Protein AF-A0A918U7L6-F1 (afdb_monomer_lite)

Sequence (695 aa):
MSNFKLSLPTDIPWERICVTEDMMDRNICDERLPAKWQTSMAVFKYRPDDANQLYPNYTITYLKVTATITGYQPLDKEVQGQINWNGLNVATIPGLTDLLNAYNPCHGAILQVLVGPSGHNEKIPLSDYPFFLDFEPKKRELYELATDTKEKQSRSIESVNVTKSAGNTQSTEIFDIDMGGGGGGGQVSVFGTGGGFNYNAPHGQWGTKRMNAEEGMATRSTDTGEEKRETYSFTSQISQMYHQLDSYHLGTNRAVFFIQPRPHTLEEPSGFVRGPRPVEGIQEFFLVVAQPKQQKDFCVAVRLDTSHLTRTPVMDFDRKSVSTSIATANAPVATDHDIPAENIVGARACFIDCWDVHYQCYRTEAHDTVTFDAPAGYRIEGFNDLINEATHGSTSVVVTPNGATLNINVQANGHICYEGSEVCVNCPDTIQAWAGHARRQVQVNLVSTTPTKKVGEQEVLMITTRGLCCCANERVRHPTFTNEYVTAIKAVPPSLAPIRPVTASDTATHLPSLVTGAPAGALQETPRTASHTSGLCPECAGAAHTLNTATAAATPPAPAGYTLRQANELGGYIRTETLKSLNDPFAIPKKFVDTDFFAKQLEYAVVQTKKGRQLVDRPASEQLPKRAVDYLAKRLRKPPKEVTLSDALALQGRELAEVSGLSEAAIQRLKLTALGVAFHEDKPGKGAKPKPSAY

Secondary structure (DSSP, 8-state):
---------SS--PEEEEE-GGGS-SSTTSS-PPPTT--EEEEEEE---GGG---SSEEEEEEEEEEEE--B-S--TT--S---STTB-TTSSTTHHHHHT--B-EEEEEEEEEEEESS--TT--GGGS-EEEEEE-SEEEEEEEE-TT--B--EEEEEEEE-TTSS-EEEEEEEEEE----------------------PPPP-EEEE---S------S-HHHHHHHHHHTTT---EEEEEEEEEEE-TTSSEEEEEEPPPPP-S--TTS-B-SSPP--EEEEEEEEEEEETT-S-EEEEEEEEEEEEEEEEEEEEEEEEEEPPPEEEEEPPP-TTSEEEEEEEEEEEESSSEEEEEEEEEEEEEEEEEEEEPPTTEEEEEEEEEEEEEESEEEEEEE-TTSSEEEEEEEEEEEEEEE--S--SS--SEEEEE-EEEEEEEEEEEEEEEEEEEEEEEEEEEEEEEEEEE-SSGGG--TTSSS-EEEEEEEPPGGGSPBPP--TTTTSS---------------------------------------------PPPPPPBB-HHHHHHHHHHHHHHHHHHHS-TT---B-GGGSHHHHHHHHHHHHTSHHHHHHHTSBGGGTS-HHHHHHHHHHHT--GGG-BHHHHHTS-HHHHHHHHT--HHHHHHHHHHHTT--B------TT-PPPPPP-

Foldseek 3Di:
DDPPPPDDPPDFPWDWQDKLVLQDDPDPPDLAHRDPFDKIKTKTKGFDDPVLAPDPFWGKMKMKIKIFAGWDAQDDPSGPHPPPPLFWDQPFFFPSVVNRRDTFFFFKKKKKKFKAFFDPDPPDDQVQGKFFLDKPDAFDKFKFWDWPLNFGWGWDDWDWDQDSNNRDTDTFTKTWGDPDDDDDDDDDDDDDDDDDDDDDDDPGDGDIDGDDPDDDPDDDDVVVVVVVCVVRVPTDTDIDMDTQWHWDDHPGRMIMIIGGFDADDDCDPVLFDPFTHGDGGMDMMMTMIIGGPPGPDMKMKMKMKTKTKDKFFDFDWDKDKDKFDKWKWKFAADDPPAAWDDWDQPDWDDDPHIDTFIWTKHKDKTKTKTKDFDPPQKFFPDKDWPDWDKDQWDWDWDQDPRRGMIMIMIMWMFMKIATPDPDDDPDDRIPDGDIIITMTMIITMMIGPDGQDGPGMFMKMWMKMAMDMRHPDPPPPPVLHSDIFTQDIGTDDPVLTFAFDPDPVVPPPDDPDDDDDDDDDDDDDDDDDDDDDDDDDDDPDDDDDDDDDDDPPPDPRDDRGHRSVSSVVVSVVSSVVSVVSVVDPPRDTHHPLLALVSLSSLLNSLSNDPVSVVLQQQQPVVQADPQLLVVLCVVVVHDSRRHTNVSVSPDGLVVSCVRRVHDSSVSSVSSVVSSVTDRDPPPPPVPDDDDDDDD

Radius of gyration: 41.64 Å; chains: 1; bounding box: 82×104×150 Å

pLDDT: mean 71.77, std 23.63, range [24.39, 97.44]

Structure (mmCIF, N/CA/C/O backbone):
data_AF-A0A918U7L6-F1
#
_entry.id   AF-A0A918U7L6-F1
#
loop_
_atom_site.group_PDB
_atom_site.id
_atom_site.type_symbol
_atom_site.label_atom_id
_atom_site.label_alt_id
_atom_site.label_comp_id
_atom_site.label_asym_id
_atom_site.label_entity_id
_atom_site.label_seq_id
_atom_site.pdbx_PDB_ins_code
_atom_site.Cartn_x
_atom_site.Cartn_y
_atom_site.Cartn_z
_atom_site.occupancy
_atom_site.B_iso_or_equiv
_atom_site.auth_seq_id
_atom_site.auth_comp_id
_atom_site.auth_asym_id
_atom_site.auth_atom_id
_atom_site.pdbx_PDB_model_num
ATOM 1 N N . MET A 1 1 ? 32.836 22.887 -59.878 1.00 31.34 1 MET A N 1
ATOM 2 C CA . MET A 1 1 ? 32.900 22.939 -58.403 1.00 31.34 1 MET A CA 1
ATOM 3 C C . MET A 1 1 ? 31.756 22.089 -57.879 1.00 31.34 1 MET A C 1
ATOM 5 O O . MET A 1 1 ? 30.609 22.380 -58.191 1.00 31.34 1 MET A O 1
ATOM 9 N N . SER A 1 2 ? 32.074 20.955 -57.260 1.00 28.61 2 SER A N 1
ATOM 10 C CA . SER A 1 2 ? 31.119 19.919 -56.866 1.00 28.61 2 SER A CA 1
ATOM 11 C C . SER A 1 2 ? 30.356 20.321 -55.603 1.00 28.61 2 SER A C 1
ATOM 13 O O . SER A 1 2 ? 30.937 20.494 -54.535 1.00 28.61 2 SER A O 1
ATOM 15 N N . ASN A 1 3 ? 29.033 20.428 -55.725 1.00 33.03 3 ASN A N 1
ATOM 16 C CA . ASN A 1 3 ? 28.109 20.503 -54.598 1.00 33.03 3 ASN A CA 1
ATOM 17 C C . ASN A 1 3 ? 28.041 19.136 -53.895 1.00 33.03 3 ASN A C 1
ATOM 19 O O . ASN A 1 3 ? 27.103 18.371 -54.105 1.00 33.03 3 ASN A O 1
ATOM 23 N N . PHE A 1 4 ? 29.023 18.815 -53.051 1.00 30.80 4 PHE A N 1
ATOM 24 C CA . PHE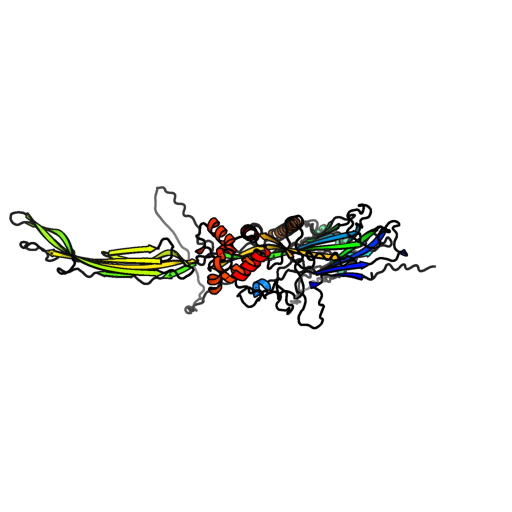 A 1 4 ? 28.887 17.741 -52.062 1.00 30.80 4 PHE A CA 1
ATOM 25 C C . PHE A 1 4 ? 28.094 18.269 -50.856 1.00 30.80 4 PHE A C 1
ATOM 27 O O . PHE A 1 4 ? 28.642 18.537 -49.790 1.00 30.80 4 PHE A O 1
ATOM 34 N N . LYS A 1 5 ? 26.774 18.420 -51.021 1.00 32.94 5 LYS A N 1
ATOM 35 C CA . LYS A 1 5 ? 25.851 18.407 -49.879 1.00 32.94 5 LYS A CA 1
ATOM 36 C C . LYS A 1 5 ? 25.685 16.948 -49.453 1.00 32.94 5 LYS A C 1
ATOM 38 O O . LYS A 1 5 ? 24.799 16.254 -49.934 1.00 32.94 5 LYS A O 1
ATOM 43 N N . LEU A 1 6 ? 26.576 16.476 -48.584 1.00 32.34 6 LEU A N 1
ATOM 44 C CA . LEU A 1 6 ? 26.360 15.258 -47.803 1.00 32.34 6 LEU A CA 1
ATOM 45 C C . LEU A 1 6 ? 25.264 15.567 -46.778 1.00 32.34 6 LEU A C 1
ATOM 47 O O . LEU A 1 6 ? 25.545 16.042 -45.680 1.00 32.34 6 LEU A O 1
ATOM 51 N N . SER A 1 7 ? 24.008 15.367 -47.174 1.00 36.28 7 SER A N 1
ATOM 52 C CA . SER A 1 7 ? 22.879 15.334 -46.252 1.00 36.28 7 SER A CA 1
ATOM 53 C C . SER A 1 7 ? 23.081 14.156 -45.299 1.00 36.28 7 SER A C 1
ATOM 55 O O . SER A 1 7 ? 22.862 13.005 -45.674 1.00 36.28 7 SER A O 1
ATOM 57 N N . LEU A 1 8 ? 23.530 14.437 -44.075 1.00 44.59 8 LEU A N 1
ATOM 58 C CA . LEU A 1 8 ? 23.285 13.545 -42.940 1.00 44.59 8 LEU A CA 1
ATOM 59 C C . LEU A 1 8 ? 21.770 13.262 -42.907 1.00 44.59 8 LEU A C 1
ATOM 61 O O . LEU A 1 8 ? 21.008 14.200 -43.173 1.00 44.59 8 LEU A O 1
ATOM 65 N N . PRO A 1 9 ? 21.302 12.029 -42.634 1.00 45.47 9 PRO A N 1
ATOM 66 C CA . PRO A 1 9 ? 19.872 11.768 -42.581 1.00 45.47 9 PRO A CA 1
ATOM 67 C C . PRO A 1 9 ? 19.284 12.626 -41.463 1.00 45.47 9 PRO A C 1
ATOM 69 O O . PRO A 1 9 ? 19.556 12.397 -40.289 1.00 45.47 9 PRO A O 1
ATOM 72 N N . THR A 1 10 ? 18.526 13.655 -41.836 1.00 54.38 10 THR A N 1
ATOM 73 C CA . THR A 1 10 ? 17.729 14.437 -40.883 1.00 54.38 10 THR A CA 1
ATOM 74 C C . THR A 1 10 ? 16.574 13.578 -40.354 1.00 54.38 10 THR A C 1
ATOM 76 O O . THR A 1 10 ? 16.128 13.782 -39.233 1.00 54.38 10 THR A O 1
ATOM 79 N N . ASP A 1 11 ? 16.201 12.541 -41.117 1.00 63.56 11 ASP A N 1
ATOM 80 C CA . ASP A 1 11 ? 15.225 11.519 -40.761 1.00 63.56 11 ASP A CA 1
ATOM 81 C C . ASP A 1 11 ? 15.892 10.136 -40.730 1.00 63.56 11 ASP A C 1
ATOM 83 O O . ASP A 1 11 ? 16.335 9.610 -41.754 1.00 63.56 11 ASP A O 1
ATOM 87 N N . ILE A 1 12 ? 15.974 9.534 -39.542 1.00 76.75 12 ILE A N 1
ATOM 88 C CA . ILE A 1 12 ? 16.398 8.139 -39.370 1.00 76.75 12 ILE A CA 1
ATOM 89 C C . ILE A 1 12 ? 15.168 7.238 -39.598 1.00 76.75 12 ILE A C 1
ATOM 91 O O . ILE A 1 12 ? 14.195 7.364 -38.848 1.00 76.75 12 ILE A O 1
ATOM 95 N N . PRO A 1 13 ? 15.174 6.317 -40.583 1.00 85.31 13 PRO A N 1
ATOM 96 C CA . PRO A 1 13 ? 14.053 5.412 -40.826 1.00 85.31 13 PRO A CA 1
ATOM 97 C C . PRO A 1 13 ? 14.062 4.270 -39.799 1.00 85.31 13 PRO A C 1
ATOM 99 O O . PRO A 1 13 ? 14.616 3.195 -40.016 1.00 85.31 13 PRO A O 1
ATOM 102 N N . TRP A 1 14 ? 13.471 4.539 -38.639 1.00 88.12 14 TRP A N 1
ATOM 103 C CA . TRP A 1 14 ? 13.392 3.617 -37.509 1.00 88.12 14 TRP A CA 1
ATOM 104 C C . TRP A 1 14 ? 12.582 2.351 -37.824 1.00 88.12 14 TRP A C 1
ATOM 106 O O . TRP A 1 14 ? 11.407 2.430 -38.178 1.00 88.12 14 TRP A O 1
ATOM 116 N N . GLU A 1 15 ? 13.165 1.176 -37.581 1.00 90.69 15 GLU A N 1
ATOM 117 C CA . GLU A 1 15 ? 12.466 -0.111 -37.618 1.00 90.69 15 GLU A CA 1
ATOM 118 C C . GLU A 1 15 ? 12.091 -0.544 -36.195 1.00 90.69 15 GLU A C 1
ATOM 120 O O . GLU A 1 15 ? 12.952 -0.640 -35.320 1.00 90.69 15 GLU A O 1
ATOM 125 N N . ARG A 1 16 ? 10.808 -0.816 -35.928 1.00 90.44 16 ARG A N 1
ATOM 126 C CA . ARG A 1 16 ? 10.358 -1.299 -34.610 1.00 90.44 16 ARG A CA 1
ATOM 127 C C . ARG A 1 16 ? 10.705 -2.778 -34.442 1.00 90.44 16 ARG A C 1
ATOM 129 O O . ARG A 1 16 ? 10.144 -3.608 -35.149 1.00 90.44 16 ARG A O 1
ATOM 136 N N . ILE A 1 17 ? 11.527 -3.113 -33.446 1.00 89.31 17 ILE A N 1
ATOM 137 C CA . ILE A 1 17 ? 11.881 -4.511 -33.145 1.00 89.31 17 ILE A CA 1
ATOM 138 C C . ILE A 1 17 ? 10.860 -5.144 -32.196 1.00 89.31 17 ILE A C 1
ATOM 140 O O . ILE A 1 17 ? 10.454 -6.289 -32.370 1.00 89.31 17 ILE A O 1
ATOM 144 N N . CYS A 1 18 ? 10.466 -4.414 -31.153 1.00 88.06 18 CYS A N 1
ATOM 145 C CA . CYS A 1 18 ? 9.637 -4.943 -30.073 1.00 88.06 18 CYS A CA 1
ATOM 146 C C . CYS A 1 18 ? 8.861 -3.823 -29.378 1.00 88.06 18 CYS A C 1
ATOM 148 O O . CYS A 1 18 ? 9.243 -2.649 -29.404 1.00 88.06 18 CYS A O 1
ATOM 150 N N . VAL A 1 19 ? 7.760 -4.212 -28.748 1.00 90.62 19 VAL A N 1
ATOM 151 C CA . VAL A 1 19 ? 6.868 -3.344 -27.984 1.00 90.62 19 VAL A CA 1
ATOM 152 C C . VAL A 1 19 ? 6.261 -4.155 -26.845 1.00 90.62 19 VAL A C 1
ATOM 154 O O . VAL A 1 19 ? 6.151 -5.378 -26.946 1.00 90.62 19 VAL A O 1
ATOM 157 N N . THR A 1 20 ? 5.867 -3.490 -25.768 1.00 87.19 20 THR A N 1
ATOM 158 C CA . THR A 1 20 ? 5.048 -4.078 -24.701 1.00 87.19 20 THR A CA 1
ATOM 159 C C . THR A 1 20 ? 3.716 -4.578 -25.271 1.00 87.19 20 THR A C 1
ATOM 161 O O . THR A 1 20 ? 2.868 -3.779 -25.666 1.00 87.19 20 THR A O 1
ATOM 164 N N . GLU A 1 21 ? 3.566 -5.902 -25.388 1.00 81.50 21 GLU A N 1
ATOM 165 C CA . GLU A 1 21 ? 2.470 -6.539 -26.138 1.00 81.50 21 GLU A CA 1
ATOM 166 C C . GLU A 1 21 ? 1.086 -6.338 -25.510 1.00 81.50 21 GLU A C 1
ATOM 168 O O . GLU A 1 21 ? 0.097 -6.316 -26.234 1.00 81.50 21 GLU A O 1
ATOM 173 N N . ASP A 1 22 ? 1.015 -6.202 -24.187 1.00 78.81 22 ASP A N 1
ATOM 174 C CA . ASP A 1 22 ? -0.206 -5.943 -23.413 1.00 78.81 22 ASP A CA 1
ATOM 175 C C . ASP A 1 22 ? -0.785 -4.541 -23.653 1.00 78.81 22 ASP A C 1
ATOM 177 O O . ASP A 1 22 ? -1.969 -4.318 -23.415 1.00 78.81 22 ASP A O 1
ATOM 181 N N . MET A 1 23 ? 0.034 -3.625 -24.177 1.00 83.44 23 MET A N 1
ATOM 182 C CA . MET A 1 23 ? -0.344 -2.257 -24.546 1.00 83.44 23 MET A CA 1
ATOM 183 C C . MET A 1 23 ? -0.696 -2.116 -26.037 1.00 83.44 23 MET A C 1
ATOM 185 O O . MET A 1 23 ? -0.939 -1.012 -26.518 1.00 83.44 23 MET A O 1
ATOM 189 N N . MET A 1 24 ? -0.710 -3.226 -26.782 1.00 82.38 24 MET A N 1
ATOM 190 C CA . MET A 1 24 ? -1.095 -3.270 -28.192 1.00 82.38 24 MET A CA 1
ATOM 191 C C . MET A 1 24 ? -2.469 -3.920 -28.338 1.00 82.38 24 MET A C 1
ATOM 193 O O . MET A 1 24 ? -2.640 -5.099 -28.026 1.00 82.38 24 MET A O 1
ATOM 197 N N . ASP A 1 25 ? -3.426 -3.181 -28.893 1.00 82.00 25 ASP A N 1
ATOM 198 C CA . ASP A 1 25 ? -4.707 -3.756 -29.285 1.00 82.00 25 ASP A CA 1
ATOM 199 C C . ASP A 1 25 ? -4.544 -4.601 -30.561 1.00 82.00 25 ASP A C 1
ATOM 201 O O . ASP A 1 25 ? -4.027 -4.139 -31.583 1.00 82.00 25 ASP A O 1
ATOM 205 N N . ARG A 1 26 ? -4.952 -5.871 -30.486 1.00 81.62 26 ARG A N 1
ATOM 206 C CA . ARG A 1 26 ? -4.926 -6.810 -31.617 1.00 81.62 26 ARG A CA 1
ATOM 207 C C . ARG A 1 26 ? -6.255 -6.840 -32.376 1.00 81.62 26 ARG A C 1
ATOM 209 O O . ARG A 1 26 ? -6.258 -7.270 -33.528 1.00 81.62 26 ARG A O 1
ATOM 216 N N . ASN A 1 27 ? -7.349 -6.402 -31.752 1.00 80.88 27 ASN A N 1
ATOM 217 C CA . ASN A 1 27 ? -8.708 -6.461 -32.281 1.00 80.88 27 ASN A CA 1
ATOM 218 C C . ASN A 1 27 ? -9.290 -5.048 -32.368 1.00 80.88 27 ASN A C 1
ATOM 220 O O . ASN A 1 27 ? -10.071 -4.613 -31.532 1.00 80.88 27 ASN A O 1
ATOM 224 N N . ILE A 1 28 ? -8.939 -4.350 -33.441 1.00 78.31 28 ILE A N 1
ATOM 225 C CA . ILE A 1 28 ? -9.383 -2.976 -33.667 1.00 78.31 28 ILE A CA 1
ATOM 226 C C . ILE A 1 28 ? -10.922 -2.912 -33.704 1.00 78.31 28 ILE A C 1
ATOM 228 O O . ILE A 1 28 ? -11.565 -3.742 -34.350 1.00 78.31 28 ILE A O 1
ATOM 232 N N . CYS A 1 29 ? -11.488 -1.884 -33.065 1.00 77.00 29 CYS A N 1
ATOM 233 C CA . CYS A 1 29 ? -12.932 -1.632 -32.957 1.00 77.00 29 CYS A CA 1
ATOM 234 C C . CYS A 1 29 ? -13.710 -2.623 -32.073 1.00 77.00 29 CYS A C 1
ATOM 236 O O . CYS A 1 29 ? -14.931 -2.719 -32.220 1.00 77.00 29 CYS A O 1
ATOM 238 N N . ASP A 1 30 ? -13.053 -3.330 -31.152 1.00 76.31 30 ASP A N 1
ATOM 239 C CA . ASP A 1 30 ? -13.748 -3.955 -30.027 1.00 76.31 30 ASP A CA 1
ATOM 240 C C . ASP A 1 30 ? -13.804 -3.012 -28.803 1.00 76.31 30 ASP A C 1
ATOM 242 O O . ASP A 1 30 ? -13.180 -1.952 -28.764 1.00 76.31 30 ASP A O 1
ATOM 246 N N . GLU A 1 31 ? -14.618 -3.356 -27.803 1.00 67.44 31 GLU A N 1
ATOM 247 C CA . GLU A 1 31 ? -14.707 -2.589 -26.547 1.00 67.44 31 GLU A CA 1
ATOM 248 C C . GLU A 1 31 ? -13.493 -2.844 -25.617 1.00 67.44 31 GLU A C 1
ATOM 250 O O . GLU A 1 31 ? -13.407 -2.303 -24.510 1.00 67.44 31 GLU A O 1
ATOM 255 N N . ARG A 1 32 ? -12.549 -3.705 -26.025 1.00 66.94 32 ARG A N 1
ATOM 256 C CA . ARG A 1 32 ? -11.442 -4.202 -25.201 1.00 66.94 32 ARG A CA 1
ATOM 257 C C . ARG A 1 32 ? -10.174 -3.408 -25.468 1.00 66.94 32 ARG A C 1
ATOM 259 O O . ARG A 1 32 ? -9.224 -3.882 -26.080 1.00 66.94 32 ARG A O 1
ATOM 266 N N . LEU A 1 33 ? -10.116 -2.215 -24.902 1.00 70.06 33 LEU A N 1
ATOM 267 C CA . LEU A 1 33 ? -8.901 -1.411 -24.962 1.00 70.06 33 LEU A CA 1
ATOM 268 C C . LEU A 1 33 ? -7.802 -1.964 -24.028 1.00 70.06 33 LEU A C 1
ATOM 270 O O . LEU A 1 33 ? -8.109 -2.573 -22.999 1.00 70.06 33 LEU A O 1
ATOM 274 N N . PRO A 1 34 ? -6.512 -1.758 -24.349 1.00 73.19 34 PRO A N 1
ATOM 275 C CA . PRO A 1 34 ? -5.420 -1.960 -23.403 1.00 73.19 34 PRO A CA 1
ATOM 276 C C . PRO A 1 34 ? -5.581 -1.102 -22.142 1.00 73.19 34 PRO A C 1
ATOM 278 O O . PRO A 1 34 ? -6.353 -0.142 -22.115 1.00 73.19 34 PRO A O 1
ATOM 281 N N . ALA A 1 35 ? -4.826 -1.424 -21.091 1.00 74.19 35 ALA A N 1
ATOM 282 C CA . ALA A 1 35 ? -4.852 -0.639 -19.861 1.00 74.19 35 ALA A CA 1
ATOM 283 C C . ALA A 1 35 ? -4.481 0.831 -20.138 1.00 74.19 35 ALA A C 1
ATOM 285 O O . ALA A 1 35 ? -3.470 1.115 -20.773 1.00 74.19 35 ALA A O 1
ATOM 286 N N . LYS A 1 36 ? -5.294 1.773 -19.646 1.00 75.44 36 LYS A N 1
ATOM 287 C CA . LYS A 1 36 ? -5.129 3.209 -19.920 1.00 75.44 36 LYS A CA 1
ATOM 288 C C . LYS A 1 36 ? -3.894 3.810 -19.246 1.00 75.44 36 LYS A C 1
ATOM 290 O O . LYS A 1 36 ? -3.178 4.606 -19.845 1.00 75.44 36 LYS A O 1
ATOM 295 N N . TRP A 1 37 ? -3.661 3.423 -17.994 1.00 79.38 37 TRP A N 1
ATOM 296 C CA . TRP A 1 37 ? -2.653 4.011 -17.114 1.00 79.38 37 TRP A CA 1
ATOM 297 C C . TRP A 1 37 ? -1.647 2.959 -16.649 1.00 79.38 37 TRP A C 1
ATOM 299 O O . TRP A 1 37 ? -1.562 2.618 -15.467 1.00 79.38 37 TRP A O 1
ATOM 309 N N . GLN A 1 38 ? -0.918 2.425 -17.625 1.00 83.88 38 GLN A N 1
ATOM 310 C CA . GLN A 1 38 ? 0.211 1.526 -17.434 1.00 83.88 38 GLN A CA 1
ATOM 311 C C . GLN A 1 38 ? 1.400 1.998 -18.259 1.00 83.88 38 GLN A C 1
ATOM 313 O O . GLN A 1 38 ? 1.252 2.584 -19.337 1.00 83.88 38 GLN A O 1
ATOM 318 N N . THR A 1 39 ? 2.593 1.726 -17.743 1.00 89.62 39 THR A N 1
ATOM 319 C CA . THR A 1 39 ? 3.825 2.098 -18.433 1.00 89.62 39 THR A CA 1
ATOM 320 C C . THR A 1 39 ? 3.973 1.296 -19.723 1.00 89.62 39 THR A C 1
ATOM 322 O O . THR A 1 39 ? 3.520 0.162 -19.827 1.00 89.62 39 THR A O 1
ATOM 325 N N . SER A 1 40 ? 4.608 1.863 -20.746 1.00 90.69 40 SER A N 1
ATOM 326 C CA . SER A 1 40 ? 4.806 1.150 -22.017 1.00 90.69 40 SER A CA 1
ATOM 327 C C . SER A 1 40 ? 6.181 1.435 -22.597 1.00 90.69 40 SER A C 1
ATOM 329 O O . SER A 1 40 ? 6.766 2.489 -22.341 1.00 90.69 40 SER A O 1
ATOM 331 N N . MET A 1 41 ? 6.714 0.481 -23.358 1.00 93.19 41 MET A N 1
ATOM 332 C CA . MET A 1 41 ? 8.036 0.594 -23.968 1.00 93.19 41 MET A CA 1
ATOM 333 C C . MET A 1 41 ? 8.009 0.090 -25.404 1.00 93.19 41 MET A C 1
ATOM 335 O O . MET A 1 41 ? 7.425 -0.956 -25.696 1.00 93.19 41 MET A O 1
ATOM 339 N N . ALA A 1 42 ? 8.707 0.800 -26.282 1.00 92.81 42 ALA A N 1
ATOM 340 C CA . ALA A 1 42 ? 8.985 0.372 -27.643 1.00 92.81 42 ALA A CA 1
ATOM 341 C C . ALA A 1 42 ? 10.470 0.564 -27.954 1.00 92.81 42 ALA A C 1
ATOM 343 O O . ALA A 1 42 ? 11.062 1.582 -27.590 1.00 92.81 42 ALA A O 1
ATOM 344 N N . VAL A 1 43 ? 11.064 -0.413 -28.640 1.00 93.31 43 VAL A N 1
ATOM 345 C CA . VAL A 1 43 ? 12.454 -0.331 -29.102 1.00 93.31 43 VAL A CA 1
ATOM 346 C C . VAL A 1 43 ? 12.475 -0.333 -30.614 1.00 93.31 43 VAL A C 1
ATOM 348 O O . VAL A 1 43 ? 11.909 -1.213 -31.272 1.00 93.31 43 VAL A O 1
ATOM 351 N N . PHE A 1 44 ? 13.183 0.646 -31.148 1.00 92.88 44 PHE A N 1
ATOM 352 C CA . PHE A 1 44 ? 13.458 0.787 -32.557 1.00 92.88 44 PHE A CA 1
ATOM 353 C C . PHE A 1 44 ? 14.949 0.636 -32.810 1.00 92.88 44 PHE A C 1
ATOM 355 O O . PHE A 1 44 ? 15.777 0.974 -31.961 1.00 92.88 44 PHE A O 1
ATOM 362 N N . LYS A 1 45 ? 15.285 0.150 -33.995 1.00 92.44 45 LYS A N 1
ATOM 363 C CA . LYS A 1 45 ? 16.649 -0.029 -34.465 1.00 92.44 45 LYS A CA 1
ATOM 364 C C . LYS A 1 45 ? 16.793 0.563 -35.850 1.00 92.44 45 LYS A C 1
ATOM 366 O O . LYS A 1 45 ? 15.861 0.552 -36.647 1.00 92.44 45 LYS A O 1
ATOM 371 N N . TYR A 1 46 ? 17.980 1.070 -36.124 1.00 90.56 46 TYR A N 1
ATOM 372 C CA . TYR A 1 46 ? 18.386 1.469 -37.455 1.00 90.56 46 TYR A CA 1
ATOM 373 C C . TYR A 1 46 ? 19.868 1.167 -37.645 1.00 90.56 46 TYR A C 1
ATOM 375 O O . TYR A 1 46 ? 20.698 1.501 -36.798 1.00 90.56 46 TYR A O 1
ATOM 383 N N . ARG A 1 47 ? 20.210 0.534 -38.765 1.00 89.44 47 ARG A N 1
ATOM 384 C CA . ARG A 1 47 ? 21.595 0.313 -39.174 1.00 89.44 47 ARG A CA 1
ATOM 385 C C . ARG A 1 47 ? 21.909 1.264 -40.333 1.00 89.44 47 ARG A C 1
ATOM 387 O O . ARG A 1 47 ? 21.319 1.090 -41.395 1.00 89.44 47 ARG A O 1
ATOM 394 N N . PRO A 1 48 ? 22.837 2.221 -40.163 1.00 85.06 48 PRO A N 1
ATOM 395 C CA . PRO A 1 48 ? 23.323 3.039 -41.267 1.00 85.06 48 PRO A CA 1
ATOM 396 C C . PRO A 1 48 ? 23.977 2.194 -42.365 1.00 85.06 48 PRO A C 1
ATOM 398 O O . PRO A 1 48 ? 24.639 1.194 -42.060 1.00 85.06 48 PRO A O 1
ATOM 401 N N . ASP A 1 49 ? 23.847 2.646 -43.615 1.00 82.75 49 ASP A N 1
ATOM 402 C CA . ASP A 1 49 ? 24.500 2.043 -44.782 1.00 82.75 49 ASP A CA 1
ATOM 403 C C . ASP A 1 49 ? 26.009 1.875 -44.582 1.00 82.75 49 ASP A C 1
ATOM 405 O O . ASP A 1 49 ? 26.661 2.709 -43.948 1.00 82.75 49 ASP A O 1
ATOM 409 N N . ASP A 1 50 ? 26.587 0.838 -45.191 1.00 78.75 50 ASP A N 1
ATOM 410 C CA . ASP A 1 50 ? 28.004 0.488 -45.024 1.00 78.75 50 ASP A CA 1
ATOM 411 C C . ASP A 1 50 ? 28.964 1.632 -45.419 1.00 78.75 50 ASP A C 1
ATOM 413 O O . ASP A 1 50 ? 30.050 1.743 -44.856 1.00 78.75 50 ASP A O 1
ATOM 417 N N . ALA A 1 51 ? 28.557 2.535 -46.321 1.00 73.56 51 ALA A N 1
ATOM 418 C CA . ALA A 1 51 ? 29.331 3.726 -46.691 1.00 73.56 51 ALA A CA 1
ATOM 419 C C . ALA A 1 51 ? 29.504 4.737 -45.537 1.00 73.56 51 ALA A C 1
ATOM 421 O O . ALA A 1 51 ? 30.449 5.525 -45.542 1.00 73.56 51 ALA A O 1
ATOM 422 N N . ASN A 1 52 ? 28.606 4.707 -44.550 1.00 72.69 52 ASN A N 1
ATOM 423 C CA . ASN A 1 52 ? 28.602 5.582 -43.376 1.00 72.69 52 ASN A CA 1
ATOM 424 C C . ASN A 1 52 ? 29.199 4.897 -42.131 1.00 72.69 52 ASN A C 1
ATOM 426 O O . ASN A 1 52 ? 29.163 5.459 -41.038 1.00 72.69 52 ASN A O 1
ATOM 430 N N . GLN A 1 53 ? 29.744 3.685 -42.274 1.00 79.75 53 GLN A N 1
ATOM 431 C CA . GLN A 1 53 ? 30.370 2.920 -41.194 1.00 79.75 53 GLN A CA 1
ATOM 432 C C . GLN A 1 53 ? 31.882 3.185 -41.187 1.00 79.75 53 GLN A C 1
ATOM 434 O O . GLN A 1 53 ? 32.621 2.644 -42.007 1.00 79.75 53 GLN A O 1
ATOM 439 N N . LEU A 1 54 ? 32.367 4.025 -40.266 1.00 75.25 54 LEU A N 1
ATOM 440 C CA . LEU A 1 54 ? 33.793 4.393 -40.218 1.00 75.25 54 LEU A CA 1
ATOM 441 C C . LEU A 1 54 ? 34.673 3.405 -39.441 1.00 75.25 54 LEU A C 1
ATOM 443 O O . LEU A 1 54 ? 35.897 3.450 -39.562 1.00 75.25 54 LEU A O 1
ATOM 447 N N . TYR A 1 55 ? 34.081 2.517 -38.640 1.00 80.75 55 TYR A N 1
ATOM 448 C CA . TYR A 1 55 ? 34.832 1.597 -37.790 1.00 80.75 55 TYR A CA 1
ATOM 449 C C . TYR A 1 55 ? 35.121 0.278 -38.530 1.00 80.75 55 TYR A C 1
ATOM 451 O O . TYR A 1 55 ? 34.194 -0.380 -38.996 1.00 80.75 55 TYR A O 1
ATOM 459 N N . PRO A 1 56 ? 36.389 -0.168 -38.630 1.00 79.81 56 PRO A N 1
ATOM 460 C CA . PRO A 1 56 ? 36.732 -1.360 -39.411 1.00 79.81 56 PRO A CA 1
ATOM 461 C C . PRO A 1 56 ? 36.285 -2.671 -38.744 1.00 79.81 56 PRO A C 1
ATOM 463 O O . PRO A 1 56 ? 35.880 -3.609 -39.434 1.00 79.81 56 PRO A O 1
ATOM 466 N N . ASN A 1 57 ? 36.332 -2.721 -37.409 1.00 86.12 57 ASN A N 1
ATOM 467 C CA . ASN A 1 57 ? 36.071 -3.929 -36.615 1.00 86.12 57 ASN A CA 1
ATOM 468 C C . ASN A 1 57 ? 34.625 -4.025 -36.110 1.00 86.12 57 ASN A C 1
ATOM 470 O O . ASN A 1 57 ? 34.177 -5.103 -35.717 1.00 86.12 57 ASN A O 1
ATOM 474 N N . TYR A 1 58 ? 33.892 -2.912 -36.140 1.00 87.75 58 TYR A N 1
ATOM 475 C CA . TYR A 1 58 ? 32.553 -2.803 -35.579 1.00 87.75 58 TYR A CA 1
ATOM 476 C C . TYR A 1 58 ? 31.571 -2.318 -36.632 1.00 87.75 58 TYR A C 1
ATOM 478 O O . TYR A 1 58 ? 31.905 -1.510 -37.489 1.00 87.75 58 TYR A O 1
ATOM 486 N N . THR A 1 59 ? 30.340 -2.794 -36.542 1.00 89.31 59 THR A N 1
ATOM 487 C CA . THR A 1 59 ? 29.201 -2.160 -37.197 1.00 89.31 59 THR A CA 1
ATOM 488 C C . THR A 1 59 ? 28.485 -1.308 -36.161 1.00 89.31 59 THR A C 1
ATOM 490 O O . THR A 1 59 ? 28.211 -1.770 -35.055 1.00 89.31 59 THR A O 1
ATOM 493 N N . ILE A 1 60 ? 28.172 -0.071 -36.510 1.00 89.94 60 ILE A N 1
ATOM 494 C CA . ILE A 1 60 ? 27.375 0.821 -35.680 1.00 89.94 60 ILE A CA 1
ATOM 495 C C . ILE A 1 60 ? 25.899 0.614 -35.991 1.00 89.94 60 ILE A C 1
ATOM 497 O O . ILE A 1 60 ? 25.492 0.554 -37.152 1.00 89.94 60 ILE A O 1
ATOM 501 N N . THR A 1 61 ? 25.102 0.501 -34.938 1.00 90.56 61 THR A N 1
ATOM 502 C CA . THR A 1 61 ? 23.644 0.434 -34.999 1.00 90.56 61 THR A CA 1
ATOM 503 C C . THR A 1 61 ? 23.061 1.443 -34.022 1.00 90.56 61 THR A C 1
ATOM 505 O O . THR A 1 61 ? 23.497 1.517 -32.876 1.00 90.56 61 THR A O 1
ATOM 508 N N . TYR A 1 62 ? 22.057 2.198 -34.452 1.00 91.75 62 TYR A N 1
ATOM 509 C CA . TYR A 1 62 ? 21.303 3.092 -33.583 1.00 91.75 62 TYR A CA 1
ATOM 510 C C . TYR A 1 62 ? 20.113 2.365 -32.982 1.00 91.75 62 TYR A C 1
ATOM 512 O O . TYR A 1 62 ? 19.390 1.647 -33.675 1.00 91.75 62 TYR A O 1
ATOM 520 N N . LEU A 1 63 ? 19.906 2.578 -31.690 1.00 92.81 63 LEU A N 1
ATOM 521 C CA . LEU A 1 63 ? 18.726 2.165 -30.957 1.00 92.81 63 LEU A CA 1
ATOM 522 C C . LEU A 1 63 ? 17.980 3.400 -30.477 1.00 92.81 63 LEU A C 1
ATOM 524 O O . LEU A 1 63 ? 18.583 4.336 -29.959 1.00 92.81 63 LEU A O 1
ATOM 528 N N . LYS A 1 64 ? 16.658 3.363 -30.594 1.00 92.81 64 LYS A N 1
ATOM 529 C CA . LYS A 1 64 ? 15.772 4.301 -29.915 1.00 92.81 64 LYS A CA 1
ATOM 530 C C . LYS A 1 64 ? 14.875 3.525 -28.972 1.00 92.81 64 LYS A C 1
ATOM 532 O O . LYS A 1 64 ? 14.137 2.646 -29.413 1.00 92.81 64 LYS A O 1
ATOM 537 N N . VAL A 1 65 ? 14.935 3.848 -27.687 1.00 93.94 65 VAL A N 1
ATOM 538 C CA . VAL A 1 65 ? 14.025 3.313 -26.674 1.00 93.94 65 VAL A CA 1
ATOM 539 C C . VAL A 1 65 ? 13.052 4.418 -26.301 1.00 93.94 65 VAL A C 1
ATOM 541 O O . VAL A 1 65 ? 13.447 5.441 -25.748 1.00 93.94 65 VAL A O 1
ATOM 544 N N . THR A 1 66 ? 11.779 4.215 -26.617 1.00 94.50 66 THR A N 1
ATOM 545 C CA . THR A 1 66 ? 10.694 5.116 -26.225 1.00 94.50 66 THR A CA 1
ATOM 546 C C . THR A 1 66 ? 9.992 4.499 -25.023 1.00 94.50 66 THR A C 1
ATOM 548 O O . THR A 1 66 ? 9.435 3.406 -25.132 1.00 94.50 66 THR A O 1
ATOM 551 N N . ALA A 1 67 ? 10.038 5.183 -23.882 1.00 93.38 67 ALA A N 1
ATOM 552 C CA . ALA A 1 67 ? 9.389 4.770 -22.644 1.00 93.38 67 ALA A CA 1
ATOM 553 C C . ALA A 1 67 ? 8.301 5.781 -22.269 1.00 93.38 67 ALA A C 1
ATOM 555 O O . ALA A 1 67 ? 8.589 6.947 -22.000 1.00 93.38 67 ALA A O 1
ATOM 556 N N . THR A 1 68 ? 7.050 5.335 -22.228 1.00 92.81 68 THR A N 1
ATOM 557 C CA . THR A 1 68 ? 5.943 6.128 -21.688 1.00 92.81 68 THR A CA 1
ATOM 558 C C . THR A 1 68 ? 5.846 5.852 -20.197 1.00 92.81 68 THR A C 1
ATOM 560 O O . THR A 1 68 ? 5.513 4.736 -19.790 1.00 92.81 68 THR A O 1
ATOM 563 N N . ILE A 1 69 ? 6.152 6.865 -19.391 1.00 92.56 69 ILE A N 1
ATOM 564 C CA . ILE A 1 69 ? 6.084 6.798 -17.934 1.00 92.56 69 ILE A CA 1
ATOM 565 C C . ILE A 1 69 ? 4.733 7.361 -17.509 1.00 92.56 69 ILE A C 1
ATOM 567 O O . ILE A 1 69 ? 4.395 8.498 -17.836 1.00 92.56 69 ILE A O 1
ATOM 571 N N . THR A 1 70 ? 3.959 6.573 -16.779 1.00 90.69 70 THR A N 1
ATOM 572 C CA . THR A 1 70 ? 2.654 6.962 -16.238 1.00 90.69 70 THR A CA 1
ATOM 573 C C . THR A 1 70 ? 2.569 6.536 -14.782 1.00 90.69 70 THR A C 1
ATOM 575 O O . THR A 1 70 ? 3.419 5.791 -14.287 1.00 90.69 70 THR A O 1
ATOM 578 N N . GLY A 1 71 ? 1.527 6.976 -14.084 1.00 87.50 71 GLY A N 1
ATOM 579 C CA . GLY A 1 71 ? 1.131 6.348 -12.833 1.00 87.50 71 GLY A CA 1
ATOM 580 C C . GLY A 1 71 ? 0.707 4.890 -13.020 1.00 87.50 71 GLY A C 1
ATOM 581 O O . GLY A 1 71 ? 0.606 4.386 -14.139 1.00 87.50 71 GLY A O 1
ATOM 582 N N . TYR A 1 72 ? 0.465 4.234 -11.891 1.00 86.31 72 TYR A N 1
ATOM 583 C CA . TYR A 1 72 ? -0.007 2.862 -11.809 1.00 86.31 72 TYR A CA 1
ATOM 584 C C . TYR A 1 72 ? -1.468 2.851 -11.376 1.00 86.31 72 TYR A C 1
ATOM 586 O O . TYR A 1 72 ? -1.797 3.298 -10.269 1.00 86.31 72 TYR A O 1
ATOM 594 N N . GLN A 1 73 ? -2.332 2.309 -12.227 1.00 81.62 73 GLN A N 1
ATOM 595 C CA . GLN A 1 73 ? -3.722 2.040 -11.887 1.00 81.62 73 GLN A CA 1
ATOM 596 C C . GLN A 1 73 ? -4.008 0.541 -12.041 1.00 81.62 73 GLN A C 1
ATOM 598 O O . GLN A 1 73 ? -3.808 -0.010 -13.126 1.00 81.62 73 GLN A O 1
ATOM 603 N N . PRO A 1 74 ? -4.478 -0.135 -10.978 1.00 68.00 74 PRO A N 1
ATOM 604 C CA . PRO A 1 74 ? -4.826 -1.545 -11.058 1.00 68.00 74 PRO A CA 1
ATOM 605 C C . PRO A 1 74 ? -5.943 -1.819 -12.080 1.00 68.00 74 PRO A C 1
ATOM 607 O O . PRO A 1 74 ? -5.761 -2.664 -12.948 1.00 68.00 74 PRO A O 1
ATOM 610 N N . LEU A 1 75 ? -7.074 -1.108 -12.012 1.00 60.25 75 LEU A N 1
ATOM 611 C CA . LEU A 1 75 ? -8.278 -1.301 -12.834 1.00 60.25 75 LEU A CA 1
ATOM 612 C C . LEU A 1 75 ? -8.741 0.040 -13.406 1.00 60.25 75 LEU A C 1
ATOM 614 O O . LEU A 1 75 ? -8.748 1.035 -12.692 1.00 60.25 75 LEU A O 1
ATOM 618 N N . ASP A 1 76 ? -9.208 0.048 -14.650 1.00 45.28 76 ASP A N 1
ATOM 619 C CA . ASP A 1 76 ? -9.976 1.166 -15.196 1.00 45.28 76 ASP A CA 1
ATOM 620 C C . ASP A 1 76 ? -11.350 0.661 -15.653 1.00 45.28 76 ASP A C 1
ATOM 622 O O . ASP A 1 76 ? -11.462 -0.380 -16.302 1.00 45.28 76 ASP A O 1
ATOM 626 N N . LYS A 1 77 ? -12.407 1.393 -15.297 1.00 37.38 77 LYS A N 1
ATOM 627 C CA . LYS A 1 77 ? -13.784 1.130 -15.739 1.00 37.38 77 LYS A CA 1
ATOM 628 C C . LYS A 1 77 ? -14.034 1.546 -17.190 1.00 37.38 77 LYS A C 1
ATOM 630 O O . LYS A 1 77 ? -15.021 1.089 -17.756 1.00 37.38 77 LYS A O 1
ATOM 635 N N . GLU A 1 78 ? -13.170 2.360 -17.800 1.00 34.59 78 GLU A N 1
ATOM 636 C CA . GLU A 1 78 ? -13.229 2.646 -19.247 1.00 34.59 78 GLU A CA 1
ATOM 637 C C . GLU A 1 78 ? -12.685 1.501 -20.122 1.00 34.59 78 GLU A C 1
ATOM 639 O O . GLU A 1 78 ? -12.660 1.608 -21.345 1.00 34.59 78 GLU A O 1
ATOM 644 N N . VAL A 1 79 ? -12.300 0.373 -19.517 1.00 35.72 79 VAL A N 1
ATOM 645 C CA . VAL A 1 79 ? -11.769 -0.792 -20.219 1.00 35.72 79 VAL A CA 1
ATOM 646 C C . VAL A 1 79 ? -12.694 -1.990 -19.999 1.00 35.72 79 VAL A C 1
ATOM 648 O O . VAL A 1 79 ? -12.620 -2.702 -19.001 1.00 35.72 79 VAL A O 1
ATOM 651 N N . GLN A 1 80 ? -13.531 -2.276 -20.998 1.00 35.94 80 GLN A N 1
ATOM 652 C CA . GLN A 1 80 ? -14.160 -3.586 -21.194 1.00 35.94 80 GLN A CA 1
ATOM 653 C C . GLN A 1 80 ? -13.152 -4.640 -21.694 1.00 35.94 80 GLN A C 1
ATOM 655 O O . GLN A 1 80 ? -13.538 -5.677 -22.218 1.00 35.94 80 GLN A O 1
ATOM 660 N N . GLY A 1 81 ? -11.851 -4.448 -21.487 1.00 36.97 81 GLY A N 1
ATOM 661 C CA . GLY A 1 81 ? -10.856 -5.509 -21.565 1.00 36.97 81 GLY A CA 1
ATOM 662 C C . GLY A 1 81 ? -10.914 -6.357 -20.297 1.00 36.97 81 GLY A C 1
ATOM 663 O O . GLY A 1 81 ? -10.727 -5.859 -19.190 1.00 36.97 81 GLY A O 1
ATOM 664 N N . GLN A 1 82 ? -11.171 -7.658 -20.431 1.00 37.53 82 GLN A N 1
ATOM 665 C CA . GLN A 1 82 ? -11.005 -8.597 -19.323 1.00 37.53 82 GLN A CA 1
ATOM 666 C C . GLN A 1 82 ? -9.523 -8.637 -18.920 1.00 37.53 82 GLN A C 1
ATOM 668 O O . GLN A 1 82 ? -8.769 -9.476 -19.413 1.00 37.53 82 GLN A O 1
ATOM 673 N N . ILE A 1 83 ? -9.091 -7.773 -17.996 1.00 40.09 83 ILE A N 1
ATOM 674 C CA . ILE A 1 83 ? -7.896 -8.064 -17.207 1.00 40.09 83 ILE A CA 1
ATOM 675 C C . ILE A 1 83 ? -8.240 -9.346 -16.450 1.00 40.09 83 ILE A C 1
ATOM 677 O O . ILE A 1 83 ? -9.064 -9.346 -15.533 1.00 40.09 83 ILE A O 1
ATOM 681 N N . ASN A 1 84 ? -7.671 -10.474 -16.883 1.00 44.69 84 ASN A N 1
ATOM 682 C CA . ASN A 1 84 ? -7.814 -11.730 -16.167 1.00 44.69 84 ASN A CA 1
ATOM 683 C C . ASN A 1 84 ? -7.014 -11.623 -14.862 1.00 44.69 84 ASN A C 1
ATOM 685 O O . ASN A 1 84 ? -5.851 -12.028 -14.771 1.00 44.69 84 ASN A O 1
ATOM 689 N N . TRP A 1 85 ? -7.661 -11.075 -13.836 1.00 49.34 85 TRP A N 1
ATOM 690 C CA . TRP A 1 85 ? -7.246 -11.090 -12.434 1.00 49.34 85 TRP A CA 1
ATOM 691 C C . TRP A 1 85 ? -7.331 -12.504 -11.835 1.00 49.34 85 TRP A C 1
ATOM 693 O O . TRP A 1 85 ? -7.816 -12.694 -10.721 1.00 49.34 85 TRP A O 1
ATOM 703 N N . ASN A 1 86 ? -6.964 -13.520 -12.619 1.00 49.34 86 ASN A N 1
ATOM 704 C CA . ASN A 1 86 ? -7.227 -14.931 -12.351 1.00 49.34 86 ASN A CA 1
ATOM 705 C C . ASN A 1 86 ? -8.721 -15.200 -12.037 1.00 49.34 86 ASN A C 1
ATOM 707 O O . ASN A 1 86 ? -9.040 -16.035 -11.191 1.00 49.34 86 ASN A O 1
ATOM 711 N N . GLY A 1 87 ? -9.629 -14.450 -12.678 1.00 49.41 87 GLY A N 1
ATOM 712 C CA . GLY A 1 87 ? -11.081 -14.596 -12.556 1.00 49.41 87 GLY A CA 1
ATOM 713 C C . GLY A 1 87 ? -11.833 -13.637 -11.611 1.00 49.41 87 GLY A C 1
ATOM 714 O O . GLY A 1 87 ? -13.018 -13.844 -11.388 1.00 49.41 87 GLY A O 1
ATOM 715 N N . LEU A 1 88 ? -11.212 -12.612 -11.034 1.00 50.28 88 LEU A N 1
ATOM 716 C CA . LEU A 1 88 ? -11.843 -11.721 -10.037 1.00 50.28 88 LEU A CA 1
ATOM 717 C C . LEU A 1 88 ? -13.163 -11.044 -10.507 1.00 50.28 88 LEU A C 1
ATOM 719 O O . LEU A 1 88 ? -13.156 -10.307 -11.492 1.00 50.28 88 LEU A O 1
ATOM 723 N N . ASN A 1 89 ? -14.275 -11.211 -9.775 1.00 54.53 89 ASN A N 1
ATOM 724 C CA . ASN A 1 89 ? -15.521 -10.449 -9.980 1.00 54.53 89 ASN A CA 1
ATOM 725 C C . ASN A 1 89 ? -15.540 -9.188 -9.095 1.00 54.53 89 ASN A C 1
ATOM 727 O O . ASN A 1 89 ? -15.631 -9.273 -7.873 1.00 54.53 89 ASN A O 1
ATOM 731 N N . VAL A 1 90 ? -15.469 -8.012 -9.721 1.00 56.16 90 VAL A N 1
ATOM 732 C CA . VAL A 1 90 ? -15.261 -6.713 -9.053 1.00 56.16 90 VAL A CA 1
ATOM 733 C C . VAL A 1 90 ? -16.541 -6.136 -8.413 1.00 56.16 90 VAL A C 1
ATOM 735 O O . VAL A 1 90 ? -16.471 -5.206 -7.611 1.00 56.16 90 VAL A O 1
ATOM 738 N N . ALA A 1 91 ? -17.723 -6.681 -8.729 1.00 56.34 91 ALA A N 1
ATOM 739 C CA . ALA A 1 91 ? -19.015 -6.132 -8.294 1.00 56.34 91 ALA A CA 1
ATOM 740 C C . ALA A 1 91 ? -19.493 -6.620 -6.910 1.00 56.34 91 ALA A C 1
ATOM 742 O O . ALA A 1 91 ? -20.521 -6.156 -6.417 1.00 56.34 91 ALA A O 1
ATOM 743 N N . THR A 1 92 ? -18.795 -7.567 -6.275 1.00 57.22 92 THR A N 1
ATOM 744 C CA . THR A 1 92 ? -19.300 -8.255 -5.074 1.00 57.22 92 THR A CA 1
ATOM 745 C C . THR A 1 92 ? -19.014 -7.539 -3.750 1.00 57.22 92 THR A C 1
ATOM 747 O O . THR A 1 92 ? -19.658 -7.869 -2.753 1.00 57.22 92 THR A O 1
ATOM 750 N N . ILE A 1 93 ? -18.093 -6.564 -3.705 1.00 60.72 93 ILE A N 1
ATOM 751 C CA . ILE A 1 93 ? -17.610 -5.963 -2.447 1.00 60.72 93 ILE A CA 1
ATOM 752 C C . ILE A 1 93 ? -17.605 -4.419 -2.506 1.00 60.72 93 ILE A C 1
ATOM 754 O O . ILE A 1 93 ? -17.009 -3.846 -3.422 1.00 60.72 93 ILE A O 1
ATOM 758 N N . PRO A 1 94 ? -18.187 -3.721 -1.507 1.00 59.59 94 PRO A N 1
ATOM 759 C CA . PRO A 1 94 ? -18.076 -2.266 -1.366 1.00 59.59 94 PRO A CA 1
ATOM 760 C C . PRO A 1 94 ? -16.615 -1.796 -1.243 1.00 59.59 94 PRO A C 1
ATOM 762 O O . PRO A 1 94 ? -15.850 -2.352 -0.461 1.00 59.59 94 PRO A O 1
ATOM 765 N N . GLY A 1 95 ? -16.227 -0.763 -1.995 1.00 62.88 95 GLY A N 1
ATOM 766 C CA . GLY A 1 95 ? -14.886 -0.156 -1.939 1.00 62.88 95 GLY A CA 1
ATOM 767 C C . GLY A 1 95 ? -13.799 -0.857 -2.767 1.00 62.88 95 GLY A C 1
ATOM 768 O O . GLY A 1 95 ? -12.774 -0.243 -3.051 1.00 62.88 95 GLY A O 1
ATOM 769 N N . LEU A 1 96 ? -14.028 -2.092 -3.240 1.00 67.12 96 LEU A N 1
ATOM 770 C CA . LEU A 1 96 ? -13.090 -2.797 -4.129 1.00 67.12 96 LEU A CA 1
ATOM 771 C C . LEU A 1 96 ? -12.904 -2.050 -5.457 1.00 67.12 96 LEU A C 1
ATOM 773 O O . LEU A 1 96 ? -11.796 -1.943 -5.967 1.00 67.12 96 LEU A O 1
ATOM 777 N N . THR A 1 97 ? -13.993 -1.501 -5.992 1.00 67.69 97 THR A N 1
ATOM 778 C CA . THR A 1 97 ? -13.966 -0.695 -7.215 1.00 67.69 97 THR A CA 1
ATOM 779 C C . THR A 1 97 ? -13.129 0.575 -7.056 1.00 67.69 97 THR A C 1
ATOM 781 O O . THR A 1 97 ? -12.348 0.891 -7.943 1.00 67.69 97 THR A O 1
ATOM 784 N N . ASP A 1 98 ? -13.275 1.295 -5.943 1.00 69.81 98 ASP A N 1
ATOM 785 C CA . ASP A 1 98 ? -12.570 2.564 -5.729 1.00 69.81 98 ASP A CA 1
ATOM 786 C C . ASP A 1 98 ? -11.073 2.335 -5.511 1.00 69.81 98 ASP A C 1
ATOM 788 O O . ASP A 1 98 ? -10.246 3.065 -6.050 1.00 69.81 98 ASP A O 1
ATOM 792 N N . LEU A 1 99 ? -10.725 1.276 -4.773 1.00 71.06 99 LEU A N 1
ATOM 793 C CA . LEU A 1 99 ? -9.345 0.845 -4.554 1.00 71.06 99 LEU A CA 1
ATOM 794 C C . LEU A 1 99 ? -8.672 0.454 -5.870 1.00 71.06 99 LEU A C 1
ATOM 796 O O . LEU A 1 99 ? -7.536 0.837 -6.133 1.00 71.06 99 LEU A O 1
ATOM 800 N N . LEU A 1 100 ? -9.384 -0.297 -6.705 1.00 71.00 100 LEU A N 1
ATOM 801 C CA . LEU A 1 100 ? -8.870 -0.738 -7.989 1.00 71.00 100 LEU A CA 1
ATOM 802 C C . LEU A 1 100 ? -8.803 0.406 -9.020 1.00 71.00 100 LEU A C 1
ATOM 804 O O . LEU A 1 100 ? -7.860 0.438 -9.802 1.00 71.00 100 LEU A O 1
ATOM 808 N N . ASN A 1 101 ? -9.716 1.380 -8.967 1.00 72.19 101 ASN A N 1
ATOM 809 C CA . ASN A 1 101 ? -9.685 2.589 -9.799 1.00 72.19 101 ASN A CA 1
ATOM 810 C C . ASN A 1 101 ? -8.692 3.657 -9.304 1.00 72.19 101 ASN A C 1
ATOM 812 O O . ASN A 1 101 ? -8.577 4.713 -9.930 1.00 72.19 101 ASN A O 1
ATOM 816 N N . ALA A 1 102 ? -7.983 3.435 -8.196 1.00 77.19 102 ALA A N 1
ATOM 817 C CA . ALA A 1 102 ? -7.068 4.427 -7.648 1.00 77.19 102 ALA A CA 1
ATOM 818 C C . ALA A 1 102 ? -5.839 4.614 -8.553 1.00 77.19 102 ALA A C 1
ATOM 820 O O . ALA A 1 102 ? -5.057 3.687 -8.771 1.00 77.19 102 ALA A O 1
ATOM 821 N N . TYR A 1 103 ? -5.655 5.837 -9.050 1.00 84.94 103 TYR A N 1
ATOM 822 C CA . TYR A 1 103 ? -4.469 6.232 -9.802 1.00 84.94 103 TYR A CA 1
ATOM 823 C C . TYR A 1 103 ? -3.323 6.583 -8.850 1.00 84.94 103 TYR A C 1
ATOM 825 O O . TYR A 1 103 ? -3.459 7.484 -8.020 1.00 84.94 103 TYR A O 1
ATOM 833 N N . ASN A 1 104 ? -2.188 5.893 -8.980 1.00 88.25 104 ASN A N 1
ATOM 834 C CA . ASN A 1 104 ? -0.997 6.141 -8.168 1.00 88.25 104 ASN A CA 1
ATOM 835 C C . ASN A 1 104 ? 0.096 6.795 -9.034 1.00 88.25 104 ASN A C 1
ATOM 837 O O . ASN A 1 104 ? 0.753 6.087 -9.804 1.00 88.25 104 ASN A O 1
ATOM 841 N N . PRO A 1 105 ? 0.320 8.118 -8.933 1.00 89.50 105 PRO A N 1
ATOM 842 C CA . PRO A 1 105 ? 1.270 8.815 -9.793 1.00 89.50 105 PRO A CA 1
ATOM 843 C C . PRO A 1 105 ? 2.695 8.275 -9.637 1.00 89.50 105 PRO A C 1
ATOM 845 O O . PRO A 1 105 ? 3.111 7.858 -8.549 1.00 89.50 105 PRO A O 1
ATOM 848 N N . CYS A 1 106 ? 3.450 8.287 -10.732 1.00 91.94 106 CYS A N 1
ATOM 849 C CA . CYS A 1 106 ? 4.867 7.936 -10.715 1.00 91.94 106 CYS A CA 1
ATOM 850 C C . CYS A 1 106 ? 5.682 9.128 -10.208 1.00 91.94 106 CYS A C 1
ATOM 852 O O . CYS A 1 106 ? 5.467 10.248 -10.649 1.00 91.94 106 CYS A O 1
ATOM 854 N N . HIS A 1 107 ? 6.627 8.903 -9.301 1.00 91.50 107 HIS A N 1
ATOM 855 C CA . HIS A 1 107 ? 7.489 9.936 -8.712 1.00 91.50 107 HIS A CA 1
ATOM 856 C C . HIS A 1 107 ? 8.975 9.682 -8.975 1.00 91.50 107 HIS A C 1
ATOM 858 O O . HIS A 1 107 ? 9.825 10.426 -8.500 1.00 91.50 107 HIS A O 1
ATOM 864 N N . GLY A 1 108 ? 9.306 8.624 -9.707 1.00 91.94 108 GLY A N 1
ATOM 865 C CA . GLY A 1 108 ? 10.673 8.284 -10.065 1.00 91.94 108 GLY A CA 1
ATOM 866 C C . GLY A 1 108 ? 10.690 7.037 -10.929 1.00 91.94 108 GLY A C 1
ATOM 867 O O . GLY A 1 108 ? 9.850 6.152 -10.760 1.00 91.94 108 GLY A O 1
ATOM 868 N N . ALA A 1 109 ? 11.638 6.975 -11.855 1.00 93.94 109 ALA A N 1
ATOM 869 C CA . ALA A 1 109 ? 11.771 5.843 -12.756 1.00 93.94 109 ALA A CA 1
ATOM 870 C C . ALA A 1 109 ? 13.239 5.519 -13.031 1.00 93.94 109 ALA A C 1
ATOM 872 O O . ALA A 1 109 ? 14.104 6.398 -13.007 1.00 93.94 109 ALA A O 1
ATOM 873 N N . ILE A 1 110 ? 13.519 4.247 -13.296 1.00 94.25 110 ILE A N 1
ATOM 874 C CA . ILE A 1 110 ? 14.837 3.759 -13.687 1.00 94.25 110 ILE A CA 1
ATOM 875 C C . ILE A 1 110 ? 14.666 2.909 -14.937 1.00 94.25 110 ILE A C 1
ATOM 877 O O . ILE A 1 110 ? 13.998 1.879 -14.903 1.00 94.25 110 ILE A O 1
ATOM 881 N N . LEU A 1 111 ? 15.285 3.338 -16.033 1.00 94.31 111 LEU A N 1
ATOM 882 C CA . LEU A 1 111 ? 15.340 2.581 -17.276 1.00 94.31 111 LEU A CA 1
ATOM 883 C C . LEU A 1 111 ? 16.706 1.910 -17.393 1.00 94.31 111 LEU A C 1
ATOM 885 O O . LEU A 1 111 ? 17.744 2.551 -17.253 1.00 94.31 111 LEU A O 1
ATOM 889 N N . GLN A 1 112 ? 16.712 0.620 -17.689 1.00 93.81 112 GLN A N 1
ATOM 890 C CA . GLN A 1 112 ? 17.912 -0.159 -17.948 1.00 93.81 112 GLN A CA 1
ATOM 891 C C . GLN A 1 112 ? 17.819 -0.742 -19.347 1.00 93.81 112 GLN A C 1
ATOM 893 O O . GLN A 1 112 ? 16.835 -1.399 -19.680 1.00 93.81 112 GLN A O 1
ATOM 898 N N . VAL A 1 113 ? 18.853 -0.526 -20.150 1.00 94.38 113 VAL A N 1
ATOM 899 C CA . VAL A 1 113 ? 18.965 -1.071 -21.503 1.00 94.38 113 VAL A CA 1
ATOM 900 C C . VAL A 1 113 ? 20.204 -1.947 -21.543 1.00 94.38 113 VAL A C 1
ATOM 902 O O . VAL A 1 113 ? 21.295 -1.507 -21.192 1.00 94.38 113 VAL A O 1
ATOM 905 N N . LEU A 1 114 ? 20.041 -3.198 -21.947 1.00 93.19 114 LEU A N 1
ATOM 906 C CA . LEU A 1 114 ? 21.116 -4.163 -22.102 1.00 93.19 114 LEU A CA 1
ATOM 907 C C . LEU A 1 114 ? 21.156 -4.638 -23.546 1.00 93.19 114 LEU A C 1
ATOM 909 O O . LEU A 1 114 ? 20.116 -4.917 -24.143 1.00 93.19 114 LEU A O 1
ATOM 913 N N . VAL A 1 115 ? 22.361 -4.772 -24.083 1.00 92.19 115 VAL A N 1
ATOM 914 C CA . VAL A 1 115 ? 22.613 -5.399 -25.380 1.00 92.19 115 VAL A CA 1
ATOM 915 C C . VAL A 1 115 ? 23.431 -6.669 -25.186 1.00 92.19 115 VAL A C 1
ATOM 917 O O . VAL A 1 115 ? 24.282 -6.768 -24.300 1.00 92.19 115 VAL A O 1
ATOM 920 N N . GLY A 1 116 ? 23.151 -7.680 -25.997 1.00 90.25 116 GLY A N 1
ATOM 921 C CA . GLY A 1 116 ? 23.864 -8.952 -25.948 1.00 90.25 116 GLY A CA 1
ATOM 922 C C . GLY A 1 116 ? 23.882 -9.637 -27.308 1.00 90.25 116 GLY A C 1
ATOM 923 O O . GLY A 1 116 ? 23.036 -9.338 -28.146 1.00 90.25 116 GLY A O 1
ATOM 924 N N . PRO A 1 117 ? 24.833 -10.542 -27.562 1.00 87.12 117 PRO A N 1
ATOM 925 C CA . PRO A 1 117 ? 24.914 -11.247 -28.836 1.00 87.12 117 PRO A CA 1
ATOM 926 C C . PRO A 1 117 ? 23.652 -12.083 -29.104 1.00 87.12 117 PRO A C 1
ATOM 928 O O . PRO A 1 117 ? 22.953 -12.510 -28.182 1.00 87.12 117 PRO A O 1
ATOM 931 N N . SER A 1 118 ? 23.349 -12.329 -30.380 1.00 77.44 118 SER A N 1
ATOM 932 C CA . SER A 1 118 ? 22.233 -13.200 -30.756 1.00 77.44 118 SER A CA 1
ATOM 933 C C . SER A 1 118 ? 22.536 -14.671 -30.424 1.00 77.44 118 SER A C 1
ATOM 935 O O . SER A 1 118 ? 23.457 -15.280 -30.964 1.00 77.44 118 SER A O 1
ATOM 937 N N . GLY A 1 119 ? 21.722 -15.260 -29.540 1.00 66.62 119 GLY A N 1
ATOM 938 C CA . GLY A 1 119 ? 21.835 -16.654 -29.095 1.00 66.62 119 GLY A CA 1
ATOM 939 C C . GLY A 1 119 ? 22.415 -16.803 -27.683 1.00 66.62 119 GLY A C 1
ATOM 940 O O . GLY A 1 119 ? 23.359 -16.122 -27.300 1.00 66.62 119 GLY A O 1
ATOM 941 N N . HIS A 1 120 ? 21.851 -17.719 -26.891 1.00 59.75 120 HIS A N 1
ATOM 942 C CA . HIS A 1 120 ? 22.377 -18.064 -25.567 1.00 59.75 120 HIS A CA 1
ATOM 943 C C . HIS A 1 120 ? 23.577 -19.001 -25.708 1.00 59.75 120 HIS A C 1
ATOM 945 O O . HIS A 1 120 ? 23.436 -20.220 -25.639 1.00 59.75 120 HIS A O 1
ATOM 951 N N . ASN A 1 121 ? 24.759 -18.438 -25.945 1.00 63.97 121 ASN A N 1
ATOM 952 C CA . ASN A 1 121 ? 26.004 -19.187 -25.850 1.00 63.97 121 ASN A CA 1
ATOM 953 C C . ASN A 1 121 ? 26.893 -18.534 -24.790 1.00 63.97 121 ASN A C 1
ATOM 955 O O . ASN A 1 121 ? 27.490 -17.490 -25.030 1.00 63.97 121 ASN A O 1
ATOM 959 N N . GLU A 1 122 ? 26.980 -19.158 -23.615 1.00 61.88 122 GLU A N 1
ATOM 960 C CA . GLU A 1 122 ? 27.783 -18.685 -22.472 1.00 61.88 122 GLU A CA 1
ATOM 961 C C . GLU A 1 122 ? 29.297 -18.651 -22.762 1.00 61.88 122 GLU A C 1
ATOM 963 O O . GLU A 1 122 ? 30.075 -18.171 -21.945 1.00 61.88 122 GLU A O 1
ATOM 968 N N . LYS A 1 123 ? 29.732 -19.151 -23.928 1.00 71.19 123 LYS A N 1
ATOM 969 C CA . LYS A 1 123 ? 31.142 -19.239 -24.339 1.00 71.19 123 LYS A CA 1
ATOM 970 C C . LYS A 1 123 ? 31.626 -18.087 -25.229 1.00 71.19 123 LYS A C 1
ATOM 972 O O . LYS A 1 123 ? 32.725 -18.181 -25.771 1.00 71.19 123 LYS A O 1
ATOM 977 N N . ILE A 1 124 ? 30.830 -17.037 -25.435 1.00 78.62 124 ILE A N 1
ATOM 978 C CA . ILE A 1 124 ? 31.259 -15.871 -26.224 1.00 78.62 124 ILE A CA 1
ATOM 979 C C . ILE A 1 124 ? 32.269 -15.058 -25.390 1.00 78.62 124 ILE A C 1
ATOM 981 O O . ILE A 1 124 ? 31.966 -14.728 -24.242 1.00 78.62 124 ILE A O 1
ATOM 985 N N . PRO A 1 125 ? 33.475 -14.750 -25.906 1.00 83.00 125 PRO A N 1
ATOM 986 C CA . PRO A 1 125 ? 34.452 -13.955 -25.169 1.00 83.00 125 PRO A CA 1
ATOM 987 C C . PRO A 1 125 ? 33.955 -12.516 -24.984 1.00 83.00 125 PRO A C 1
ATOM 989 O O . PRO A 1 125 ? 33.235 -11.982 -25.824 1.00 83.00 125 PRO A O 1
ATOM 992 N N . LEU A 1 126 ? 34.368 -11.860 -23.893 1.00 83.00 126 LEU A N 1
ATOM 993 C CA . LEU A 1 126 ? 33.910 -10.507 -23.541 1.00 83.00 126 LEU A CA 1
ATOM 994 C C . LEU A 1 126 ? 34.188 -9.464 -24.643 1.00 83.00 126 LEU A C 1
ATOM 996 O O . LEU A 1 126 ? 33.410 -8.530 -24.802 1.00 83.00 126 LEU A O 1
ATOM 1000 N N . SER A 1 127 ? 35.260 -9.642 -25.425 1.00 83.50 127 SER A N 1
ATOM 1001 C CA . SER A 1 127 ? 35.605 -8.788 -26.575 1.00 83.50 127 SER A CA 1
ATOM 1002 C C . SER A 1 127 ? 34.546 -8.778 -27.673 1.00 83.50 127 SER A C 1
ATOM 1004 O O . SER A 1 127 ? 34.466 -7.825 -28.443 1.00 83.50 127 SER A O 1
ATOM 1006 N N . ASP A 1 128 ? 33.747 -9.839 -27.741 1.00 86.25 128 ASP A N 1
ATOM 1007 C CA . ASP A 1 128 ? 32.756 -10.044 -28.785 1.00 86.25 128 ASP A CA 1
ATOM 1008 C C . ASP A 1 128 ? 31.358 -9.633 -28.300 1.00 86.25 128 ASP A C 1
ATOM 1010 O O . ASP A 1 128 ? 30.367 -9.859 -28.991 1.00 86.25 128 ASP A O 1
ATOM 1014 N N . TYR A 1 129 ? 31.228 -9.031 -27.116 1.00 89.12 129 TYR A N 1
ATOM 1015 C CA . TYR A 1 129 ? 29.950 -8.476 -26.685 1.00 89.12 129 TYR A CA 1
ATOM 1016 C C . TYR A 1 129 ? 29.692 -7.126 -27.365 1.00 89.12 129 TYR A C 1
ATOM 1018 O O . TYR A 1 129 ? 30.587 -6.278 -27.405 1.00 89.12 129 TYR A O 1
ATOM 1026 N N . PRO A 1 130 ? 28.467 -6.882 -27.869 1.00 92.06 130 PRO A N 1
ATOM 1027 C CA . PRO A 1 130 ? 28.085 -5.545 -28.291 1.00 92.06 130 PRO A CA 1
ATOM 1028 C C . PRO A 1 130 ? 28.087 -4.605 -27.079 1.00 92.06 130 PRO A C 1
ATOM 1030 O O . PRO A 1 130 ? 27.718 -5.004 -25.972 1.00 92.06 130 PRO A O 1
ATOM 1033 N N . PHE A 1 131 ? 28.481 -3.354 -27.290 1.00 93.38 131 PHE A N 1
ATOM 1034 C CA . PHE A 1 131 ? 28.564 -2.348 -26.231 1.00 93.38 131 PHE A CA 1
ATOM 1035 C C . PHE A 1 131 ?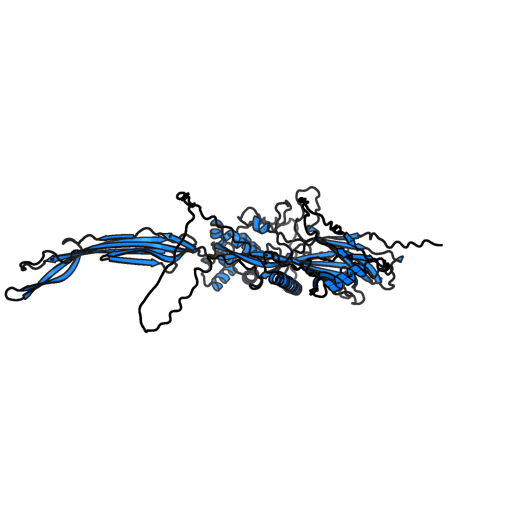 28.051 -0.987 -26.703 1.00 93.38 131 PHE A C 1
ATOM 1037 O O . PHE A 1 131 ? 27.935 -0.726 -27.902 1.00 93.38 131 PHE A O 1
ATOM 1044 N N . PHE A 1 132 ? 27.731 -0.114 -25.751 1.00 92.69 132 PHE A N 1
ATOM 1045 C CA . PHE A 1 132 ? 27.305 1.253 -26.025 1.00 92.69 132 PHE A CA 1
ATOM 1046 C C . PHE A 1 132 ? 28.516 2.151 -26.266 1.00 92.69 132 PHE A C 1
ATOM 1048 O O . PHE A 1 132 ? 29.316 2.377 -25.357 1.00 92.69 132 PHE A O 1
ATOM 1055 N N . LEU A 1 133 ? 28.637 2.655 -27.492 1.00 89.19 133 LEU A N 1
ATOM 1056 C CA . LEU A 1 133 ? 29.664 3.616 -27.886 1.00 89.19 133 LEU A CA 1
ATOM 1057 C C . LEU A 1 133 ? 29.305 5.031 -27.420 1.00 89.19 133 LEU A C 1
ATOM 1059 O O . LEU A 1 133 ? 30.176 5.757 -26.953 1.00 89.19 133 LEU A O 1
ATOM 1063 N N . ASP A 1 134 ? 28.022 5.384 -27.522 1.00 86.69 134 ASP A N 1
ATOM 1064 C CA . ASP A 1 134 ? 27.454 6.654 -27.068 1.00 86.69 134 ASP A CA 1
ATOM 1065 C C . ASP A 1 134 ? 25.957 6.491 -26.753 1.00 86.69 134 ASP A C 1
ATOM 1067 O O . ASP A 1 134 ? 25.333 5.522 -27.195 1.00 86.69 134 ASP A O 1
ATOM 1071 N N . PHE A 1 135 ? 25.366 7.413 -25.997 1.00 89.00 135 PHE A N 1
ATOM 1072 C CA . PHE A 1 135 ? 23.912 7.516 -25.822 1.00 89.00 135 PHE A CA 1
ATOM 1073 C C . PHE A 1 135 ? 23.493 8.918 -25.367 1.00 89.00 135 PHE A C 1
ATOM 1075 O O . PHE A 1 135 ? 24.285 9.644 -24.775 1.00 89.00 135 PHE A O 1
ATOM 1082 N N . GLU A 1 136 ? 22.228 9.263 -25.597 1.00 82.50 136 GLU A N 1
ATOM 1083 C CA . GLU A 1 136 ? 21.561 10.481 -25.134 1.00 82.50 136 GLU A CA 1
ATOM 1084 C C . GLU A 1 136 ? 20.171 10.152 -24.554 1.00 82.50 136 GLU A C 1
ATOM 1086 O O . GLU A 1 136 ? 19.521 9.209 -25.025 1.00 82.50 136 GLU A O 1
ATOM 1091 N N . PRO A 1 137 ? 19.676 10.922 -23.569 1.00 85.19 137 PRO A N 1
ATOM 1092 C CA . PRO A 1 137 ? 20.361 12.021 -22.881 1.00 85.19 137 PRO A CA 1
ATOM 1093 C C . PRO A 1 137 ? 21.426 11.519 -21.896 1.00 85.19 137 PRO A C 1
ATOM 1095 O O . PRO A 1 137 ? 21.189 10.581 -21.127 1.00 85.19 137 PRO A O 1
ATOM 1098 N N . LYS A 1 138 ? 22.595 12.171 -21.869 1.00 81.25 138 LYS A N 1
ATOM 1099 C CA . LYS A 1 138 ? 23.629 11.882 -20.854 1.00 81.25 138 LYS A CA 1
ATOM 1100 C C . LYS A 1 138 ? 23.255 12.410 -19.474 1.00 81.25 138 LYS A C 1
ATOM 1102 O O . LYS A 1 138 ? 23.496 11.759 -18.452 1.00 81.25 138 LYS A O 1
ATOM 1107 N N . LYS A 1 139 ? 22.689 13.609 -19.437 1.00 79.25 139 LYS A N 1
ATOM 1108 C CA . LYS A 1 139 ? 22.367 14.312 -18.204 1.00 79.25 139 LYS A CA 1
ATOM 1109 C C . LYS A 1 139 ? 21.303 15.357 -18.494 1.00 79.25 139 LYS A C 1
ATOM 1111 O O . LYS A 1 139 ? 21.435 16.082 -19.469 1.00 79.25 139 LYS A O 1
ATOM 1116 N N . ARG A 1 140 ? 20.296 15.474 -17.629 1.00 77.75 140 ARG A N 1
ATOM 1117 C CA . ARG A 1 140 ? 19.323 16.575 -17.670 1.00 77.75 140 ARG A CA 1
ATOM 1118 C C . ARG A 1 140 ? 19.344 17.308 -16.345 1.00 77.75 140 ARG A C 1
ATOM 1120 O O . ARG A 1 140 ? 19.019 16.718 -15.313 1.00 77.75 140 ARG A O 1
ATOM 1127 N N . GLU A 1 141 ? 19.686 18.589 -16.377 1.00 73.00 141 GLU A N 1
ATOM 1128 C CA . GLU A 1 141 ? 19.817 19.416 -15.178 1.00 73.00 141 GLU A CA 1
ATOM 1129 C C . GLU A 1 141 ? 18.822 20.568 -15.174 1.00 73.00 141 GLU A C 1
ATOM 1131 O O . GLU A 1 141 ? 18.594 21.233 -16.184 1.00 73.00 141 GLU A O 1
ATOM 1136 N N . LEU A 1 142 ? 18.249 20.822 -14.004 1.00 70.06 142 LEU A N 1
ATOM 1137 C CA . LEU A 1 142 ? 17.485 22.021 -13.724 1.00 70.06 142 LEU A CA 1
ATOM 1138 C C . LEU A 1 142 ? 18.369 22.963 -12.920 1.00 70.06 142 LEU A C 1
ATOM 1140 O O . LEU A 1 142 ? 18.769 22.645 -11.802 1.00 70.06 142 LEU A O 1
ATOM 1144 N N . TYR A 1 143 ? 18.640 24.126 -13.496 1.00 63.38 143 TYR A N 1
ATOM 1145 C CA . TYR A 1 143 ? 19.275 25.224 -12.790 1.00 63.38 143 TYR A CA 1
ATOM 1146 C C . TYR A 1 143 ? 18.196 26.180 -12.328 1.00 63.38 143 TYR A C 1
ATOM 1148 O O . TYR A 1 143 ? 17.365 26.613 -13.124 1.00 63.38 143 TYR A O 1
ATOM 1156 N N . GLU A 1 144 ? 18.231 26.512 -11.052 1.00 57.16 144 GLU A N 1
ATOM 1157 C CA . GLU A 1 144 ? 17.446 27.593 -10.498 1.00 57.16 144 GLU A CA 1
ATOM 1158 C C . GLU A 1 144 ? 18.354 28.793 -10.267 1.00 57.16 144 GLU A C 1
ATOM 1160 O O . GLU A 1 144 ? 19.373 28.680 -9.591 1.00 57.16 144 GLU A O 1
ATOM 1165 N N . LEU A 1 145 ? 17.974 29.933 -10.836 1.00 55.31 145 LEU A N 1
ATOM 1166 C CA . LEU A 1 145 ? 18.564 31.230 -10.542 1.00 55.31 145 LEU A CA 1
ATOM 1167 C C . LEU A 1 145 ? 17.506 32.027 -9.785 1.00 55.31 145 LEU A C 1
ATOM 1169 O O . LEU A 1 145 ? 16.530 32.471 -10.382 1.00 55.31 145 LEU A O 1
ATOM 1173 N N . ALA A 1 146 ? 17.674 32.173 -8.473 1.00 49.16 146 ALA A N 1
ATOM 1174 C CA . ALA A 1 146 ? 16.847 33.084 -7.696 1.00 49.16 146 ALA A CA 1
ATOM 1175 C C . ALA A 1 146 ? 17.442 34.496 -7.805 1.00 49.16 146 ALA A C 1
ATOM 1177 O O . ALA A 1 146 ? 18.442 34.805 -7.156 1.00 49.16 146 ALA A O 1
ATOM 1178 N N . THR A 1 147 ? 16.863 35.343 -8.659 1.00 50.59 147 THR A N 1
ATOM 1179 C CA . THR A 1 147 ? 17.098 36.794 -8.629 1.00 50.59 147 THR A CA 1
ATOM 1180 C C . THR A 1 147 ? 15.988 37.472 -7.825 1.00 50.59 147 THR A C 1
ATOM 1182 O O . THR A 1 147 ? 14.841 37.022 -7.822 1.00 50.59 147 THR A O 1
ATOM 1185 N N . ASP A 1 148 ? 16.305 38.584 -7.156 1.00 43.84 148 ASP A N 1
ATOM 1186 C CA . ASP A 1 148 ? 15.349 39.357 -6.339 1.00 43.84 148 ASP A CA 1
ATOM 1187 C C . ASP A 1 148 ? 14.149 39.887 -7.170 1.00 43.84 148 ASP A C 1
ATOM 1189 O O . ASP A 1 148 ? 13.085 40.216 -6.652 1.00 43.84 148 ASP A O 1
ATOM 1193 N N . THR A 1 149 ? 14.273 39.882 -8.504 1.00 44.56 149 THR A N 1
ATOM 1194 C CA . THR A 1 149 ? 13.210 40.212 -9.467 1.00 44.56 149 THR A CA 1
ATOM 1195 C C . THR A 1 149 ? 12.214 39.073 -9.732 1.00 44.56 149 THR A C 1
ATOM 1197 O O . THR A 1 149 ? 11.276 39.265 -10.505 1.00 44.56 149 THR A O 1
ATOM 1200 N N . LYS A 1 150 ? 12.361 37.900 -9.091 1.00 44.25 150 LYS A N 1
ATOM 1201 C CA . LYS A 1 150 ? 11.557 36.681 -9.340 1.00 44.25 150 LYS A CA 1
ATOM 1202 C C . LYS A 1 150 ? 11.591 36.203 -10.801 1.00 44.25 150 LYS A C 1
ATOM 1204 O O . LYS A 1 150 ? 10.680 35.491 -11.234 1.00 44.25 150 LYS A O 1
ATOM 1209 N N . GLU A 1 151 ? 12.619 36.578 -11.560 1.00 39.50 151 GLU A N 1
ATOM 1210 C CA . GLU A 1 151 ? 12.802 36.112 -12.934 1.00 39.50 151 GLU A CA 1
ATOM 1211 C C . GLU A 1 151 ? 13.224 34.640 -12.921 1.00 39.50 151 GLU A C 1
ATOM 1213 O O . GLU A 1 151 ? 14.112 34.234 -12.175 1.00 39.50 151 GLU A O 1
ATOM 1218 N N . LYS A 1 152 ? 12.540 33.818 -13.723 1.00 48.78 152 LYS A N 1
ATOM 1219 C CA . LYS A 1 152 ? 12.741 32.368 -13.758 1.00 48.78 152 LYS A CA 1
ATOM 1220 C C . LYS A 1 152 ? 13.380 31.981 -15.077 1.00 48.78 152 LYS A C 1
ATOM 1222 O O . LYS A 1 152 ? 12.896 32.350 -16.140 1.00 48.78 152 LYS A O 1
ATOM 1227 N N . GLN A 1 153 ? 14.418 31.158 -15.007 1.00 44.22 153 GLN A N 1
ATOM 1228 C CA . GLN A 1 153 ? 14.992 30.520 -16.183 1.00 44.22 153 GLN A CA 1
ATOM 1229 C C . GLN A 1 153 ? 14.902 29.005 -16.009 1.00 44.22 153 GLN A C 1
ATOM 1231 O O . GLN A 1 153 ? 15.476 28.452 -15.076 1.00 44.22 153 GLN A O 1
ATOM 1236 N N . SER A 1 154 ? 14.162 28.329 -16.888 1.00 39.47 154 SER A N 1
ATOM 1237 C CA . SER A 1 154 ? 14.120 26.865 -16.947 1.00 39.47 154 SER A CA 1
ATOM 1238 C C . SER A 1 154 ? 14.907 26.396 -18.168 1.00 39.47 154 SER A C 1
ATOM 1240 O O . SER A 1 154 ? 14.842 27.012 -19.228 1.00 39.47 154 SER A O 1
ATOM 1242 N N . ARG A 1 155 ? 15.690 25.327 -18.011 1.00 53.31 155 ARG A N 1
ATOM 1243 C CA . ARG A 1 155 ? 16.530 24.737 -19.062 1.00 53.31 155 ARG A CA 1
ATOM 1244 C C . ARG A 1 155 ? 16.025 23.326 -19.355 1.00 53.31 155 ARG A C 1
ATOM 1246 O O . ARG A 1 155 ? 15.810 22.583 -18.402 1.00 53.31 155 ARG A O 1
ATOM 1253 N N . SER A 1 156 ? 15.838 22.972 -20.629 1.00 41.03 156 SER A N 1
ATOM 1254 C CA . SER A 1 156 ? 16.043 21.625 -21.205 1.00 41.03 156 SER A CA 1
ATOM 1255 C C . SER A 1 156 ? 15.290 21.500 -22.537 1.00 41.03 156 SER A C 1
ATOM 1257 O O . SER A 1 156 ? 14.117 21.133 -22.569 1.00 41.03 156 SER A O 1
ATOM 1259 N N . ILE A 1 157 ? 15.988 21.779 -23.639 1.00 38.56 157 ILE A N 1
ATOM 1260 C CA . ILE A 1 157 ? 15.684 21.218 -24.961 1.00 38.56 157 ILE A CA 1
ATOM 1261 C C . ILE A 1 157 ? 17.018 20.746 -25.532 1.00 38.56 157 ILE A C 1
ATOM 1263 O O . ILE A 1 157 ? 17.932 21.552 -25.704 1.00 38.56 157 ILE A O 1
ATOM 1267 N N . GLU A 1 158 ? 17.109 19.445 -25.794 1.00 42.34 158 GLU A N 1
ATOM 1268 C CA . GLU A 1 158 ? 18.249 18.789 -26.429 1.00 42.34 158 GLU A CA 1
ATOM 1269 C C . GLU A 1 158 ? 17.891 18.531 -27.895 1.00 42.34 158 GLU A C 1
ATOM 1271 O O . GLU A 1 158 ? 16.899 17.862 -28.188 1.00 42.34 158 GLU A O 1
ATOM 1276 N N . SER A 1 159 ? 18.672 19.075 -28.832 1.00 45.28 159 SER A N 1
ATOM 1277 C CA . SER A 1 159 ? 18.631 18.617 -30.226 1.00 45.28 159 SER A CA 1
ATOM 1278 C C . SER A 1 159 ? 19.847 17.731 -30.474 1.00 45.28 159 SER A C 1
ATOM 1280 O O . SER A 1 159 ? 20.982 18.183 -30.321 1.00 45.28 159 SER A O 1
ATOM 1282 N N . VAL A 1 160 ? 19.602 16.451 -30.768 1.00 49.72 160 VAL A N 1
ATOM 1283 C CA . VAL A 1 160 ? 20.651 15.453 -31.001 1.00 49.72 160 VAL A CA 1
ATOM 1284 C C . VAL A 1 160 ? 20.986 15.437 -32.487 1.00 49.72 160 VAL A C 1
ATOM 1286 O O . VAL A 1 160 ? 20.174 15.017 -33.308 1.00 49.72 160 VAL A O 1
ATOM 1289 N N . ASN A 1 161 ? 22.199 15.862 -32.828 1.00 48.34 161 ASN A N 1
ATOM 1290 C CA . ASN A 1 161 ? 22.752 15.729 -34.169 1.00 48.34 161 ASN A CA 1
ATOM 1291 C C . ASN A 1 161 ? 23.775 14.592 -34.188 1.00 48.34 161 ASN A C 1
ATOM 1293 O O . ASN A 1 161 ? 24.722 14.564 -33.398 1.00 48.34 161 ASN A O 1
ATOM 1297 N N . VAL A 1 162 ? 23.599 13.651 -35.113 1.00 51.75 162 VAL A N 1
ATOM 1298 C CA . VAL A 1 162 ? 24.582 12.593 -35.358 1.00 51.75 162 VAL A CA 1
ATOM 1299 C C . VAL A 1 162 ? 25.650 13.141 -36.299 1.00 51.75 162 VAL A C 1
ATOM 1301 O O . VAL A 1 162 ? 25.356 13.604 -37.401 1.00 51.75 162 VAL A O 1
ATOM 1304 N N . THR A 1 163 ? 26.906 13.116 -35.857 1.00 53.88 163 THR A N 1
ATOM 1305 C CA . THR A 1 163 ? 28.032 13.632 -36.648 1.00 53.88 163 THR A CA 1
ATOM 1306 C C . THR A 1 163 ? 28.440 12.661 -37.762 1.00 53.88 163 THR A C 1
ATOM 1308 O O . THR A 1 163 ? 28.108 11.476 -37.740 1.00 53.88 163 THR A O 1
ATOM 1311 N N . LYS A 1 164 ? 29.219 13.145 -38.744 1.00 42.88 164 LYS A N 1
ATOM 1312 C CA . LYS A 1 164 ? 29.729 12.348 -39.881 1.00 42.88 164 LYS A CA 1
ATOM 1313 C C . LYS A 1 164 ? 30.497 11.091 -39.454 1.00 42.88 164 LYS A C 1
ATOM 1315 O O . LYS A 1 164 ? 30.614 10.173 -40.253 1.00 42.88 164 LYS A O 1
ATOM 1320 N N . SER A 1 165 ? 31.017 11.040 -38.225 1.00 48.22 165 SER A N 1
ATOM 1321 C CA . SER A 1 165 ? 31.707 9.865 -37.689 1.00 48.22 165 SER A CA 1
ATOM 1322 C C . SER A 1 165 ? 30.763 8.740 -37.242 1.00 48.22 165 SER A C 1
ATOM 1324 O O . SER A 1 165 ? 31.261 7.691 -36.841 1.00 48.22 165 SER A O 1
ATOM 1326 N N . ALA A 1 166 ? 29.437 8.932 -37.301 1.00 56.66 166 ALA A N 1
ATOM 1327 C CA . ALA A 1 166 ? 28.381 7.984 -36.922 1.00 56.66 166 ALA A CA 1
ATOM 1328 C C . ALA A 1 166 ? 28.435 7.454 -35.472 1.00 56.66 166 ALA A C 1
ATOM 1330 O O . ALA A 1 166 ? 27.470 6.834 -35.033 1.00 56.66 166 ALA A O 1
ATOM 1331 N N . GLY A 1 167 ? 29.526 7.693 -34.738 1.00 48.09 167 GLY A N 1
ATOM 1332 C CA . GLY A 1 167 ? 29.794 7.173 -33.402 1.00 48.09 167 GLY A CA 1
ATOM 1333 C C . GLY A 1 167 ? 29.660 8.186 -32.266 1.00 48.09 167 GLY A C 1
ATOM 1334 O O . GLY A 1 167 ? 29.614 7.758 -31.123 1.00 48.09 167 GLY A O 1
ATOM 1335 N N . ASN A 1 168 ? 29.563 9.487 -32.570 1.00 48.50 168 ASN A N 1
ATOM 1336 C CA . ASN A 1 168 ? 29.396 10.545 -31.568 1.00 48.50 168 ASN A CA 1
ATOM 1337 C C . ASN A 1 168 ? 28.098 11.322 -31.811 1.00 48.50 168 ASN A C 1
ATOM 1339 O O . ASN A 1 168 ? 27.848 11.781 -32.940 1.00 48.50 168 ASN A O 1
ATOM 1343 N N . THR A 1 169 ? 27.328 11.533 -30.746 1.00 52.06 169 THR A N 1
ATOM 1344 C CA . THR A 1 169 ? 26.197 12.466 -30.720 1.00 52.06 169 THR A CA 1
ATOM 1345 C C . THR A 1 169 ? 26.649 13.847 -30.255 1.00 52.06 169 THR A C 1
ATOM 1347 O O . THR A 1 169 ? 27.484 13.985 -29.362 1.00 52.06 169 THR A O 1
ATOM 1350 N N . GLN A 1 170 ? 26.111 14.897 -30.875 1.00 42.81 170 GLN A N 1
ATOM 1351 C CA . GLN A 1 170 ? 26.215 16.267 -30.374 1.00 42.81 170 GLN A CA 1
ATOM 1352 C C . GLN A 1 170 ? 24.830 16.723 -29.928 1.00 42.81 170 GLN A C 1
ATOM 1354 O O . GLN A 1 170 ? 23.921 16.808 -30.752 1.00 42.81 170 GLN A O 1
ATOM 1359 N N . SER A 1 171 ? 24.680 17.006 -28.635 1.00 43.75 171 SER A N 1
ATOM 1360 C CA . SER A 1 171 ? 23.479 17.625 -28.079 1.00 43.75 171 SER A CA 1
ATOM 1361 C C . SER A 1 171 ? 23.670 19.140 -28.019 1.00 43.75 171 SER A C 1
ATOM 1363 O O . SER A 1 171 ? 24.679 19.621 -27.500 1.00 43.75 171 SER A O 1
ATOM 1365 N N . THR A 1 172 ? 22.735 19.902 -28.587 1.00 43.28 172 THR A N 1
ATOM 1366 C CA . THR A 1 172 ? 22.700 21.368 -28.447 1.00 43.28 172 THR A CA 1
ATOM 1367 C C . THR A 1 172 ? 21.654 21.766 -27.414 1.00 43.28 172 THR A C 1
ATOM 1369 O O . THR A 1 172 ? 20.479 21.432 -27.585 1.00 43.28 172 THR A O 1
ATOM 1372 N N . GLU A 1 173 ? 22.057 22.534 -26.406 1.00 41.47 173 GLU A N 1
ATOM 1373 C CA . GLU A 1 173 ? 21.157 23.097 -25.397 1.00 41.47 173 GLU A CA 1
ATOM 1374 C C . GLU A 1 173 ? 20.564 24.433 -25.886 1.00 41.47 173 GLU A C 1
ATOM 1376 O O . GLU A 1 173 ? 21.287 25.308 -26.368 1.00 41.47 173 GLU A O 1
ATOM 1381 N N . ILE A 1 174 ? 19.241 24.603 -25.781 1.00 41.53 174 ILE A N 1
ATOM 1382 C CA . ILE A 1 174 ? 18.528 25.841 -26.155 1.00 41.53 174 ILE A CA 1
ATOM 1383 C C . ILE A 1 174 ? 17.958 26.518 -24.900 1.00 41.53 174 ILE A C 1
ATOM 1385 O O . ILE A 1 174 ? 17.462 25.848 -23.992 1.00 41.53 174 ILE A O 1
ATOM 1389 N N . PHE A 1 175 ? 18.018 27.854 -24.860 1.00 41.19 175 PHE A N 1
ATOM 1390 C CA . PHE A 1 175 ? 17.528 28.671 -23.748 1.00 41.19 175 PHE A CA 1
ATOM 1391 C C . PHE A 1 175 ? 16.062 29.074 -23.943 1.00 41.19 175 PHE A C 1
ATOM 1393 O O . PHE A 1 175 ? 15.736 29.699 -24.955 1.00 41.19 175 PHE A O 1
ATOM 1400 N N . ASP A 1 176 ? 15.216 28.817 -22.943 1.00 35.38 176 ASP A N 1
ATOM 1401 C CA . ASP A 1 176 ? 13.908 29.465 -22.810 1.00 35.38 176 ASP A CA 1
ATOM 1402 C C . ASP A 1 176 ? 14.004 30.643 -21.837 1.00 35.38 176 ASP A C 1
ATOM 1404 O O . ASP A 1 176 ? 14.458 30.502 -20.698 1.00 35.38 176 ASP A O 1
ATOM 1408 N N . ILE A 1 177 ? 13.613 31.826 -22.313 1.00 38.97 177 ILE A N 1
ATOM 1409 C CA . ILE A 1 177 ? 13.541 33.054 -21.520 1.00 38.97 177 ILE A CA 1
ATOM 1410 C C . ILE A 1 177 ? 12.058 33.343 -21.271 1.00 38.97 177 ILE A C 1
ATOM 1412 O O . ILE A 1 177 ? 11.330 33.674 -22.207 1.00 38.97 177 ILE A O 1
ATOM 1416 N N . ASP A 1 178 ? 11.623 33.234 -20.014 1.00 35.50 178 ASP A N 1
ATOM 1417 C CA . ASP A 1 178 ? 10.323 33.728 -19.549 1.00 35.50 178 ASP A CA 1
ATOM 1418 C C . ASP A 1 178 ? 10.556 34.869 -18.551 1.00 35.50 178 ASP A C 1
ATOM 1420 O O . ASP A 1 178 ? 10.728 34.668 -17.346 1.00 35.50 178 ASP A O 1
ATOM 1424 N N . MET A 1 179 ? 10.629 36.094 -19.076 1.00 37.25 179 MET A N 1
ATOM 1425 C CA . MET A 1 179 ? 10.584 37.295 -18.246 1.00 37.25 179 MET A CA 1
ATOM 1426 C C . MET A 1 179 ? 9.123 37.530 -17.861 1.00 37.25 179 MET A C 1
ATOM 1428 O O . MET A 1 179 ? 8.349 38.084 -18.641 1.00 37.25 179 MET A O 1
ATOM 1432 N N . GLY A 1 180 ? 8.746 37.055 -16.672 1.00 32.84 180 GLY A N 1
ATOM 1433 C CA . GLY A 1 180 ? 7.395 37.175 -16.133 1.00 32.84 180 GLY A CA 1
ATOM 1434 C C . GLY A 1 180 ? 6.838 38.594 -16.273 1.00 32.84 180 GLY A C 1
ATOM 1435 O O . GLY A 1 180 ? 7.419 39.564 -15.790 1.00 32.84 180 GLY A O 1
ATOM 1436 N N . GLY A 1 181 ? 5.689 38.709 -16.942 1.00 29.59 181 GLY A N 1
ATOM 1437 C CA . GLY A 1 181 ? 4.966 39.965 -17.103 1.00 29.59 181 GLY A CA 1
ATOM 1438 C C . GLY A 1 181 ? 4.429 40.468 -15.764 1.00 29.59 181 GLY A C 1
ATOM 1439 O O . GLY A 1 181 ? 3.477 39.913 -15.217 1.00 29.59 181 GLY A O 1
ATOM 1440 N N . GLY A 1 182 ? 5.037 41.529 -15.240 1.00 28.47 182 GLY A N 1
ATOM 1441 C CA . GLY A 1 182 ? 4.543 42.268 -14.085 1.00 28.47 182 GLY A CA 1
ATOM 1442 C C . GLY A 1 182 ? 3.683 43.463 -14.502 1.00 28.47 182 GLY A C 1
ATOM 1443 O O . GLY A 1 182 ? 4.162 44.354 -15.192 1.00 28.47 182 GLY A O 1
ATOM 1444 N N . GLY A 1 183 ? 2.441 43.504 -14.007 1.00 28.77 183 GLY A N 1
ATOM 1445 C CA . GLY A 1 183 ? 1.681 44.740 -13.786 1.00 28.77 183 GLY A CA 1
ATOM 1446 C C . GLY A 1 183 ? 0.740 45.176 -14.911 1.00 28.77 183 GLY A C 1
ATOM 1447 O O . GLY A 1 183 ? 1.156 45.751 -15.910 1.00 28.77 183 GLY A O 1
ATOM 1448 N N . GLY A 1 184 ? -0.567 44.993 -14.701 1.00 29.69 184 GLY A N 1
ATOM 1449 C CA . GLY A 1 184 ? -1.593 45.679 -15.484 1.00 29.69 184 GLY A CA 1
ATOM 1450 C C . GLY A 1 184 ? -1.518 47.193 -15.267 1.00 29.69 184 GLY A C 1
ATOM 1451 O O . GLY A 1 184 ? -1.733 47.676 -14.157 1.00 29.69 184 GLY A O 1
ATOM 1452 N N . GLY A 1 185 ? -1.219 47.940 -16.329 1.00 25.50 185 GLY A N 1
ATOM 1453 C CA . GLY A 1 185 ? -1.322 49.396 -16.357 1.00 25.50 185 GLY A CA 1
ATOM 1454 C C . GLY A 1 185 ? -2.767 49.821 -16.598 1.00 25.50 185 GLY A C 1
ATOM 1455 O O . GLY A 1 185 ? -3.239 49.811 -17.732 1.00 25.50 185 GLY A O 1
ATOM 1456 N N . GLY A 1 186 ? -3.477 50.186 -15.531 1.00 27.11 186 GLY A N 1
ATOM 1457 C CA . GLY A 1 186 ? -4.730 50.928 -15.628 1.00 27.11 186 GLY A CA 1
ATOM 1458 C C . GLY A 1 186 ? -4.447 52.372 -16.038 1.00 27.11 186 GLY A C 1
ATOM 1459 O O . GLY A 1 186 ? -3.690 53.079 -15.376 1.00 27.11 186 GLY A O 1
ATOM 1460 N N . GLN A 1 187 ? -5.054 52.813 -17.135 1.00 26.25 187 GLN A N 1
ATOM 1461 C CA . GLN A 1 187 ? -4.990 54.191 -17.605 1.00 26.25 187 GLN A CA 1
ATOM 1462 C C . GLN A 1 187 ? -5.887 55.058 -16.705 1.00 26.25 187 GLN A C 1
ATOM 1464 O O . GLN A 1 187 ? -7.107 55.054 -16.851 1.00 26.25 187 GLN A O 1
ATOM 1469 N N . VAL A 1 188 ? -5.298 55.781 -15.749 1.00 24.39 188 VAL A N 1
ATOM 1470 C CA . VAL A 1 188 ? -6.008 56.788 -14.944 1.00 24.39 188 VAL A CA 1
ATOM 1471 C C . VAL A 1 188 ? -5.437 58.160 -15.282 1.00 24.39 188 VAL A C 1
ATOM 1473 O O . VAL A 1 188 ? -4.349 58.526 -14.848 1.00 24.39 188 VAL A O 1
ATOM 1476 N N . SER A 1 189 ? -6.178 58.930 -16.075 1.00 26.91 189 SER A N 1
ATOM 1477 C CA . SER A 1 189 ? -5.937 60.359 -16.255 1.00 26.91 189 SER A CA 1
ATOM 1478 C C . SER A 1 189 ? -6.583 61.127 -15.100 1.00 26.91 189 SER A C 1
ATOM 1480 O O . SER A 1 189 ? -7.810 61.236 -15.052 1.00 26.91 189 SER A O 1
ATOM 1482 N N . VAL A 1 190 ? -5.777 61.683 -14.191 1.00 24.78 190 VAL A N 1
ATOM 1483 C CA . VAL A 1 190 ? -6.219 62.737 -13.264 1.00 24.78 190 VAL A CA 1
ATOM 1484 C C . VAL A 1 190 ? -5.635 64.068 -13.733 1.00 24.78 190 VAL A C 1
ATOM 1486 O O . VAL A 1 190 ? -4.450 64.181 -14.033 1.00 24.78 190 VAL A O 1
ATOM 1489 N N . PHE A 1 191 ? -6.520 65.051 -13.850 1.00 26.86 191 PHE A N 1
ATOM 1490 C CA . PHE A 1 191 ? -6.275 66.424 -14.273 1.00 26.86 191 PHE A CA 1
ATOM 1491 C C . PHE A 1 191 ? -5.183 67.142 -13.457 1.00 26.86 191 PHE A C 1
ATOM 1493 O O . PHE A 1 191 ? -5.223 67.133 -12.231 1.00 26.86 191 PHE A O 1
ATOM 1500 N N . GLY A 1 192 ? -4.340 67.912 -14.158 1.00 30.95 192 GLY A N 1
ATOM 1501 C CA . GLY A 1 192 ? -3.749 69.153 -13.644 1.00 30.95 192 GLY A CA 1
ATOM 1502 C C . GLY A 1 192 ? -2.247 69.130 -13.336 1.00 30.95 192 GLY A C 1
ATOM 1503 O O . GLY A 1 192 ? -1.776 68.362 -12.509 1.00 30.95 192 GLY A O 1
ATOM 1504 N N . THR A 1 193 ? -1.539 70.100 -13.929 1.00 28.28 193 THR A N 1
ATOM 1505 C CA . THR A 1 193 ? -0.135 70.529 -13.720 1.00 28.28 193 THR A CA 1
ATOM 1506 C C . THR A 1 193 ? 0.992 69.656 -14.299 1.00 28.28 193 THR A C 1
ATOM 1508 O O . THR A 1 193 ? 1.163 68.491 -13.973 1.00 28.28 193 THR A O 1
ATOM 1511 N N . GLY A 1 194 ? 1.743 70.266 -15.228 1.00 34.75 194 GLY A N 1
ATOM 1512 C CA . GLY A 1 194 ? 2.646 69.625 -16.181 1.00 34.75 194 GLY A CA 1
ATOM 1513 C C . GLY A 1 194 ? 4.016 69.187 -15.658 1.00 34.75 194 GLY A C 1
ATOM 1514 O O . GLY A 1 194 ? 4.609 69.807 -14.781 1.00 34.75 194 GLY A O 1
ATOM 1515 N N . GLY A 1 195 ? 4.515 68.132 -16.303 1.00 26.59 195 GLY A N 1
ATOM 1516 C CA . GLY A 1 195 ? 5.845 67.541 -16.159 1.00 26.59 195 GLY A CA 1
ATOM 1517 C C . GLY A 1 195 ? 5.853 66.164 -16.827 1.00 26.59 195 GLY A C 1
ATOM 1518 O O . GLY A 1 195 ? 5.594 65.158 -16.178 1.00 26.59 195 GLY A O 1
ATOM 1519 N N . GLY A 1 196 ? 6.043 66.116 -18.149 1.00 25.47 196 GLY A N 1
ATOM 1520 C CA . GLY A 1 196 ? 5.974 64.873 -18.923 1.00 25.47 196 GLY A CA 1
ATOM 1521 C C . GLY A 1 196 ? 7.178 63.962 -18.674 1.00 25.47 196 GLY A C 1
ATOM 1522 O O . GLY A 1 196 ? 8.265 64.237 -19.171 1.00 25.47 196 GLY A O 1
ATOM 1523 N N . PHE A 1 197 ? 6.967 62.856 -17.959 1.00 24.50 197 PHE A N 1
ATOM 1524 C CA . PHE A 1 197 ? 7.843 61.685 -17.975 1.00 24.50 197 PHE A CA 1
ATOM 1525 C C . PHE A 1 197 ? 7.277 60.671 -18.973 1.00 24.50 197 PHE A C 1
ATOM 1527 O O . PHE A 1 197 ? 6.151 60.205 -18.812 1.00 24.50 197 PHE A O 1
ATOM 1534 N N . ASN A 1 198 ? 8.045 60.338 -20.011 1.00 24.72 198 ASN A N 1
ATOM 1535 C CA . ASN A 1 198 ? 7.685 59.294 -20.964 1.00 24.72 198 ASN A CA 1
ATOM 1536 C C . ASN A 1 198 ? 8.363 57.987 -20.529 1.00 24.72 198 ASN A C 1
ATOM 1538 O O . ASN A 1 198 ? 9.554 57.797 -20.769 1.00 24.72 198 ASN A O 1
ATOM 1542 N N . TYR A 1 199 ? 7.626 57.114 -19.840 1.00 29.83 199 TYR A N 1
ATOM 1543 C CA . TYR A 1 199 ? 8.076 55.755 -19.536 1.00 29.83 199 TYR A CA 1
ATOM 1544 C C . TYR A 1 199 ? 7.510 54.810 -20.598 1.00 29.83 199 TYR A C 1
ATOM 1546 O O . TYR A 1 199 ? 6.343 54.425 -20.544 1.00 29.83 199 TYR A O 1
ATOM 1554 N N . ASN A 1 200 ? 8.335 54.446 -21.580 1.00 26.38 200 ASN A N 1
ATOM 1555 C CA . ASN A 1 200 ? 8.029 53.330 -22.470 1.00 26.38 200 ASN A CA 1
ATOM 1556 C C . ASN A 1 200 ? 8.378 52.038 -21.722 1.00 26.38 200 ASN A C 1
ATOM 1558 O O . ASN A 1 200 ? 9.555 51.723 -21.548 1.00 26.38 200 ASN A O 1
ATOM 1562 N N . ALA A 1 201 ? 7.365 51.297 -21.268 1.00 28.97 201 ALA A N 1
ATOM 1563 C CA . ALA A 1 201 ? 7.567 49.952 -20.741 1.00 28.97 201 ALA A CA 1
ATOM 1564 C C . ALA A 1 201 ? 8.175 49.067 -21.852 1.00 28.97 201 ALA A C 1
ATOM 1566 O O . ALA A 1 201 ? 7.603 48.999 -22.945 1.00 28.97 201 ALA A O 1
ATOM 1567 N N . PRO A 1 202 ? 9.329 48.410 -21.635 1.00 33.78 202 PRO A N 1
ATOM 1568 C CA . PRO A 1 202 ? 9.879 47.497 -22.624 1.00 33.78 202 PRO A CA 1
ATOM 1569 C C . PRO A 1 202 ? 8.936 46.300 -22.783 1.00 33.78 202 PRO A C 1
ATOM 1571 O O . PRO A 1 202 ? 8.539 45.667 -21.806 1.00 33.78 202 PRO A O 1
ATOM 1574 N N . HIS A 1 203 ? 8.570 46.004 -24.030 1.00 31.27 203 HIS A N 1
ATOM 1575 C CA . HIS A 1 203 ? 7.826 44.805 -24.399 1.00 31.27 203 HIS A CA 1
ATOM 1576 C C . HIS A 1 203 ? 8.516 43.558 -23.825 1.00 31.27 203 HIS A C 1
ATOM 1578 O O . HIS A 1 203 ? 9.686 43.308 -24.120 1.00 31.27 203 HIS A O 1
ATOM 1584 N N . GLY A 1 204 ? 7.787 42.778 -23.020 1.00 32.59 204 GLY A N 1
ATOM 1585 C CA . GLY A 1 204 ? 8.233 41.468 -22.552 1.00 32.59 204 GLY A CA 1
ATOM 1586 C C . GLY A 1 204 ? 8.592 40.586 -23.746 1.00 32.59 204 GLY A C 1
ATOM 1587 O O . GLY A 1 204 ? 7.802 40.435 -24.679 1.00 32.59 204 GLY A O 1
ATOM 1588 N N . GLN A 1 205 ? 9.813 40.057 -23.753 1.00 36.50 205 GLN A N 1
ATOM 1589 C CA . GLN A 1 205 ? 10.280 39.175 -24.813 1.00 36.50 205 GLN A CA 1
ATOM 1590 C C . GLN A 1 205 ? 9.999 37.727 -24.400 1.00 36.50 205 GLN A C 1
ATOM 1592 O O . GLN A 1 205 ? 10.671 37.196 -23.521 1.00 36.50 205 GLN A O 1
ATOM 1597 N N . TRP A 1 206 ? 9.013 37.103 -25.045 1.00 31.62 206 TRP A N 1
ATOM 1598 C CA . TRP A 1 206 ? 8.757 35.663 -24.972 1.00 31.62 206 TRP A CA 1
ATOM 1599 C C . TRP A 1 206 ? 9.419 34.962 -26.165 1.00 31.62 206 TRP A C 1
ATOM 1601 O O . TRP A 1 206 ? 9.174 35.343 -27.311 1.00 31.62 206 TRP A O 1
ATOM 1611 N N . GLY A 1 207 ? 10.252 33.944 -25.917 1.00 35.91 207 GLY A N 1
ATOM 1612 C CA . GLY A 1 207 ? 10.761 33.066 -26.980 1.00 35.91 207 GLY A CA 1
ATOM 1613 C C . GLY A 1 207 ? 12.001 32.228 -26.634 1.00 35.91 207 GLY A C 1
ATOM 1614 O O . GLY A 1 207 ? 12.796 32.589 -25.767 1.00 35.91 207 GLY A O 1
ATOM 1615 N N . THR A 1 208 ? 12.186 31.131 -27.380 1.00 38.50 208 THR A N 1
ATOM 1616 C CA . THR A 1 208 ? 13.381 30.266 -27.369 1.00 38.50 208 THR A CA 1
ATOM 1617 C C . THR A 1 208 ? 14.552 30.962 -28.081 1.00 38.50 208 THR A C 1
ATOM 1619 O O . THR A 1 208 ? 14.428 31.299 -29.264 1.00 38.50 208 THR A O 1
ATOM 1622 N N . LYS A 1 209 ? 15.716 31.133 -27.441 1.00 38.16 209 LYS A N 1
ATOM 1623 C CA . LYS A 1 209 ? 16.951 31.594 -28.112 1.00 38.16 209 LYS A CA 1
ATOM 1624 C C . LYS A 1 209 ? 17.889 30.415 -28.369 1.00 38.16 209 LYS A C 1
ATOM 1626 O O . LYS A 1 209 ? 18.449 29.838 -27.439 1.00 38.16 209 LYS A O 1
ATOM 1631 N N . ARG A 1 210 ? 18.092 30.087 -29.649 1.00 33.78 210 ARG A N 1
ATOM 1632 C CA . ARG A 1 210 ? 19.145 29.164 -30.100 1.00 33.78 210 ARG A CA 1
ATOM 1633 C C . ARG A 1 210 ? 20.460 29.932 -30.199 1.00 33.78 210 ARG A C 1
ATOM 1635 O O . ARG A 1 210 ? 20.528 30.900 -30.950 1.00 33.78 210 ARG A O 1
ATOM 1642 N N . MET A 1 211 ? 21.493 29.507 -29.478 1.00 37.09 211 MET A N 1
ATOM 1643 C CA . MET A 1 211 ? 22.859 29.909 -29.807 1.00 37.09 211 MET A CA 1
ATOM 1644 C C . MET A 1 211 ? 23.467 28.820 -30.682 1.00 37.09 211 MET A C 1
ATOM 1646 O O . MET A 1 211 ? 23.808 27.747 -30.194 1.00 37.09 211 MET A O 1
ATOM 1650 N N . ASN A 1 212 ? 23.601 29.097 -31.978 1.00 32.12 212 ASN A N 1
ATOM 1651 C CA . ASN A 1 212 ? 24.638 28.425 -32.746 1.00 32.12 212 ASN A CA 1
ATOM 1652 C C . ASN A 1 212 ? 25.970 29.029 -32.293 1.00 32.12 212 ASN A C 1
ATOM 1654 O O . ASN A 1 212 ? 26.103 30.251 -32.209 1.00 32.12 212 ASN A O 1
ATOM 1658 N N . ALA A 1 213 ? 26.926 28.171 -31.942 1.00 40.84 213 ALA A N 1
ATOM 1659 C CA . ALA A 1 213 ? 28.302 28.591 -31.739 1.00 40.84 213 ALA A CA 1
ATOM 1660 C C . ALA A 1 213 ? 28.781 29.315 -33.011 1.00 40.84 213 ALA A C 1
ATOM 1662 O O . ALA A 1 213 ? 28.553 28.816 -34.108 1.00 40.84 213 ALA A O 1
ATOM 1663 N N . GLU A 1 214 ? 29.417 30.474 -32.829 1.00 38.19 214 GLU A N 1
ATOM 1664 C CA . GLU A 1 214 ? 29.969 31.352 -33.874 1.00 38.19 214 GLU A CA 1
ATOM 1665 C C . GLU A 1 214 ? 28.970 32.239 -34.641 1.00 38.19 214 GLU A C 1
ATOM 1667 O O . GLU A 1 214 ? 28.795 32.112 -35.843 1.00 38.19 214 GLU A O 1
ATOM 1672 N N . GLU A 1 215 ? 28.407 33.250 -33.973 1.00 31.03 215 GLU A N 1
ATOM 1673 C CA . GLU A 1 215 ? 28.263 34.578 -34.592 1.00 31.03 215 GLU A CA 1
ATOM 1674 C C . GLU A 1 215 ? 28.221 35.656 -33.500 1.00 31.03 215 GLU A C 1
ATOM 1676 O O . GLU A 1 215 ? 27.219 35.891 -32.822 1.00 31.03 215 GLU A O 1
ATOM 1681 N N . GLY A 1 216 ? 29.373 36.293 -33.279 1.00 43.59 216 GLY A N 1
ATOM 1682 C CA . GLY A 1 216 ? 29.492 37.459 -32.417 1.00 43.59 216 GLY A CA 1
ATOM 1683 C C . GLY A 1 216 ? 28.821 38.664 -33.066 1.00 43.59 216 GLY A C 1
ATOM 1684 O O . GLY A 1 216 ? 29.457 39.392 -33.820 1.00 43.59 216 GLY A O 1
ATOM 1685 N N . MET A 1 217 ? 27.554 38.917 -32.740 1.00 29.89 217 MET A N 1
ATOM 1686 C CA . MET A 1 217 ? 26.938 40.220 -32.987 1.00 29.89 217 MET A CA 1
ATOM 1687 C C . MET A 1 217 ? 27.188 41.148 -31.799 1.00 29.89 217 MET A C 1
ATOM 1689 O O . MET A 1 217 ? 26.381 41.283 -30.880 1.00 29.89 217 MET A O 1
ATOM 1693 N N . ALA A 1 218 ? 28.331 41.826 -31.855 1.00 41.19 218 ALA A N 1
ATOM 1694 C CA . ALA A 1 218 ? 28.561 43.065 -31.138 1.00 41.19 218 ALA A CA 1
ATOM 1695 C C . ALA A 1 218 ? 27.645 44.160 -31.711 1.00 41.19 218 ALA A C 1
ATOM 1697 O O . ALA A 1 218 ? 27.946 44.734 -32.752 1.00 41.19 218 ALA A O 1
ATOM 1698 N N . THR A 1 219 ? 26.538 44.479 -31.032 1.00 35.31 219 THR A N 1
ATOM 1699 C CA . THR A 1 219 ? 25.851 45.765 -31.245 1.00 35.31 219 THR A CA 1
ATOM 1700 C C . THR A 1 219 ? 25.067 46.189 -29.998 1.00 35.31 219 THR A C 1
ATOM 1702 O O . THR A 1 219 ? 24.009 45.646 -29.708 1.00 35.31 219 THR A O 1
ATOM 1705 N N . ARG A 1 220 ? 25.628 47.172 -29.272 1.00 40.16 220 ARG A N 1
ATOM 1706 C CA . ARG A 1 220 ? 25.024 48.026 -28.223 1.00 40.16 220 ARG A CA 1
ATOM 1707 C C . ARG A 1 220 ? 24.161 47.327 -27.155 1.00 40.16 220 ARG A C 1
ATOM 1709 O O . ARG A 1 220 ? 22.943 47.456 -27.151 1.00 40.16 220 ARG A O 1
ATOM 1716 N N . SER A 1 221 ? 24.807 46.695 -26.176 1.00 39.81 221 SER A N 1
ATOM 1717 C CA . SER A 1 221 ? 24.185 46.404 -24.869 1.00 39.81 221 SER A CA 1
ATOM 1718 C C . SER A 1 221 ? 25.170 46.455 -23.691 1.00 39.81 221 SER A C 1
ATOM 1720 O O . SER A 1 221 ? 24.873 45.904 -22.632 1.00 39.81 221 SER A O 1
ATOM 1722 N N . THR A 1 222 ? 26.353 47.052 -23.870 1.00 42.81 222 THR A N 1
ATOM 1723 C CA . THR A 1 222 ? 27.379 47.129 -22.820 1.00 42.81 222 THR A CA 1
ATOM 1724 C C . THR A 1 222 ? 26.943 48.056 -21.688 1.00 42.81 222 THR A C 1
ATOM 1726 O O . THR A 1 222 ? 26.921 47.608 -20.551 1.00 42.81 222 THR A O 1
ATOM 1729 N N . ASP A 1 223 ? 26.411 49.245 -21.983 1.00 41.09 223 ASP A N 1
ATOM 1730 C CA . ASP A 1 223 ? 26.098 50.227 -20.929 1.00 41.09 223 ASP A CA 1
ATOM 1731 C C . ASP A 1 223 ? 24.912 49.802 -20.045 1.00 41.09 223 ASP A C 1
ATOM 1733 O O . ASP A 1 223 ? 24.992 49.854 -18.824 1.00 41.09 223 ASP A O 1
ATOM 1737 N N . THR A 1 224 ? 23.841 49.242 -20.623 1.00 44.16 224 THR A N 1
ATOM 1738 C CA . THR A 1 224 ? 22.717 48.694 -19.835 1.00 44.16 224 THR A CA 1
ATOM 1739 C C . THR A 1 224 ? 23.071 47.420 -19.064 1.00 44.16 224 THR A C 1
ATOM 1741 O O . THR A 1 224 ? 22.366 47.067 -18.123 1.00 44.16 224 THR A O 1
ATOM 1744 N N . GLY A 1 225 ? 24.110 46.690 -19.481 1.00 43.16 225 GLY A N 1
ATOM 1745 C CA . GLY A 1 225 ? 24.591 45.489 -18.793 1.00 43.16 225 GLY A CA 1
ATOM 1746 C C . GLY A 1 225 ? 25.575 45.806 -17.666 1.00 43.16 225 GLY A C 1
ATOM 1747 O O . GLY A 1 225 ? 25.600 45.087 -16.672 1.00 43.16 225 GLY A O 1
ATOM 1748 N N . GLU A 1 226 ? 26.345 46.884 -17.808 1.00 46.53 226 GLU A N 1
ATOM 1749 C CA . GLU A 1 226 ? 27.319 47.379 -16.832 1.00 46.53 226 GLU A CA 1
ATOM 1750 C C . GLU A 1 226 ? 26.609 48.148 -15.708 1.00 46.53 226 GLU A C 1
ATOM 1752 O O . GLU A 1 226 ? 26.776 47.806 -14.540 1.00 46.53 226 GLU A O 1
ATOM 1757 N N . GLU A 1 227 ? 25.649 49.015 -16.043 1.00 45.47 227 GLU A N 1
ATOM 1758 C CA . GLU A 1 227 ? 24.813 49.721 -15.060 1.00 45.47 227 GLU A CA 1
ATOM 1759 C C . GLU A 1 227 ? 23.885 48.748 -14.294 1.00 45.47 227 GLU A C 1
ATOM 1761 O O . GLU A 1 227 ? 23.699 48.869 -13.081 1.00 45.47 227 GLU A O 1
ATOM 1766 N N . LYS A 1 228 ? 23.387 47.680 -14.947 1.00 49.56 228 LYS A N 1
ATOM 1767 C CA . LYS A 1 228 ? 22.703 46.556 -14.266 1.00 49.56 228 LYS A CA 1
ATOM 1768 C C . LYS A 1 228 ? 23.660 45.605 -13.536 1.00 49.56 228 LYS A C 1
ATOM 1770 O O . LYS A 1 228 ? 23.236 44.906 -12.625 1.00 49.56 228 LYS A O 1
ATOM 1775 N N . ARG A 1 229 ? 24.943 45.527 -13.875 1.00 46.97 229 ARG A N 1
ATOM 1776 C CA . ARG A 1 229 ? 25.896 44.752 -13.060 1.00 46.97 229 ARG A CA 1
ATOM 1777 C C . ARG A 1 229 ? 26.251 45.492 -11.781 1.00 46.97 229 ARG A C 1
ATOM 1779 O O . ARG A 1 229 ? 26.375 44.855 -10.739 1.00 46.97 229 ARG A O 1
ATOM 1786 N N . GLU A 1 230 ? 26.345 46.814 -11.845 1.00 47.97 230 GLU A N 1
ATOM 1787 C CA . GLU A 1 230 ? 26.654 47.653 -10.690 1.00 47.97 230 GLU A CA 1
ATOM 1788 C C . GLU A 1 230 ? 25.443 47.828 -9.764 1.00 47.97 230 GLU A C 1
ATOM 1790 O O . GLU A 1 230 ? 25.581 47.647 -8.552 1.00 47.97 230 GLU A O 1
ATOM 1795 N N . THR A 1 231 ? 24.235 48.033 -10.311 1.00 50.28 231 THR A N 1
ATOM 1796 C CA . THR A 1 231 ? 22.998 48.190 -9.511 1.00 50.28 231 THR A CA 1
ATOM 1797 C C . THR A 1 231 ? 22.590 46.899 -8.782 1.00 50.28 231 THR A C 1
ATOM 1799 O O . THR A 1 231 ? 21.984 46.954 -7.715 1.00 50.28 231 THR A O 1
ATOM 1802 N N . TYR A 1 232 ? 22.954 45.724 -9.313 1.00 43.72 232 TYR A N 1
ATOM 1803 C CA . TYR A 1 232 ? 22.572 44.414 -8.760 1.00 43.72 232 TYR A CA 1
ATOM 1804 C C . TYR A 1 232 ? 23.748 43.645 -8.131 1.00 43.72 232 TYR A C 1
ATOM 1806 O O . TYR A 1 232 ? 23.604 42.471 -7.773 1.00 43.72 232 TYR A O 1
ATOM 1814 N N . SER A 1 233 ? 24.895 44.310 -7.944 1.00 35.47 233 SER A N 1
ATOM 1815 C CA . SER A 1 233 ? 26.115 43.751 -7.336 1.00 35.47 233 SER A CA 1
ATOM 1816 C C . SER A 1 233 ? 25.937 43.274 -5.884 1.00 35.47 233 SER A C 1
ATOM 1818 O O . SER A 1 233 ? 26.763 42.513 -5.383 1.00 35.47 233 SER A O 1
ATOM 1820 N N . PHE A 1 234 ? 24.833 43.650 -5.228 1.00 41.59 234 PHE A N 1
ATOM 1821 C CA . PHE A 1 234 ? 24.468 43.213 -3.875 1.00 41.59 234 PHE A CA 1
ATOM 1822 C C . PHE A 1 234 ? 23.452 42.059 -3.832 1.00 41.59 234 PHE A C 1
ATOM 1824 O O . PHE A 1 234 ? 23.041 41.648 -2.747 1.00 41.59 234 PHE A O 1
ATOM 1831 N N . THR A 1 235 ? 23.041 41.507 -4.978 1.00 44.81 235 THR A N 1
ATOM 1832 C CA . THR A 1 235 ? 22.120 40.360 -5.001 1.00 44.81 235 THR A CA 1
ATOM 1833 C C . THR A 1 235 ? 22.901 39.052 -4.858 1.00 44.81 235 THR A C 1
ATOM 1835 O O . THR A 1 235 ? 23.769 38.725 -5.667 1.00 44.81 235 THR A O 1
ATOM 1838 N N . SER A 1 236 ? 22.621 38.287 -3.800 1.00 45.22 236 SER A N 1
ATOM 1839 C CA . SER A 1 236 ? 23.185 36.945 -3.643 1.00 45.22 236 SER A CA 1
ATOM 1840 C C . SER A 1 236 ? 22.488 36.003 -4.625 1.00 45.22 236 SER A C 1
ATOM 1842 O O . SER A 1 236 ? 21.368 35.556 -4.405 1.00 45.22 236 SER A O 1
ATOM 1844 N N . GLN A 1 237 ? 23.137 35.727 -5.754 1.00 44.56 237 GLN A N 1
ATOM 1845 C CA . GLN A 1 237 ? 22.653 34.721 -6.693 1.00 44.56 237 GLN A CA 1
ATOM 1846 C C . GLN A 1 237 ? 22.828 33.337 -6.061 1.00 44.56 237 GLN A C 1
ATOM 1848 O O . GLN A 1 237 ? 23.929 32.785 -6.043 1.00 44.56 237 GLN A O 1
ATOM 1853 N N . ILE A 1 238 ? 21.749 32.759 -5.533 1.00 49.75 238 ILE A N 1
ATOM 1854 C CA . ILE A 1 238 ? 21.743 31.347 -5.149 1.00 49.75 238 ILE A CA 1
ATOM 1855 C C . ILE A 1 238 ? 21.404 30.548 -6.409 1.00 49.75 238 ILE A C 1
ATOM 1857 O O . ILE A 1 238 ? 20.252 30.486 -6.832 1.00 49.75 238 ILE A O 1
ATOM 1861 N N . SER A 1 239 ? 22.434 29.963 -7.023 1.00 55.03 239 SER A N 1
ATOM 1862 C CA . SER A 1 239 ? 22.288 28.982 -8.099 1.00 55.03 239 SER A CA 1
ATOM 1863 C C . SER A 1 239 ? 22.196 27.583 -7.492 1.00 55.03 239 SER A C 1
ATOM 1865 O O . SER A 1 239 ? 23.211 27.058 -7.032 1.00 55.03 239 SER A O 1
ATOM 1867 N N . GLN A 1 240 ? 21.018 26.958 -7.507 1.00 55.41 240 GLN A N 1
ATOM 1868 C CA . GLN A 1 240 ? 20.869 25.543 -7.136 1.00 55.41 240 GLN A CA 1
ATOM 1869 C C . GLN A 1 240 ? 20.747 24.686 -8.398 1.00 55.41 240 GLN A C 1
ATOM 1871 O O . GLN A 1 240 ? 19.959 24.986 -9.294 1.00 55.41 240 GLN A O 1
ATOM 1876 N N . MET A 1 241 ? 21.560 23.631 -8.481 1.00 60.81 241 MET A N 1
ATOM 1877 C CA . MET A 1 241 ? 21.597 22.704 -9.612 1.00 60.81 241 MET A CA 1
ATOM 1878 C C . MET A 1 241 ? 20.997 21.365 -9.190 1.00 60.81 241 MET A C 1
ATOM 1880 O O . MET A 1 241 ? 21.451 20.749 -8.225 1.00 60.81 241 MET A O 1
ATOM 1884 N N . TYR A 1 242 ? 19.991 20.910 -9.929 1.00 67.00 242 TYR A N 1
ATOM 1885 C CA . TYR A 1 242 ? 19.268 19.675 -9.659 1.00 67.00 242 TYR A CA 1
ATOM 1886 C C . TYR A 1 242 ? 19.361 18.713 -10.838 1.00 67.00 242 TYR A C 1
ATOM 1888 O O . TYR A 1 242 ? 19.029 19.059 -11.969 1.00 67.00 242 TYR A O 1
ATOM 1896 N N . HIS A 1 243 ? 19.742 17.472 -10.560 1.00 76.00 243 HIS A N 1
ATOM 1897 C CA . HIS A 1 243 ? 19.821 16.409 -11.555 1.00 76.00 243 HIS A CA 1
ATOM 1898 C C . HIS A 1 243 ? 18.441 15.769 -11.754 1.00 76.00 243 HIS A C 1
ATOM 1900 O O . HIS A 1 243 ? 17.939 15.074 -10.873 1.00 76.00 243 HIS A O 1
ATOM 1906 N N . GLN A 1 244 ? 17.808 15.999 -12.905 1.00 82.31 244 GLN A N 1
ATOM 1907 C CA . GLN A 1 244 ? 16.527 15.374 -13.260 1.00 82.31 244 GLN A CA 1
ATOM 1908 C C . GLN A 1 244 ? 16.709 14.044 -13.985 1.00 82.31 244 GLN A C 1
ATOM 1910 O O . GLN A 1 244 ? 15.836 13.179 -13.902 1.00 82.31 244 GLN A O 1
ATOM 1915 N N . LEU A 1 245 ? 17.806 13.903 -14.729 1.00 87.56 245 LEU A N 1
ATOM 1916 C CA . LEU A 1 245 ? 18.168 12.666 -15.398 1.00 87.56 245 LEU A CA 1
ATOM 1917 C C . LEU A 1 245 ? 19.672 12.453 -15.308 1.00 87.56 245 LEU A C 1
ATOM 1919 O O . LEU A 1 245 ? 20.429 13.343 -15.683 1.00 87.56 245 LEU A O 1
ATOM 1923 N N . ASP A 1 246 ? 20.080 11.273 -14.852 1.00 88.69 246 ASP A N 1
ATOM 1924 C CA . ASP A 1 246 ? 21.479 10.844 -14.853 1.00 88.69 246 ASP A CA 1
ATOM 1925 C C . ASP A 1 246 ? 21.603 9.518 -15.607 1.00 88.69 246 ASP A C 1
ATOM 1927 O O . ASP A 1 246 ? 20.819 8.591 -15.380 1.00 88.69 246 ASP A O 1
ATOM 1931 N N . SER A 1 247 ? 22.598 9.419 -16.483 1.00 89.50 247 SER A N 1
ATOM 1932 C CA . SER A 1 247 ? 22.915 8.197 -17.223 1.00 89.50 247 SER A CA 1
ATOM 1933 C C . SER A 1 247 ? 24.256 7.602 -16.778 1.00 89.50 247 SER A C 1
ATOM 1935 O O . SER A 1 247 ? 25.166 8.317 -16.356 1.00 89.50 247 SER A O 1
ATOM 1937 N N . TYR A 1 248 ? 24.386 6.277 -16.860 1.00 92.31 248 TYR A N 1
ATOM 1938 C CA . TYR A 1 248 ? 25.565 5.545 -16.390 1.00 92.31 248 TYR A CA 1
ATOM 1939 C C . TYR A 1 248 ? 25.960 4.402 -17.334 1.00 92.31 248 TYR A C 1
ATOM 1941 O O . TYR A 1 248 ? 25.146 3.910 -18.116 1.00 92.31 248 TYR A O 1
ATOM 1949 N N . HIS A 1 249 ? 27.202 3.928 -17.167 1.00 92.38 249 HIS A N 1
ATOM 1950 C CA . HIS A 1 249 ? 27.766 2.715 -17.782 1.00 92.38 249 HIS A CA 1
ATOM 1951 C C . HIS A 1 249 ? 28.037 2.774 -19.297 1.00 92.38 249 HIS A C 1
ATOM 1953 O O . HIS A 1 249 ? 27.986 1.757 -19.995 1.00 92.38 249 HIS A O 1
ATOM 1959 N N . LEU A 1 250 ? 28.423 3.951 -19.796 1.00 89.81 250 LEU A N 1
ATOM 1960 C CA . LEU A 1 250 ? 28.944 4.100 -21.155 1.00 89.81 250 LEU A CA 1
ATOM 1961 C C . LEU A 1 250 ? 30.179 3.211 -21.395 1.00 89.81 250 LEU A C 1
ATOM 1963 O O . LEU A 1 250 ? 31.003 3.032 -20.498 1.00 89.81 250 LEU A O 1
ATOM 1967 N N . GLY A 1 251 ? 30.302 2.641 -22.597 1.00 87.75 251 GLY A N 1
ATOM 1968 C CA . GLY A 1 251 ? 31.382 1.715 -22.953 1.00 87.75 251 GLY A CA 1
ATOM 1969 C C . GLY A 1 251 ? 31.151 0.267 -22.511 1.00 87.75 251 GLY A C 1
ATOM 1970 O O . GLY A 1 251 ? 31.995 -0.588 -22.763 1.00 87.75 251 GLY A O 1
ATOM 1971 N N . THR A 1 252 ? 30.021 -0.034 -21.867 1.00 93.19 252 THR A N 1
ATOM 1972 C CA . THR A 1 252 ? 29.637 -1.401 -21.479 1.00 93.19 252 THR A CA 1
ATOM 1973 C C . THR A 1 252 ? 28.425 -1.882 -22.277 1.00 93.19 252 THR A C 1
ATOM 1975 O O . THR A 1 252 ? 27.863 -1.139 -23.080 1.00 93.19 252 THR A O 1
ATOM 1978 N N . ASN A 1 253 ? 27.987 -3.122 -22.062 1.00 92.69 253 ASN A N 1
ATOM 1979 C CA . ASN A 1 253 ? 26.780 -3.669 -22.684 1.00 92.69 253 ASN A CA 1
ATOM 1980 C C . ASN A 1 253 ? 25.482 -3.315 -21.928 1.00 92.69 253 ASN A C 1
ATOM 1982 O O . ASN A 1 253 ? 24.417 -3.846 -22.249 1.00 92.69 253 ASN A O 1
ATOM 1986 N N . ARG A 1 254 ? 25.562 -2.446 -20.912 1.00 93.38 254 ARG A N 1
ATOM 1987 C CA . ARG A 1 254 ? 24.439 -1.996 -20.085 1.00 93.38 254 ARG A CA 1
ATOM 1988 C C . ARG A 1 254 ? 24.452 -0.474 -19.980 1.00 93.38 254 ARG A C 1
ATOM 1990 O O . ARG A 1 254 ? 25.469 0.100 -19.631 1.00 93.38 254 ARG A O 1
ATOM 1997 N N . ALA A 1 255 ? 23.315 0.162 -20.217 1.00 93.69 255 ALA A N 1
ATOM 1998 C CA . ALA A 1 255 ? 23.074 1.574 -19.957 1.00 93.69 255 ALA A CA 1
ATOM 1999 C C . ALA A 1 255 ? 21.967 1.695 -18.908 1.00 93.69 255 ALA A C 1
ATOM 2001 O O . ALA A 1 255 ? 20.998 0.929 -18.926 1.00 93.69 255 ALA A O 1
ATOM 2002 N N . VAL A 1 256 ? 22.119 2.628 -17.970 1.00 93.75 256 VAL A N 1
ATOM 2003 C CA . VAL A 1 256 ? 21.124 2.876 -16.917 1.00 93.75 256 VAL A CA 1
ATOM 2004 C C . VAL A 1 256 ? 20.807 4.360 -16.876 1.00 93.75 256 VAL A C 1
ATOM 2006 O O . VAL A 1 256 ? 21.723 5.168 -16.762 1.00 93.75 256 VAL A O 1
ATOM 2009 N N . PHE A 1 257 ? 19.522 4.695 -16.923 1.00 93.31 257 PHE A N 1
ATOM 2010 C CA . PHE A 1 257 ? 19.005 6.055 -16.864 1.00 93.31 257 PHE A CA 1
ATOM 2011 C C . PHE A 1 257 ? 18.119 6.210 -15.632 1.00 93.31 257 PHE A C 1
ATOM 2013 O O . PHE A 1 257 ? 17.140 5.483 -15.459 1.00 93.31 257 PHE A O 1
ATOM 2020 N N . PHE A 1 258 ? 18.459 7.166 -14.778 1.00 91.88 258 PHE A N 1
ATOM 2021 C CA . PHE A 1 258 ? 17.687 7.529 -13.597 1.00 91.88 258 PHE A CA 1
ATOM 2022 C C . PHE A 1 258 ? 16.879 8.769 -13.888 1.00 91.88 258 PHE A C 1
ATOM 2024 O O . PHE A 1 258 ? 17.454 9.769 -14.291 1.00 91.88 258 PHE A O 1
ATOM 2031 N N . ILE A 1 259 ? 15.579 8.726 -13.629 1.00 91.31 259 ILE A N 1
ATOM 2032 C CA . ILE A 1 259 ? 14.662 9.832 -13.881 1.00 91.31 259 ILE A CA 1
ATOM 2033 C C . ILE A 1 259 ? 14.068 10.242 -12.540 1.00 91.31 259 ILE A C 1
ATOM 2035 O O . ILE A 1 259 ? 13.372 9.464 -11.883 1.00 91.31 259 ILE A O 1
ATOM 2039 N N . GLN A 1 260 ? 14.396 11.457 -12.115 1.00 86.19 260 GLN A N 1
ATOM 2040 C CA . GLN A 1 260 ? 14.063 11.992 -10.800 1.00 86.19 260 GLN A CA 1
ATOM 2041 C C . GLN A 1 260 ? 12.898 12.985 -10.886 1.00 86.19 260 GLN A C 1
ATOM 2043 O O . GLN A 1 260 ? 12.730 13.661 -11.910 1.00 86.19 260 GLN A O 1
ATOM 2048 N N . PRO A 1 261 ? 12.089 13.094 -9.816 1.00 83.19 261 PRO A N 1
ATOM 2049 C CA . PRO A 1 261 ? 11.019 14.073 -9.754 1.00 83.19 261 PRO A CA 1
ATOM 2050 C C . PRO A 1 261 ? 11.600 15.478 -9.793 1.00 83.19 261 PRO A C 1
ATOM 2052 O O . PRO A 1 261 ? 12.682 15.743 -9.265 1.00 83.19 261 PRO A O 1
ATOM 2055 N N . ARG A 1 262 ? 10.865 16.403 -10.415 1.00 76.69 262 ARG A N 1
ATOM 2056 C CA . ARG A 1 262 ? 11.265 17.809 -10.390 1.00 76.69 262 ARG A CA 1
ATOM 2057 C C . ARG A 1 262 ? 11.171 18.309 -8.945 1.00 76.69 262 ARG A C 1
ATOM 2059 O O . ARG A 1 262 ? 10.086 18.206 -8.364 1.00 76.69 262 ARG A O 1
ATOM 2066 N N . PRO A 1 263 ? 12.261 18.841 -8.374 1.00 72.38 263 PRO A N 1
ATOM 2067 C CA . PRO A 1 263 ? 12.243 19.346 -7.012 1.00 72.38 263 PRO A CA 1
ATOM 2068 C C . PRO A 1 263 ? 11.305 20.545 -6.913 1.00 72.38 263 PRO A C 1
ATOM 2070 O O . PRO A 1 263 ? 11.039 21.245 -7.899 1.00 72.38 263 PRO A O 1
ATOM 2073 N N . HIS A 1 264 ? 10.794 20.778 -5.709 1.00 71.75 264 HIS A N 1
ATOM 2074 C CA . HIS A 1 264 ? 10.121 22.034 -5.417 1.00 71.75 264 HIS A CA 1
ATOM 2075 C C . HIS A 1 264 ? 11.171 23.098 -5.152 1.00 71.75 264 HIS A C 1
ATOM 2077 O O . HIS A 1 264 ? 12.057 22.906 -4.322 1.00 71.75 264 HIS A O 1
ATOM 2083 N N . THR A 1 265 ? 11.054 24.190 -5.894 1.00 64.31 265 THR A N 1
ATOM 2084 C CA . THR A 1 265 ? 12.030 25.279 -5.949 1.00 64.31 265 THR A CA 1
ATOM 2085 C C . THR A 1 265 ? 11.506 26.576 -5.312 1.00 64.31 265 THR A C 1
ATOM 2087 O O . THR A 1 265 ? 12.278 27.432 -4.913 1.00 64.31 265 THR A O 1
ATOM 2090 N N . LEU A 1 266 ? 10.185 26.712 -5.122 1.00 58.91 266 LEU A N 1
ATOM 2091 C CA . LEU A 1 266 ? 9.554 27.900 -4.530 1.00 58.91 266 LEU A CA 1
ATOM 2092 C C . LEU A 1 266 ? 8.937 27.585 -3.168 1.00 58.91 266 LEU A C 1
ATOM 2094 O O . LEU A 1 266 ? 8.202 26.605 -3.050 1.00 58.91 266 LEU A O 1
ATOM 2098 N N . GLU A 1 267 ? 9.097 28.481 -2.193 1.00 51.78 267 GLU A N 1
ATOM 2099 C CA . GLU A 1 267 ? 8.108 28.601 -1.120 1.00 51.78 267 GLU A CA 1
ATOM 2100 C C . GLU A 1 267 ? 6.775 29.024 -1.760 1.00 51.78 267 GLU A C 1
ATOM 2102 O O . GLU A 1 267 ? 6.623 30.145 -2.251 1.00 51.78 267 GLU A O 1
ATOM 2107 N N . GLU A 1 268 ? 5.807 28.104 -1.836 1.00 51.00 268 GLU A N 1
ATOM 2108 C CA . GLU A 1 268 ? 4.427 28.486 -2.142 1.00 51.00 268 GLU A CA 1
ATOM 2109 C C . GLU A 1 268 ? 3.966 29.529 -1.104 1.00 51.00 268 GLU A C 1
ATOM 2111 O O . GLU A 1 268 ? 4.399 29.454 0.047 1.00 51.00 268 GLU A O 1
ATOM 2116 N N . PRO A 1 269 ? 3.063 30.475 -1.435 1.00 48.50 269 PRO A N 1
ATOM 2117 C CA . PRO A 1 269 ? 2.559 31.460 -0.466 1.00 48.50 269 PRO A CA 1
ATOM 2118 C C . PRO A 1 269 ? 1.966 30.826 0.806 1.00 48.50 269 PRO A C 1
ATOM 2120 O O . PRO A 1 269 ? 1.837 31.481 1.834 1.00 48.50 269 PRO A O 1
ATOM 2123 N N . SER A 1 270 ? 1.585 29.548 0.716 1.00 54.03 270 SER A N 1
ATOM 2124 C CA . SER A 1 270 ? 1.068 28.692 1.782 1.00 54.03 270 SER A CA 1
ATOM 2125 C C . SER A 1 270 ? 2.149 28.026 2.649 1.00 54.03 270 SER A C 1
ATOM 2127 O O . SER A 1 270 ? 1.811 27.501 3.705 1.00 54.03 270 SER A O 1
ATOM 2129 N N . GLY A 1 271 ? 3.412 27.967 2.208 1.00 59.50 271 GLY A N 1
ATOM 2130 C CA . GLY A 1 271 ? 4.506 27.218 2.847 1.00 59.50 271 GLY A CA 1
ATOM 2131 C C . GLY A 1 271 ? 4.421 25.684 2.727 1.00 59.50 271 GLY A C 1
ATOM 2132 O O . GLY A 1 271 ? 5.356 24.988 3.126 1.00 59.50 271 GLY A O 1
ATOM 2133 N N . PHE A 1 272 ? 3.337 25.142 2.157 1.00 61.56 272 PHE A N 1
ATOM 2134 C CA . PHE A 1 272 ? 3.090 23.701 2.034 1.00 61.56 272 PHE A CA 1
ATOM 2135 C C . PHE A 1 272 ? 2.877 23.284 0.581 1.00 61.56 272 PHE A C 1
ATOM 2137 O O . PHE A 1 272 ? 2.049 23.868 -0.107 1.00 61.56 272 PHE A O 1
ATOM 2144 N N . VAL A 1 273 ? 3.549 22.214 0.156 1.00 70.69 273 VAL A N 1
ATOM 2145 C CA . VAL A 1 273 ? 3.432 21.600 -1.173 1.00 70.69 273 VAL A CA 1
ATOM 2146 C C . VAL A 1 273 ? 2.726 20.242 -1.103 1.00 70.69 273 VAL A C 1
ATOM 2148 O O . VAL A 1 273 ? 2.730 19.555 -0.077 1.00 70.69 273 VAL A O 1
ATOM 2151 N N . ARG A 1 274 ? 2.127 19.810 -2.217 1.00 71.44 274 ARG A N 1
ATOM 2152 C CA . ARG A 1 274 ? 1.435 18.511 -2.339 1.00 71.44 274 ARG A CA 1
ATOM 2153 C C . ARG A 1 274 ? 2.398 17.357 -2.657 1.00 71.44 274 ARG A C 1
ATOM 2155 O O . ARG A 1 274 ? 2.245 16.698 -3.678 1.00 71.44 274 ARG A O 1
ATOM 2162 N N . GLY A 1 275 ? 3.383 17.124 -1.789 1.00 76.12 275 GLY A N 1
ATOM 2163 C CA . GLY A 1 275 ? 4.360 16.033 -1.944 1.00 76.12 275 GLY A CA 1
ATOM 2164 C C . GLY A 1 275 ? 5.279 16.206 -3.161 1.00 76.12 275 GLY A C 1
ATOM 2165 O O . GLY A 1 275 ? 5.255 17.266 -3.782 1.00 76.12 275 GLY A O 1
ATOM 2166 N N . PRO A 1 276 ? 6.136 15.225 -3.496 1.00 82.00 276 PRO A N 1
ATOM 2167 C CA . PRO A 1 276 ? 7.017 15.297 -4.664 1.00 82.00 276 PRO A CA 1
ATOM 2168 C C . PRO A 1 276 ? 6.215 15.404 -5.967 1.00 82.00 276 PRO A C 1
ATOM 2170 O O . PRO A 1 276 ? 5.102 14.897 -6.071 1.00 82.00 276 PRO A O 1
ATOM 2173 N N . ARG A 1 277 ? 6.775 16.070 -6.983 1.00 82.75 277 ARG A N 1
ATOM 2174 C CA . ARG A 1 277 ? 6.096 16.221 -8.279 1.00 82.75 277 ARG A CA 1
ATOM 2175 C C . ARG A 1 277 ? 6.135 14.908 -9.068 1.00 82.75 277 ARG A C 1
ATOM 2177 O O . ARG A 1 277 ? 7.194 14.277 -9.099 1.00 82.75 277 ARG A O 1
ATOM 2184 N N . PRO A 1 278 ? 5.039 14.518 -9.738 1.00 86.62 278 PRO A N 1
ATOM 2185 C CA . PRO A 1 278 ? 5.031 13.311 -10.545 1.00 86.62 278 PRO A CA 1
ATOM 2186 C C . PRO A 1 278 ? 5.949 13.425 -11.773 1.00 86.62 278 PRO A C 1
ATOM 2188 O O . PRO A 1 278 ? 6.169 14.512 -12.315 1.00 86.62 278 PRO A O 1
ATOM 2191 N N . VAL A 1 279 ? 6.477 12.282 -12.207 1.00 87.38 279 VAL A N 1
ATOM 2192 C CA . VAL A 1 279 ? 7.294 12.081 -13.407 1.00 87.38 279 VAL A CA 1
ATOM 2193 C C . VAL A 1 279 ? 6.456 11.282 -14.395 1.00 87.38 279 VAL A C 1
ATOM 2195 O O . VAL A 1 279 ? 6.428 10.055 -14.345 1.00 87.38 279 VAL A O 1
ATOM 2198 N N . GLU A 1 280 ? 5.749 11.981 -15.275 1.00 86.12 280 GLU A N 1
ATOM 2199 C CA . GLU A 1 280 ? 4.854 11.374 -16.259 1.00 86.12 280 GLU A CA 1
ATOM 2200 C C . GLU A 1 280 ? 5.097 11.966 -17.648 1.00 86.12 280 GLU A C 1
ATOM 2202 O O . GLU A 1 280 ? 5.507 13.121 -17.788 1.00 86.12 280 GLU A O 1
ATOM 2207 N N . GLY A 1 281 ? 4.855 11.158 -18.676 1.00 87.38 281 GLY A N 1
ATOM 2208 C CA . GLY A 1 281 ? 5.047 11.512 -20.075 1.00 87.38 281 GLY A CA 1
ATOM 2209 C C . GLY A 1 281 ? 6.000 10.571 -20.806 1.00 87.38 281 GLY A C 1
ATOM 2210 O O . GLY A 1 281 ? 6.528 9.602 -20.260 1.00 87.38 281 GLY A O 1
ATOM 2211 N N . ILE A 1 282 ? 6.213 10.872 -22.082 1.00 88.19 282 ILE A N 1
ATOM 2212 C CA . ILE A 1 282 ? 7.079 10.094 -22.967 1.00 88.19 282 ILE A CA 1
ATOM 2213 C C . ILE A 1 282 ? 8.526 10.542 -22.760 1.00 88.19 282 ILE A C 1
ATOM 2215 O O . ILE A 1 282 ? 8.813 11.738 -22.748 1.00 88.19 282 ILE A O 1
ATOM 2219 N N . GLN A 1 283 ? 9.433 9.584 -22.592 1.00 89.62 283 GLN A N 1
ATOM 2220 C CA . GLN A 1 283 ? 10.877 9.797 -22.603 1.00 89.62 283 GLN A CA 1
ATOM 2221 C C . GLN A 1 283 ? 11.486 8.985 -23.748 1.00 89.62 283 GLN A C 1
ATOM 2223 O O . GLN A 1 283 ? 11.170 7.806 -23.923 1.00 89.62 283 GLN A O 1
ATOM 2228 N N . GLU A 1 284 ? 12.358 9.618 -24.527 1.00 88.19 284 GLU A N 1
ATOM 2229 C CA . GLU A 1 284 ? 13.085 8.972 -25.617 1.00 88.19 284 GLU A CA 1
ATOM 2230 C C . GLU A 1 284 ? 14.573 8.904 -25.282 1.00 88.19 284 GLU A C 1
ATOM 2232 O O . GLU A 1 284 ? 15.167 9.883 -24.835 1.00 88.19 284 GLU A O 1
ATOM 2237 N N . PHE A 1 285 ? 15.161 7.734 -25.513 1.00 90.12 285 PHE A N 1
ATOM 2238 C CA . PHE A 1 285 ? 16.578 7.466 -25.308 1.00 90.12 285 PHE A CA 1
ATOM 2239 C C . PHE A 1 285 ? 17.180 7.009 -26.626 1.00 90.12 285 PHE A C 1
ATOM 2241 O O . PHE A 1 285 ? 16.693 6.057 -27.241 1.00 90.12 285 PHE A O 1
ATOM 2248 N N . PHE A 1 286 ? 18.242 7.678 -27.049 1.00 91.00 286 PHE A N 1
ATOM 2249 C CA . PHE A 1 286 ? 19.002 7.339 -28.240 1.00 91.00 286 PHE A CA 1
ATOM 2250 C C . PHE A 1 286 ? 20.295 6.654 -27.812 1.00 91.00 286 PHE A C 1
ATOM 2252 O O . PHE A 1 286 ? 21.045 7.204 -27.017 1.00 91.00 286 PHE A O 1
ATOM 2259 N N . LEU A 1 287 ? 20.576 5.456 -28.317 1.00 91.44 287 LEU A N 1
ATOM 2260 C CA . LEU A 1 287 ? 21.793 4.717 -27.993 1.00 91.44 287 LEU A CA 1
ATOM 2261 C C . LEU A 1 287 ? 22.524 4.307 -29.268 1.00 91.44 287 LEU A C 1
ATOM 2263 O O . LEU A 1 287 ? 21.919 3.842 -30.233 1.00 91.44 287 LEU A O 1
ATOM 2267 N N . VAL A 1 288 ? 23.843 4.433 -29.249 1.00 91.19 288 VAL A N 1
ATOM 2268 C CA . VAL A 1 288 ? 24.747 4.011 -30.315 1.00 91.19 288 VAL A CA 1
ATOM 2269 C C . VAL A 1 288 ? 25.417 2.717 -29.878 1.00 91.19 288 VAL A C 1
ATOM 2271 O O . VAL A 1 288 ? 26.205 2.693 -28.934 1.00 91.19 288 VAL A O 1
ATOM 2274 N N . VAL A 1 289 ? 25.102 1.627 -30.567 1.00 92.31 289 VAL A N 1
ATOM 2275 C CA . VAL A 1 289 ? 25.630 0.293 -30.277 1.00 92.31 289 VAL A CA 1
ATOM 2276 C C . VAL A 1 289 ? 26.738 -0.040 -31.262 1.00 92.31 289 VAL A C 1
ATOM 2278 O O . VAL A 1 289 ? 26.526 -0.022 -32.476 1.00 92.31 289 VAL A O 1
ATOM 2281 N N . ALA A 1 290 ? 27.906 -0.393 -30.738 1.00 91.69 290 ALA A N 1
ATOM 2282 C CA . ALA A 1 290 ? 28.979 -1.009 -31.497 1.00 91.69 290 ALA A CA 1
ATOM 2283 C C . ALA A 1 290 ? 28.842 -2.533 -31.394 1.00 91.69 290 ALA A C 1
ATOM 2285 O O . ALA A 1 290 ? 29.035 -3.113 -30.324 1.00 91.69 290 ALA A O 1
ATOM 2286 N N . GLN A 1 291 ? 28.497 -3.183 -32.506 1.00 90.88 291 GLN A N 1
ATOM 2287 C CA . GLN A 1 291 ? 28.481 -4.645 -32.614 1.00 90.88 291 GLN A CA 1
ATOM 2288 C C . GLN A 1 291 ? 29.732 -5.131 -33.367 1.00 90.88 291 GLN A C 1
ATOM 2290 O O . GLN A 1 291 ? 30.117 -4.504 -34.359 1.00 90.88 291 GLN A O 1
ATOM 2295 N N . PRO A 1 292 ? 30.369 -6.247 -32.977 1.00 89.25 292 PRO A N 1
ATOM 2296 C CA . PRO A 1 292 ? 31.437 -6.856 -33.771 1.00 89.25 292 PRO A CA 1
ATOM 2297 C C . PRO A 1 292 ? 30.960 -7.232 -35.179 1.00 89.25 292 PRO A C 1
ATOM 2299 O O . PRO A 1 292 ? 29.875 -7.787 -35.352 1.00 89.25 292 PRO A O 1
ATOM 2302 N N . LYS A 1 293 ? 31.773 -6.958 -36.205 1.00 84.94 293 LYS A N 1
ATOM 2303 C CA . LYS A 1 293 ? 31.384 -7.139 -37.619 1.00 84.94 293 LYS A CA 1
ATOM 2304 C C . LYS A 1 293 ? 31.083 -8.595 -38.002 1.00 84.94 293 LYS A C 1
ATOM 2306 O O . LYS A 1 293 ? 30.345 -8.840 -38.952 1.00 84.94 293 LYS A O 1
ATOM 2311 N N . GLN A 1 294 ? 31.647 -9.557 -37.273 1.00 82.62 294 GLN A N 1
ATOM 2312 C CA . GLN A 1 294 ? 31.411 -10.990 -37.466 1.00 82.62 294 GLN A CA 1
ATOM 2313 C C . GLN A 1 294 ? 30.024 -11.431 -36.966 1.00 82.62 294 GLN A C 1
ATOM 2315 O O . GLN A 1 294 ? 29.555 -12.505 -37.344 1.00 82.62 294 GLN A O 1
ATOM 2320 N N . GLN A 1 295 ? 29.359 -10.627 -36.129 1.00 80.88 295 GLN A N 1
ATOM 2321 C CA . GLN A 1 295 ? 28.022 -10.924 -35.623 1.00 80.88 295 GLN A CA 1
ATOM 2322 C C . GLN A 1 295 ? 26.947 -10.421 -36.584 1.00 80.88 295 GLN A C 1
ATOM 2324 O O . GLN A 1 295 ? 26.983 -9.288 -37.062 1.00 80.88 295 GLN A O 1
ATOM 2329 N N . LYS A 1 296 ? 25.959 -11.282 -36.852 1.00 80.75 296 LYS A N 1
ATOM 2330 C CA . LYS A 1 296 ? 24.840 -10.949 -37.739 1.00 80.75 296 LYS A CA 1
ATOM 2331 C C . LYS A 1 296 ? 23.865 -9.967 -37.085 1.00 80.75 296 LYS A C 1
ATOM 2333 O O . LYS A 1 296 ? 23.378 -9.064 -37.759 1.00 80.75 296 LYS A O 1
ATOM 2338 N N . ASP A 1 297 ? 23.571 -10.170 -35.800 1.00 85.38 297 ASP A N 1
ATOM 2339 C CA . ASP A 1 297 ? 22.620 -9.362 -35.033 1.00 85.38 297 ASP A CA 1
ATOM 2340 C C . ASP A 1 297 ? 22.859 -9.470 -33.513 1.00 85.38 297 ASP A C 1
ATOM 2342 O O . ASP A 1 297 ? 23.557 -10.384 -33.055 1.00 85.38 297 ASP A O 1
ATOM 2346 N N . PHE A 1 298 ? 22.224 -8.589 -32.739 1.00 88.62 298 PHE A N 1
ATOM 2347 C CA . PHE A 1 298 ? 22.206 -8.574 -31.276 1.00 88.62 298 PHE A CA 1
ATOM 2348 C C . PHE A 1 298 ? 20.774 -8.555 -30.718 1.00 88.62 298 PHE A C 1
ATOM 2350 O O . PHE A 1 298 ? 19.812 -8.184 -31.384 1.00 88.62 298 PHE A O 1
ATOM 2357 N N . CYS A 1 299 ? 20.647 -8.965 -29.462 1.00 88.88 299 CYS A N 1
ATOM 2358 C CA . CYS A 1 299 ? 19.440 -8.866 -28.659 1.00 88.88 299 CYS A CA 1
ATOM 2359 C C . CYS A 1 299 ? 19.456 -7.602 -27.800 1.00 88.88 299 CYS A C 1
ATOM 2361 O O . CYS A 1 299 ? 20.508 -7.204 -27.296 1.00 88.88 299 CYS A O 1
ATOM 2363 N N . VAL A 1 300 ? 18.275 -7.031 -27.562 1.00 91.19 300 VAL A N 1
ATOM 2364 C CA . VAL A 1 300 ? 18.078 -5.930 -26.609 1.00 91.19 300 VAL A CA 1
ATOM 2365 C C . VAL A 1 300 ? 17.181 -6.403 -25.474 1.00 91.19 300 VAL A C 1
ATOM 2367 O O . VAL A 1 300 ? 16.126 -6.980 -25.721 1.00 91.19 300 VAL A O 1
ATOM 2370 N N . ALA A 1 301 ? 17.572 -6.148 -24.232 1.00 90.50 301 ALA A N 1
ATOM 2371 C CA . ALA A 1 301 ? 16.699 -6.279 -23.074 1.00 90.50 301 ALA A CA 1
ATOM 2372 C C . ALA A 1 301 ? 16.513 -4.906 -22.433 1.00 90.50 301 ALA A C 1
ATOM 2374 O O . ALA A 1 301 ? 17.483 -4.217 -22.132 1.00 90.50 301 ALA A O 1
ATOM 2375 N N . VAL A 1 302 ? 15.266 -4.506 -22.231 1.00 92.00 302 VAL A N 1
ATOM 2376 C CA . VAL A 1 302 ? 14.898 -3.249 -21.589 1.00 92.00 302 VAL A CA 1
ATOM 2377 C C . VAL A 1 302 ? 14.121 -3.565 -20.323 1.00 92.00 302 VAL A C 1
ATOM 2379 O O . VAL A 1 302 ? 13.254 -4.437 -20.324 1.00 92.00 302 VAL A O 1
ATOM 2382 N N . ARG A 1 303 ? 14.430 -2.869 -19.237 1.00 91.75 303 ARG A N 1
ATOM 2383 C CA . ARG A 1 303 ? 13.705 -2.953 -17.971 1.00 91.75 303 ARG A CA 1
ATOM 2384 C C . ARG A 1 303 ? 13.403 -1.545 -17.484 1.00 91.75 303 ARG A C 1
ATOM 2386 O O . ARG A 1 303 ? 14.314 -0.727 -17.404 1.00 91.75 303 ARG A O 1
ATOM 2393 N N . LEU A 1 304 ? 12.146 -1.282 -17.163 1.00 92.81 304 LEU A N 1
ATOM 2394 C CA . LEU A 1 304 ? 11.675 -0.032 -16.588 1.00 92.81 304 LEU A CA 1
ATOM 2395 C C . LEU A 1 304 ? 11.117 -0.324 -15.201 1.00 92.81 304 LEU A C 1
ATOM 2397 O O . LEU A 1 304 ? 10.196 -1.123 -15.057 1.00 92.81 304 LEU A O 1
ATOM 2401 N N . ASP A 1 305 ? 11.678 0.325 -14.192 1.00 92.81 305 ASP A N 1
ATOM 2402 C CA . ASP A 1 305 ? 11.178 0.286 -12.825 1.00 92.81 305 ASP A CA 1
ATOM 2403 C C . ASP A 1 305 ? 10.614 1.661 -12.464 1.00 92.81 305 ASP A C 1
ATOM 2405 O O . ASP A 1 305 ? 11.272 2.676 -12.695 1.00 92.81 305 ASP A O 1
ATOM 2409 N N . THR A 1 306 ? 9.408 1.706 -11.908 1.00 93.81 306 THR A N 1
ATOM 2410 C CA . THR A 1 306 ? 8.713 2.946 -11.540 1.00 93.81 306 THR A CA 1
ATOM 2411 C C . THR A 1 306 ? 8.287 2.932 -10.083 1.00 93.81 306 THR A C 1
ATOM 2413 O O . THR A 1 306 ? 7.991 1.888 -9.501 1.00 93.81 306 THR A O 1
ATOM 2416 N N . SER A 1 307 ? 8.257 4.120 -9.492 1.00 94.44 307 SER A N 1
ATOM 2417 C CA . SER A 1 307 ? 8.022 4.319 -8.067 1.00 94.44 307 SER A CA 1
ATOM 2418 C C . SER A 1 307 ? 6.795 5.177 -7.829 1.00 94.44 307 SER A C 1
ATOM 2420 O O . SER A 1 307 ? 6.733 6.327 -8.258 1.00 94.44 307 SER A O 1
ATOM 2422 N N . HIS A 1 308 ? 5.830 4.623 -7.108 1.00 92.50 308 HIS A N 1
ATOM 2423 C CA . HIS A 1 308 ? 4.507 5.194 -6.908 1.00 92.50 308 HIS A CA 1
ATOM 2424 C C . HIS A 1 308 ? 4.255 5.422 -5.422 1.00 92.50 308 HIS A C 1
ATOM 2426 O O . HIS A 1 308 ? 4.445 4.519 -4.607 1.00 92.50 308 HIS A O 1
ATOM 2432 N N . LEU A 1 309 ? 3.799 6.620 -5.062 1.00 89.88 309 LEU A N 1
ATOM 2433 C CA . LEU A 1 309 ? 3.303 6.876 -3.715 1.00 89.88 309 LEU A CA 1
ATOM 2434 C C . LEU A 1 309 ? 1.828 6.494 -3.667 1.00 89.88 309 LEU A C 1
ATOM 2436 O O . LEU A 1 309 ? 1.022 6.972 -4.463 1.00 89.88 309 LEU A O 1
ATOM 2440 N N . THR A 1 310 ? 1.491 5.622 -2.729 1.00 87.56 310 THR A N 1
ATOM 2441 C CA . THR A 1 310 ? 0.126 5.181 -2.455 1.00 87.56 310 THR A CA 1
ATOM 2442 C C . THR A 1 310 ? -0.174 5.328 -0.967 1.00 87.56 310 THR A C 1
ATOM 2444 O O . THR A 1 310 ? 0.696 5.692 -0.172 1.00 87.56 310 THR A O 1
ATOM 2447 N N . ARG A 1 311 ? -1.422 5.085 -0.571 1.00 84.44 311 ARG A N 1
ATOM 2448 C CA . ARG A 1 311 ? -1.884 5.306 0.800 1.00 84.44 311 ARG A CA 1
ATOM 2449 C C . ARG A 1 311 ? -2.551 4.076 1.384 1.00 84.44 311 ARG A C 1
ATOM 2451 O O . ARG A 1 311 ? -3.326 3.382 0.728 1.00 84.44 311 ARG A O 1
ATOM 2458 N N . THR A 1 312 ? -2.284 3.839 2.660 1.00 83.44 312 THR A N 1
ATOM 2459 C CA . THR A 1 312 ? -2.980 2.843 3.476 1.00 83.44 312 THR A CA 1
ATOM 2460 C C . THR A 1 312 ? -3.747 3.538 4.584 1.00 83.44 312 THR A C 1
ATOM 2462 O O . THR A 1 312 ? -3.170 4.387 5.268 1.00 83.44 312 THR A O 1
ATOM 2465 N N . PRO A 1 313 ? -5.026 3.205 4.803 1.00 82.25 313 PRO A N 1
ATOM 2466 C CA . PRO A 1 313 ? -5.773 3.783 5.905 1.00 82.25 313 PRO A CA 1
ATOM 2467 C C . PRO A 1 313 ? -5.170 3.333 7.241 1.00 82.25 313 PRO A C 1
ATOM 2469 O O . PRO A 1 313 ? -4.837 2.164 7.432 1.00 82.25 313 PRO A O 1
ATOM 2472 N N . VAL A 1 314 ? -5.051 4.277 8.170 1.00 83.75 314 VAL A N 1
ATOM 2473 C CA . VAL A 1 314 ? -4.752 4.006 9.576 1.00 83.75 314 VAL A CA 1
ATOM 2474 C C . VAL A 1 314 ? -6.089 3.855 10.289 1.00 83.75 314 VAL A C 1
ATOM 2476 O O . VAL A 1 314 ? -6.918 4.771 10.270 1.00 83.75 314 VAL A O 1
ATOM 2479 N N . MET A 1 315 ? -6.305 2.679 10.870 1.00 82.31 315 MET A N 1
ATOM 2480 C CA . MET A 1 315 ? -7.549 2.306 11.535 1.00 82.31 315 MET A CA 1
ATOM 2481 C C . MET A 1 315 ? -7.380 2.405 13.054 1.00 82.31 315 MET A C 1
ATOM 2483 O O . MET A 1 315 ? -6.358 1.981 13.585 1.00 82.31 315 MET A O 1
ATOM 2487 N N . ASP A 1 316 ? -8.394 2.923 13.738 1.00 86.94 316 ASP A N 1
ATOM 2488 C CA . ASP A 1 316 ? -8.527 2.935 15.196 1.00 86.94 316 ASP A CA 1
ATOM 2489 C C . ASP A 1 316 ? -9.848 2.267 15.607 1.00 86.94 316 ASP A C 1
ATOM 2491 O O . ASP A 1 316 ? -10.741 2.003 14.786 1.00 86.94 316 ASP A O 1
ATOM 2495 N N . PHE A 1 317 ? -9.967 1.967 16.891 1.00 88.88 317 PHE A N 1
ATOM 2496 C CA . PHE A 1 317 ? -11.184 1.451 17.483 1.00 88.88 317 PHE A CA 1
ATOM 2497 C C . PHE A 1 317 ? -12.274 2.528 17.507 1.00 88.88 317 PHE A C 1
ATOM 2499 O O . PHE A 1 317 ? -12.052 3.682 17.876 1.00 88.88 317 PHE A O 1
ATOM 2506 N N . ASP A 1 318 ? -13.479 2.141 17.101 1.00 89.19 318 ASP A N 1
ATOM 2507 C CA . ASP A 1 318 ? -14.650 3.003 17.181 1.00 89.19 318 ASP A CA 1
ATOM 2508 C C . ASP A 1 318 ? -15.137 3.056 18.632 1.00 89.19 318 ASP A C 1
ATOM 2510 O O . ASP A 1 318 ? -15.320 2.013 19.262 1.00 89.19 318 ASP A O 1
ATOM 2514 N N . ARG A 1 319 ? -15.347 4.266 19.157 1.00 92.12 319 ARG A N 1
ATOM 2515 C CA . ARG A 1 319 ? -15.809 4.499 20.531 1.00 92.12 319 ARG A CA 1
ATOM 2516 C C . ARG A 1 319 ? -17.182 5.151 20.518 1.00 92.12 319 ARG A C 1
ATOM 2518 O O . ARG A 1 319 ? -17.399 6.119 19.789 1.00 92.12 319 ARG A O 1
ATOM 2525 N N . LYS A 1 320 ? -18.104 4.622 21.319 1.00 92.94 320 LYS A N 1
ATOM 2526 C CA . LYS A 1 320 ? -19.491 5.097 21.431 1.00 92.94 320 LYS A CA 1
ATOM 2527 C C . LYS A 1 320 ? -19.931 5.081 22.882 1.00 92.94 320 LYS A C 1
ATOM 2529 O O . LYS A 1 320 ? -19.497 4.224 23.638 1.00 92.94 320 LYS A O 1
ATOM 2534 N N . SER A 1 321 ? -20.851 5.965 23.237 1.00 94.06 321 SER A N 1
ATOM 2535 C CA . SER A 1 321 ? -21.442 5.987 24.572 1.00 94.06 321 SER A CA 1
ATOM 2536 C C . SER A 1 321 ? -22.950 5.791 24.480 1.00 94.06 321 SER A C 1
ATOM 2538 O O . SER A 1 321 ? -23.601 6.397 23.628 1.00 94.06 321 SER A O 1
ATOM 2540 N N . VAL A 1 322 ? -23.499 4.928 25.334 1.00 95.00 322 VAL A N 1
ATOM 2541 C CA . VAL A 1 322 ? -24.931 4.593 25.365 1.00 95.00 322 VAL A CA 1
ATOM 2542 C C . VAL A 1 322 ? -25.420 4.625 26.807 1.00 95.00 322 VAL A C 1
ATOM 2544 O O . VAL A 1 322 ? -24.786 4.052 27.687 1.00 95.00 322 VAL A O 1
ATOM 2547 N N . SER A 1 323 ? -26.543 5.289 27.062 1.00 95.38 323 SER A N 1
ATOM 2548 C CA . SER A 1 323 ? -27.155 5.315 28.394 1.00 95.38 323 SER A CA 1
ATOM 2549 C C . SER A 1 323 ? -27.969 4.049 28.648 1.00 95.38 323 SER A C 1
ATOM 2551 O O . SER A 1 323 ? -28.708 3.601 27.769 1.00 95.38 323 SER A O 1
ATOM 2553 N N . THR A 1 324 ? -27.861 3.486 29.850 1.00 95.38 324 THR A N 1
ATOM 2554 C CA . THR A 1 324 ? -28.695 2.353 30.274 1.00 95.38 324 THR A CA 1
ATOM 2555 C C . THR A 1 324 ? -30.095 2.807 30.680 1.00 95.38 324 THR A C 1
ATOM 2557 O O . THR A 1 324 ? -30.343 3.993 30.926 1.00 95.38 324 THR A O 1
ATOM 2560 N N . SER A 1 325 ? -31.002 1.842 30.836 1.00 94.62 325 SER A N 1
ATOM 2561 C CA . SER A 1 325 ? -32.209 2.030 31.644 1.00 94.62 325 SER A CA 1
ATOM 2562 C C . SER A 1 325 ? -31.841 2.335 33.104 1.00 94.62 325 SER A C 1
ATOM 2564 O O . SER A 1 325 ? -30.737 2.019 33.559 1.00 94.62 325 SER A O 1
ATOM 2566 N N . ILE A 1 326 ? -32.760 2.974 33.826 1.00 95.44 326 ILE A N 1
ATOM 2567 C CA . ILE A 1 326 ? -32.600 3.298 35.248 1.00 95.44 326 ILE A CA 1
ATOM 2568 C C . ILE A 1 326 ? -33.009 2.073 36.070 1.00 95.44 326 ILE A C 1
ATOM 2570 O O . ILE A 1 326 ? -34.138 1.614 35.921 1.00 95.44 326 ILE A O 1
ATOM 2574 N N . ALA A 1 327 ? -32.129 1.592 36.948 1.00 95.44 327 ALA A N 1
ATOM 2575 C CA . ALA A 1 327 ? -32.479 0.621 37.985 1.00 95.44 327 ALA A CA 1
ATOM 2576 C C . ALA A 1 327 ? -33.021 1.373 39.209 1.00 95.44 327 ALA A C 1
ATOM 2578 O O . ALA A 1 327 ? -32.392 2.344 39.647 1.00 95.44 327 ALA A O 1
ATOM 2579 N N . THR A 1 328 ? -34.182 0.979 39.735 1.00 96.06 328 THR A N 1
ATOM 2580 C CA . THR A 1 328 ? -34.845 1.665 40.859 1.00 96.06 328 THR A CA 1
ATOM 2581 C C . THR A 1 328 ? -35.416 0.674 41.868 1.00 96.06 328 THR A C 1
ATOM 2583 O O . THR A 1 328 ? -36.266 -0.139 41.523 1.00 96.06 328 THR A O 1
ATOM 2586 N N . ALA A 1 329 ? -35.033 0.815 43.137 1.00 96.50 329 ALA A N 1
ATOM 2587 C CA . ALA A 1 329 ? -35.617 0.088 44.259 1.00 96.50 329 ALA A CA 1
ATOM 2588 C C . ALA A 1 329 ? -36.232 1.064 45.272 1.00 96.50 329 ALA A C 1
ATOM 2590 O O . ALA A 1 329 ? -35.607 2.051 45.666 1.00 96.50 329 ALA A O 1
ATOM 2591 N N . ASN A 1 330 ? -37.459 0.767 45.699 1.00 95.94 330 ASN A N 1
ATOM 2592 C CA . ASN A 1 330 ? -38.193 1.507 46.722 1.00 95.94 330 ASN A CA 1
ATOM 2593 C C . ASN A 1 330 ? -38.658 0.522 47.788 1.00 95.94 330 ASN A C 1
ATOM 2595 O O . ASN A 1 330 ? -39.480 -0.344 47.489 1.00 95.94 330 ASN A O 1
ATOM 2599 N N . ALA A 1 331 ? -38.156 0.668 49.009 1.00 95.75 331 ALA A N 1
ATOM 2600 C CA . ALA A 1 331 ? -38.617 -0.103 50.153 1.00 95.75 331 ALA A CA 1
ATOM 2601 C C . ALA A 1 331 ? -39.433 0.826 51.068 1.00 95.75 331 ALA A C 1
ATOM 2603 O O . ALA A 1 331 ? -38.883 1.827 51.541 1.00 95.75 331 ALA A O 1
ATOM 2604 N N . PRO A 1 332 ? -40.736 0.561 51.283 1.00 95.31 332 PRO A N 1
ATOM 2605 C CA . PRO A 1 332 ? -41.550 1.358 52.200 1.00 95.31 332 PRO A CA 1
ATOM 2606 C C . PRO A 1 332 ? -41.043 1.219 53.643 1.00 95.31 332 PRO A C 1
ATOM 2608 O O . PRO A 1 332 ? -40.159 0.421 53.921 1.00 95.31 332 PRO A O 1
ATOM 2611 N N . VAL A 1 333 ? -41.587 1.998 54.581 1.00 95.25 333 VAL A N 1
ATOM 2612 C CA . VAL A 1 333 ? -41.342 1.730 56.009 1.00 95.25 333 VAL A CA 1
ATOM 2613 C C . VAL A 1 333 ? -41.907 0.344 56.335 1.00 95.25 333 VAL A C 1
ATOM 2615 O O . VAL A 1 333 ? -43.019 0.033 55.909 1.00 95.25 333 VAL A O 1
ATOM 2618 N N . ALA A 1 334 ? -41.139 -0.474 57.055 1.00 92.94 334 ALA A N 1
ATOM 2619 C CA . ALA A 1 334 ? -41.560 -1.817 57.439 1.00 92.94 334 ALA A CA 1
ATOM 2620 C C . ALA A 1 334 ? -42.735 -1.794 58.435 1.00 92.94 334 ALA A C 1
ATOM 2622 O O . ALA A 1 334 ? -43.030 -0.769 59.050 1.00 92.94 334 ALA A O 1
ATOM 2623 N N . THR A 1 335 ? -43.391 -2.937 58.585 1.00 92.69 335 THR A N 1
ATOM 2624 C CA . THR A 1 335 ? -44.501 -3.203 59.505 1.00 92.69 335 THR A CA 1
ATOM 2625 C C . THR A 1 335 ? -44.185 -4.410 60.388 1.00 92.69 335 THR A C 1
ATOM 2627 O O . THR A 1 335 ? -43.250 -5.163 60.121 1.00 92.69 335 THR A O 1
ATOM 2630 N N . ASP A 1 336 ? -44.979 -4.628 61.434 1.00 88.38 336 ASP A N 1
ATOM 2631 C CA . ASP A 1 336 ? -44.881 -5.772 62.354 1.00 88.38 336 ASP A CA 1
ATOM 2632 C C . ASP A 1 336 ? -45.221 -7.129 61.704 1.00 88.38 336 ASP A C 1
ATOM 2634 O O . ASP A 1 336 ? -45.142 -8.180 62.342 1.00 88.38 336 ASP A O 1
ATOM 2638 N N . HIS A 1 337 ? -45.586 -7.125 60.421 1.00 90.75 337 HIS A N 1
ATOM 2639 C CA . HIS A 1 337 ? -45.810 -8.315 59.601 1.00 90.75 337 HIS A CA 1
ATOM 2640 C C . HIS A 1 337 ? -44.677 -8.594 58.601 1.00 90.75 337 HIS A C 1
ATOM 2642 O O . HIS A 1 337 ? -44.733 -9.601 57.890 1.00 90.75 337 HIS A O 1
ATOM 2648 N N . ASP A 1 338 ? -43.664 -7.725 58.533 1.00 93.25 338 ASP A N 1
ATOM 2649 C CA . ASP A 1 338 ? -42.531 -7.870 57.619 1.00 93.25 338 ASP A CA 1
ATOM 2650 C C . ASP A 1 338 ? -41.411 -8.742 58.214 1.00 93.25 338 ASP A C 1
ATOM 2652 O O . ASP A 1 338 ? -41.602 -9.486 59.176 1.00 93.25 338 ASP A O 1
ATOM 2656 N N . ILE A 1 339 ? -40.222 -8.714 57.608 1.00 92.31 339 ILE A N 1
ATOM 2657 C CA . ILE A 1 339 ? -39.111 -9.597 57.969 1.00 92.31 339 ILE A CA 1
ATOM 2658 C C . ILE A 1 339 ? -38.572 -9.178 59.346 1.00 92.31 339 ILE A C 1
ATOM 2660 O O . ILE A 1 339 ? -38.063 -8.060 59.457 1.00 92.31 339 ILE A O 1
ATOM 2664 N N . PRO A 1 340 ? -38.604 -10.049 60.374 1.00 91.12 340 PRO A N 1
ATOM 2665 C CA . PRO A 1 340 ? -38.021 -9.732 61.673 1.00 91.12 340 PRO A CA 1
ATOM 2666 C C . PRO A 1 340 ? -36.516 -9.466 61.546 1.00 91.12 340 PRO A C 1
ATOM 2668 O O . PRO A 1 340 ? -35.793 -10.208 60.873 1.00 91.12 340 PRO A O 1
ATOM 2671 N N . ALA A 1 341 ? -36.052 -8.403 62.191 1.00 88.94 341 ALA A N 1
ATOM 2672 C CA . ALA A 1 341 ? -34.658 -7.979 62.258 1.00 88.94 341 ALA A CA 1
ATOM 2673 C C . ALA A 1 341 ? -34.138 -8.067 63.707 1.00 88.94 341 ALA A C 1
ATOM 2675 O O . ALA A 1 341 ? -34.687 -8.806 64.532 1.00 88.94 341 ALA A O 1
ATOM 2676 N N . GLU A 1 342 ? -33.041 -7.372 64.018 1.00 90.56 342 GLU A N 1
ATOM 2677 C CA . GLU A 1 342 ? -32.470 -7.373 65.364 1.00 90.56 342 GLU A CA 1
ATOM 2678 C C . GLU A 1 342 ? -33.435 -6.863 66.446 1.00 90.56 342 GLU A C 1
ATOM 2680 O O . GLU A 1 342 ? -34.317 -6.040 66.213 1.00 90.56 342 GLU A O 1
ATOM 2685 N N . ASN A 1 343 ? -33.227 -7.355 67.667 1.00 88.19 343 ASN A N 1
ATOM 2686 C CA . ASN A 1 343 ? -33.803 -6.754 68.860 1.00 88.19 343 ASN A CA 1
ATOM 2687 C C . ASN A 1 343 ? -32.840 -5.696 69.388 1.00 88.19 343 ASN A C 1
ATOM 2689 O O . ASN A 1 343 ? -31.679 -6.006 69.667 1.00 88.19 343 ASN A O 1
ATOM 2693 N N . ILE A 1 344 ? -33.321 -4.468 69.552 1.00 90.31 344 ILE A N 1
ATOM 2694 C CA . ILE A 1 344 ? -32.504 -3.351 70.035 1.00 90.31 344 ILE A CA 1
ATOM 2695 C C . ILE A 1 344 ? -32.998 -2.853 71.387 1.00 90.31 344 ILE A C 1
ATOM 2697 O O . ILE A 1 344 ? -34.180 -2.945 71.710 1.00 90.31 344 ILE A O 1
ATOM 2701 N N . VAL A 1 345 ? -32.086 -2.296 72.181 1.00 86.44 345 VAL A N 1
ATOM 2702 C CA . VAL A 1 345 ? -32.439 -1.547 73.391 1.00 86.44 345 VAL A CA 1
ATOM 2703 C C . VAL A 1 345 ? -32.647 -0.093 72.982 1.00 86.44 345 VAL A C 1
ATOM 2705 O O . VAL A 1 345 ? -31.686 0.616 72.689 1.00 86.44 345 VAL A O 1
ATOM 2708 N N . GLY A 1 346 ? -33.906 0.331 72.895 1.00 79.94 346 GLY A N 1
ATOM 2709 C CA . GLY A 1 346 ? -34.269 1.667 72.406 1.00 79.94 346 GLY A CA 1
ATOM 2710 C C . GLY A 1 346 ? -34.297 2.735 73.497 1.00 79.94 346 GLY A C 1
ATOM 2711 O O . GLY A 1 346 ? -34.095 3.917 73.223 1.00 79.94 346 GLY A O 1
ATOM 2712 N N . ALA A 1 347 ? -34.526 2.321 74.742 1.00 80.50 347 ALA A N 1
ATOM 2713 C CA . ALA A 1 347 ? -34.547 3.189 75.909 1.00 80.50 347 ALA A CA 1
ATOM 2714 C C . ALA A 1 347 ? -34.233 2.385 77.176 1.00 80.50 347 ALA A C 1
ATOM 2716 O O . ALA A 1 347 ? -34.242 1.155 77.172 1.00 80.50 347 ALA A O 1
ATOM 2717 N N . ARG A 1 348 ? -33.993 3.095 78.277 1.00 80.50 348 ARG A N 1
ATOM 2718 C CA . ARG A 1 348 ? -33.905 2.511 79.615 1.00 80.50 348 ARG A CA 1
ATOM 2719 C C . ARG A 1 348 ? -34.987 3.138 80.481 1.00 80.50 348 ARG A C 1
ATOM 2721 O O . ARG A 1 348 ? -34.989 4.356 80.660 1.00 80.50 348 ARG A O 1
ATOM 2728 N N . ALA A 1 349 ? -35.905 2.323 80.984 1.00 78.56 349 ALA A N 1
ATOM 2729 C CA . ALA A 1 349 ? -36.977 2.765 81.868 1.00 78.56 349 ALA A CA 1
ATOM 2730 C C . ALA A 1 349 ? -36.572 2.508 83.327 1.00 78.56 349 ALA A C 1
ATOM 2732 O O . ALA A 1 349 ? -35.987 1.471 83.635 1.00 78.56 349 ALA A O 1
ATOM 2733 N N . CYS A 1 350 ? -36.854 3.456 84.226 1.00 74.69 350 CYS A N 1
ATOM 2734 C CA . CYS A 1 350 ? -36.538 3.348 85.652 1.00 74.69 350 CYS A CA 1
ATOM 2735 C C . CYS A 1 350 ? -37.755 3.757 86.485 1.00 74.69 350 CYS A C 1
ATOM 2737 O O . CYS A 1 350 ? -38.262 4.868 86.326 1.00 74.69 350 CYS A O 1
ATOM 2739 N N . PHE A 1 351 ? -38.192 2.885 87.394 1.00 67.38 351 PHE A N 1
ATOM 2740 C CA . PHE A 1 351 ? -39.262 3.198 88.354 1.00 67.38 351 PHE A CA 1
ATOM 2741 C C . PHE A 1 351 ? -38.823 2.950 89.806 1.00 67.38 351 PHE A C 1
ATOM 2743 O O . PHE A 1 351 ? -38.974 3.830 90.648 1.00 67.38 351 PHE A O 1
ATOM 2750 N N . ILE A 1 352 ? -38.213 1.789 90.082 1.00 75.00 352 ILE A N 1
ATOM 2751 C CA . ILE A 1 352 ? -37.544 1.446 91.358 1.00 75.00 352 ILE A CA 1
ATOM 2752 C C . ILE A 1 352 ? -36.161 0.858 91.048 1.00 75.00 352 ILE A C 1
ATOM 2754 O O . ILE A 1 352 ? -35.160 1.352 91.554 1.00 75.00 352 ILE A O 1
ATOM 2758 N N . ASP A 1 353 ? -36.119 -0.105 90.124 1.00 73.44 353 ASP A N 1
ATOM 2759 C CA . ASP A 1 353 ? -34.923 -0.549 89.408 1.00 73.44 353 ASP A CA 1
ATOM 2760 C C . ASP A 1 353 ? -35.042 -0.161 87.927 1.00 73.44 353 ASP A C 1
ATOM 2762 O O . ASP A 1 353 ? -36.144 0.087 87.428 1.00 73.44 353 ASP A O 1
ATOM 2766 N N . CYS A 1 354 ? -33.910 -0.065 87.228 1.00 81.38 354 CYS A N 1
ATOM 2767 C CA . CYS A 1 354 ? -33.884 0.264 85.805 1.00 81.38 354 CYS A CA 1
ATOM 2768 C C . CYS A 1 354 ? -33.795 -0.999 84.946 1.00 81.38 354 CYS A C 1
ATOM 2770 O O . CYS A 1 354 ? -32.888 -1.805 85.165 1.00 81.38 354 CYS A O 1
ATOM 2772 N N . TRP A 1 355 ? -34.635 -1.110 83.919 1.00 83.56 355 TRP A N 1
ATOM 2773 C CA . TRP A 1 355 ? -34.575 -2.173 82.911 1.00 83.56 355 TRP A CA 1
ATOM 2774 C C . TRP A 1 355 ? -34.456 -1.601 81.499 1.00 83.56 355 TRP A C 1
ATOM 2776 O O . TRP A 1 355 ? -34.798 -0.444 81.231 1.00 83.56 355 TRP A O 1
ATOM 2786 N N . ASP A 1 356 ? -33.940 -2.431 80.602 1.00 86.62 356 ASP A N 1
ATOM 2787 C CA . ASP A 1 356 ? -33.791 -2.102 79.194 1.00 86.62 356 ASP A CA 1
ATOM 2788 C C . ASP A 1 356 ? -35.121 -2.345 78.465 1.00 86.62 356 ASP A C 1
ATOM 2790 O O . ASP A 1 356 ? -35.758 -3.389 78.617 1.00 86.62 356 ASP A O 1
ATOM 2794 N N . VAL A 1 357 ? -35.561 -1.349 77.696 1.00 84.62 357 VAL A N 1
ATOM 2795 C CA . VAL A 1 357 ? -36.765 -1.421 76.863 1.00 84.62 357 VAL A CA 1
ATOM 2796 C C . VAL A 1 357 ? -36.346 -1.990 75.516 1.00 84.62 357 VAL A C 1
ATOM 2798 O O . VAL A 1 357 ? -35.630 -1.339 74.745 1.00 84.62 357 VAL A O 1
ATOM 2801 N N . HIS A 1 358 ? -36.771 -3.223 75.258 1.00 88.00 358 HIS A N 1
ATOM 2802 C CA . HIS A 1 358 ? -36.457 -3.938 74.031 1.00 88.00 358 HIS A CA 1
ATOM 2803 C C . HIS A 1 358 ? -37.484 -3.631 72.943 1.00 88.00 358 HIS A C 1
ATOM 2805 O O . HIS A 1 358 ? -38.693 -3.674 73.175 1.00 88.00 358 HIS A O 1
ATOM 2811 N N . TYR A 1 359 ? -36.982 -3.361 71.743 1.00 90.69 359 TYR A N 1
ATOM 2812 C CA . TYR A 1 359 ? -37.778 -3.171 70.543 1.00 90.69 359 TYR A CA 1
ATOM 2813 C C . TYR A 1 359 ? -37.462 -4.279 69.548 1.00 90.69 359 TYR A C 1
ATOM 2815 O O . TYR A 1 359 ? -36.289 -4.527 69.255 1.00 90.69 359 TYR A O 1
ATOM 2823 N N . GLN A 1 360 ? -38.509 -4.896 69.004 1.00 92.81 360 GLN A N 1
ATOM 2824 C CA . GLN A 1 360 ? -38.396 -5.854 67.912 1.00 92.81 360 GLN A CA 1
ATOM 2825 C C . GLN A 1 360 ? -38.427 -5.087 66.595 1.00 92.81 360 GLN A C 1
ATOM 2827 O O . GLN A 1 360 ? -39.440 -4.477 66.241 1.00 92.81 360 GLN A O 1
ATOM 2832 N N . CYS A 1 361 ? -37.304 -5.097 65.880 1.00 94.25 361 CYS A N 1
ATOM 2833 C CA . CYS A 1 361 ? -37.205 -4.452 64.581 1.00 94.25 361 CYS A CA 1
ATOM 2834 C C . CYS A 1 361 ? -37.731 -5.354 63.466 1.00 94.25 361 CYS A C 1
ATOM 2836 O O . CYS A 1 361 ? -37.673 -6.585 63.555 1.00 94.25 361 CYS A O 1
ATOM 2838 N N . TYR A 1 362 ? -38.217 -4.717 62.408 1.00 94.88 362 TYR A N 1
ATOM 2839 C CA . TYR A 1 362 ? -38.681 -5.323 61.172 1.00 94.88 362 TYR A CA 1
ATOM 2840 C C . TYR A 1 362 ? -38.087 -4.566 59.993 1.00 94.88 362 TYR A C 1
ATOM 2842 O O . TYR A 1 362 ? -37.823 -3.363 60.076 1.00 94.88 362 TYR A O 1
ATOM 2850 N N . ARG A 1 363 ? -37.882 -5.273 58.883 1.00 95.00 363 ARG A N 1
ATOM 2851 C CA . ARG A 1 363 ? -37.336 -4.700 57.656 1.00 95.00 363 ARG A CA 1
ATOM 2852 C C . ARG A 1 363 ? -38.096 -5.146 56.418 1.00 95.00 363 ARG A C 1
ATOM 2854 O O . ARG A 1 363 ? -38.556 -6.281 56.321 1.00 95.00 363 ARG A O 1
ATOM 2861 N N . THR A 1 364 ? -38.134 -4.262 55.434 1.00 95.00 364 THR A N 1
ATOM 2862 C CA . THR A 1 364 ? -38.552 -4.567 54.061 1.00 95.00 364 THR A CA 1
ATOM 2863 C C . THR A 1 364 ? -37.364 -4.381 53.141 1.00 95.00 364 THR A C 1
ATOM 2865 O O . THR A 1 364 ? -36.588 -3.447 53.326 1.00 95.00 364 THR A O 1
ATOM 2868 N N . GLU A 1 365 ? -37.232 -5.219 52.124 1.00 95.31 365 GLU A N 1
ATOM 2869 C CA . GLU A 1 365 ? -36.143 -5.124 51.157 1.00 95.31 365 GLU A CA 1
ATOM 2870 C C . GLU A 1 365 ? -36.729 -5.070 49.747 1.00 95.31 365 GLU A C 1
ATOM 2872 O O . GLU A 1 365 ? -37.629 -5.835 49.402 1.00 95.31 365 GLU A O 1
ATOM 2877 N N . ALA A 1 366 ? -36.209 -4.168 48.924 1.00 95.69 366 ALA A N 1
ATOM 2878 C CA . ALA A 1 366 ? -36.514 -4.092 47.504 1.00 95.69 366 ALA A CA 1
ATOM 2879 C C . ALA A 1 366 ? -35.205 -4.134 46.720 1.00 95.69 366 ALA A C 1
ATOM 2881 O O . ALA A 1 366 ? -34.231 -3.479 47.090 1.00 95.69 366 ALA A O 1
ATOM 2882 N N . HIS A 1 367 ? -35.183 -4.891 45.629 1.00 96.25 367 HIS A N 1
ATOM 2883 C CA . HIS A 1 367 ? -34.040 -4.980 44.731 1.00 96.25 367 HIS A CA 1
ATOM 2884 C C . HIS A 1 367 ? -34.496 -4.812 43.288 1.00 96.25 367 HIS A C 1
ATOM 2886 O O . HIS A 1 367 ? -35.599 -5.215 42.924 1.00 96.25 367 HIS A O 1
ATOM 2892 N N . ASP A 1 368 ? -33.632 -4.219 42.476 1.00 97.12 368 ASP A N 1
ATOM 2893 C CA . ASP A 1 368 ? -33.812 -4.141 41.033 1.00 97.12 368 ASP A CA 1
ATOM 2894 C C . ASP A 1 368 ? -32.456 -4.324 40.348 1.00 97.12 368 ASP A C 1
ATOM 2896 O O . ASP A 1 368 ? -31.417 -3.862 40.840 1.00 97.12 368 ASP A O 1
ATOM 2900 N N . THR A 1 369 ? -32.472 -5.020 39.216 1.00 96.00 369 THR A N 1
ATOM 2901 C CA . THR A 1 369 ? -31.276 -5.316 38.434 1.00 96.00 369 THR A CA 1
ATOM 2902 C C . THR A 1 369 ? -31.525 -4.985 36.974 1.00 96.00 369 THR A C 1
ATOM 2904 O O . THR A 1 369 ? -32.405 -5.551 36.329 1.00 96.00 369 THR A O 1
ATOM 2907 N N . VAL A 1 370 ? -30.683 -4.111 36.425 1.00 96.38 370 VAL A N 1
ATOM 2908 C CA . VAL A 1 370 ? -30.671 -3.788 34.997 1.00 96.38 370 VAL A CA 1
ATOM 2909 C C . VAL A 1 370 ? -29.406 -4.356 34.374 1.00 96.38 370 VAL A C 1
ATOM 2911 O O . VAL A 1 370 ? -28.294 -3.972 34.736 1.00 96.38 370 VAL A O 1
ATOM 2914 N N . THR A 1 371 ? -29.580 -5.244 33.400 1.00 96.00 371 THR A N 1
ATOM 2915 C CA . THR A 1 371 ? -28.485 -5.780 32.588 1.00 96.00 371 THR A CA 1
ATOM 2916 C C . THR A 1 371 ? -28.404 -5.035 31.261 1.00 96.00 371 THR A C 1
ATOM 2918 O O . THR A 1 371 ? -29.412 -4.798 30.594 1.00 96.00 371 THR A O 1
ATOM 2921 N N . PHE A 1 372 ? -27.189 -4.665 30.876 1.00 96.12 372 PHE A N 1
ATOM 2922 C CA . PHE A 1 372 ? -26.866 -4.096 29.579 1.00 96.12 372 PHE A CA 1
ATOM 2923 C C . PHE A 1 372 ? -25.880 -5.010 28.849 1.00 96.12 372 PHE A C 1
ATOM 2925 O O . PHE A 1 372 ? -24.766 -5.237 29.330 1.00 96.12 372 PHE A O 1
ATOM 2932 N N . ASP A 1 373 ? -26.273 -5.474 27.665 1.00 95.12 373 ASP A N 1
ATOM 2933 C CA . ASP A 1 373 ? -25.430 -6.287 26.793 1.00 95.12 373 ASP A CA 1
ATOM 2934 C C . ASP A 1 373 ? -24.766 -5.419 25.722 1.00 95.12 373 ASP A C 1
ATOM 2936 O O . ASP A 1 373 ? -25.419 -4.646 25.011 1.00 95.12 373 ASP A O 1
ATOM 2940 N N . ALA A 1 374 ? -23.449 -5.563 25.576 1.00 92.31 374 ALA A N 1
ATOM 2941 C CA . ALA A 1 374 ? -22.706 -4.892 24.526 1.00 92.31 374 ALA A CA 1
ATOM 2942 C C . ALA A 1 374 ? -23.193 -5.371 23.142 1.00 92.31 374 ALA A C 1
ATOM 2944 O O . ALA A 1 374 ? -23.308 -6.578 22.902 1.00 92.31 374 ALA A O 1
ATOM 2945 N N . PRO A 1 375 ? -23.444 -4.455 22.188 1.00 90.62 375 PRO A N 1
ATOM 2946 C CA . PRO A 1 375 ? -23.784 -4.834 20.823 1.00 90.62 375 PRO A CA 1
ATOM 2947 C C . PRO A 1 375 ? -22.685 -5.686 20.174 1.00 90.62 375 PRO A C 1
ATOM 2949 O O . PRO A 1 375 ? -21.498 -5.498 20.436 1.00 90.62 375 PRO A O 1
ATOM 2952 N N . ALA A 1 376 ? -23.067 -6.568 19.246 1.00 83.25 376 ALA A N 1
ATOM 2953 C CA . ALA A 1 376 ? -22.113 -7.404 18.517 1.00 83.25 376 ALA A CA 1
ATOM 2954 C C . ALA A 1 376 ? -20.981 -6.572 17.874 1.00 83.25 376 ALA A C 1
ATOM 2956 O O . ALA A 1 376 ? -21.239 -5.633 17.114 1.00 83.25 376 ALA A O 1
ATOM 2957 N N . GLY A 1 377 ? -19.730 -6.945 18.165 1.00 82.94 377 GLY A N 1
ATOM 2958 C CA . GLY A 1 377 ? -18.523 -6.249 17.701 1.00 82.94 377 GLY A CA 1
ATOM 2959 C C . GLY A 1 377 ? -18.044 -5.104 18.603 1.00 82.94 377 GLY A C 1
ATOM 2960 O O . GLY A 1 377 ? -17.105 -4.402 18.229 1.00 82.94 377 GLY A O 1
ATOM 2961 N N . TYR A 1 378 ? -18.658 -4.910 19.773 1.00 90.38 378 TYR A N 1
ATOM 2962 C CA . TYR A 1 378 ? -18.219 -3.966 20.799 1.00 90.38 378 TYR A CA 1
ATOM 2963 C C . TYR A 1 378 ? -17.999 -4.677 22.132 1.00 90.38 378 TYR A C 1
ATOM 2965 O O . TYR A 1 378 ? -18.625 -5.694 22.425 1.00 90.38 378 TYR A O 1
ATOM 2973 N N . ARG A 1 379 ? -17.111 -4.110 22.945 1.00 93.44 379 ARG A N 1
ATOM 2974 C CA . ARG A 1 379 ? -16.942 -4.447 24.358 1.00 93.44 379 ARG A CA 1
ATOM 2975 C C . ARG A 1 379 ? -17.051 -3.184 25.201 1.00 93.44 379 ARG A C 1
ATOM 2977 O O . ARG A 1 379 ? -16.792 -2.079 24.722 1.00 93.44 379 ARG A O 1
ATOM 2984 N N . ILE A 1 380 ? -17.415 -3.361 26.456 1.00 95.62 380 ILE A N 1
ATOM 2985 C CA . ILE A 1 380 ? -17.511 -2.301 27.450 1.00 95.62 380 ILE A CA 1
ATOM 2986 C C . ILE A 1 380 ? -16.093 -1.953 27.905 1.00 95.62 380 ILE A C 1
ATOM 2988 O O . ILE A 1 380 ? -15.382 -2.796 28.447 1.00 95.62 380 ILE A O 1
ATOM 2992 N N . GLU A 1 381 ? -15.676 -0.718 27.635 1.00 94.38 381 GLU A N 1
ATOM 2993 C CA . GLU A 1 381 ? -14.400 -0.151 28.089 1.00 94.38 381 GLU A CA 1
ATOM 2994 C C . GLU A 1 381 ? -14.528 0.392 29.517 1.00 94.38 381 GLU A C 1
ATOM 2996 O O . GLU A 1 381 ? -13.605 0.280 30.319 1.00 94.38 381 GLU A O 1
ATOM 3001 N N . GLY A 1 382 ? -15.699 0.937 29.848 1.00 94.31 382 GLY A N 1
ATOM 3002 C CA . GLY A 1 382 ? -16.009 1.463 31.169 1.00 94.31 382 GLY A CA 1
ATOM 3003 C C . GLY A 1 382 ? -17.409 2.058 31.223 1.00 94.31 382 GLY A C 1
ATOM 3004 O O . GLY A 1 382 ? -18.208 1.896 30.299 1.00 94.31 382 GLY A O 1
ATOM 3005 N N . PHE A 1 383 ? -17.707 2.772 32.302 1.00 96.69 383 PHE A N 1
ATOM 3006 C CA . PHE A 1 383 ? -18.965 3.489 32.466 1.00 96.69 383 PHE A CA 1
ATOM 3007 C C . PHE A 1 383 ? -18.742 4.795 33.227 1.00 96.69 383 PHE A C 1
ATOM 3009 O O . PHE A 1 383 ? -17.790 4.914 33.995 1.00 96.69 383 PHE A O 1
ATOM 3016 N N . ASN A 1 384 ? -19.635 5.753 33.006 1.00 96.62 384 ASN A N 1
ATOM 3017 C CA . ASN A 1 384 ? -19.742 6.982 33.780 1.00 96.62 384 ASN A CA 1
ATOM 3018 C C . ASN A 1 384 ? -21.105 7.024 34.462 1.00 96.62 384 ASN A C 1
ATOM 3020 O O . ASN A 1 384 ? -22.112 6.608 33.885 1.00 96.62 384 ASN A O 1
ATOM 3024 N N . ASP A 1 385 ? -21.151 7.559 35.671 1.00 95.56 385 ASP A N 1
ATOM 3025 C CA . ASP A 1 385 ? -22.391 7.642 36.429 1.00 95.56 385 ASP A CA 1
ATOM 3026 C C . ASP A 1 385 ? -23.239 8.817 35.951 1.00 95.56 385 ASP A C 1
ATOM 3028 O O . ASP A 1 385 ? -22.768 9.952 35.910 1.00 95.56 385 ASP A O 1
ATOM 3032 N N . LEU A 1 386 ? -24.495 8.538 35.596 1.00 95.06 386 LEU A N 1
ATOM 3033 C CA . LEU A 1 386 ? -25.491 9.572 35.303 1.00 95.06 386 LEU A CA 1
ATOM 3034 C C . LEU A 1 386 ? -26.360 9.849 36.531 1.00 95.06 386 LEU A C 1
ATOM 3036 O O . LEU A 1 386 ? -26.648 11.001 36.835 1.00 95.06 386 LEU A O 1
ATOM 3040 N N . ILE A 1 387 ? -26.758 8.789 37.240 1.00 95.62 387 ILE A N 1
ATOM 3041 C CA . ILE A 1 387 ? -27.529 8.854 38.487 1.00 95.62 387 ILE A CA 1
ATOM 3042 C C . ILE A 1 387 ? -26.894 7.882 39.480 1.00 95.62 387 ILE A C 1
ATOM 3044 O O . ILE A 1 387 ? -26.688 6.711 39.151 1.00 95.62 387 ILE A O 1
ATOM 3048 N N . ASN A 1 388 ? -26.602 8.356 40.692 1.00 96.25 388 ASN A N 1
ATOM 3049 C CA . ASN A 1 388 ? -26.158 7.532 41.814 1.00 96.25 388 ASN A CA 1
ATOM 3050 C C . ASN A 1 388 ? -26.801 8.007 43.114 1.00 96.25 388 ASN A C 1
ATOM 3052 O O . ASN A 1 388 ? -26.243 8.845 43.819 1.00 96.25 388 ASN A O 1
ATOM 3056 N N . GLU A 1 389 ? -27.983 7.496 43.417 1.00 96.31 389 GLU A N 1
ATOM 3057 C CA . GLU A 1 389 ? -28.735 7.911 44.594 1.00 96.31 389 GLU A CA 1
ATOM 3058 C C . GLU A 1 389 ? -29.027 6.682 45.447 1.00 96.31 389 GLU A C 1
ATOM 3060 O O . GLU A 1 389 ? -29.524 5.674 44.947 1.00 96.31 389 GLU A O 1
ATOM 3065 N N . ALA A 1 390 ? -28.706 6.753 46.737 1.00 95.06 390 ALA A N 1
ATOM 3066 C CA . ALA A 1 390 ? -29.039 5.716 47.701 1.00 95.06 390 ALA A CA 1
ATOM 3067 C C . ALA A 1 390 ? -29.305 6.345 49.071 1.00 95.06 390 ALA A C 1
ATOM 3069 O O . ALA A 1 390 ? -28.443 7.017 49.635 1.00 95.06 390 ALA A O 1
ATOM 3070 N N . THR A 1 391 ? -30.492 6.101 49.613 1.00 95.75 391 THR A N 1
ATOM 3071 C CA . THR A 1 391 ? -30.868 6.383 50.997 1.00 95.75 391 THR A CA 1
ATOM 3072 C C . THR A 1 391 ? -31.340 5.078 51.625 1.00 95.75 391 THR A C 1
ATOM 3074 O O . THR A 1 391 ? -32.234 4.412 51.107 1.00 95.75 391 THR A O 1
ATOM 3077 N N . HIS A 1 392 ? -30.684 4.669 52.713 1.00 94.69 392 HIS A N 1
ATOM 3078 C CA . HIS A 1 392 ? -30.903 3.367 53.356 1.00 94.69 392 HIS A CA 1
ATOM 3079 C C . HIS A 1 392 ? -30.885 2.179 52.370 1.00 94.69 392 HIS A C 1
ATOM 3081 O O . HIS A 1 392 ? -31.719 1.277 52.410 1.00 94.69 392 HIS A O 1
ATOM 3087 N N . GLY A 1 393 ? -29.920 2.196 51.451 1.00 93.56 393 GLY A N 1
ATOM 3088 C CA . GLY A 1 393 ? -29.779 1.228 50.371 1.00 93.56 393 GLY A CA 1
ATOM 3089 C C . GLY A 1 393 ? -28.355 1.194 49.818 1.00 93.56 393 GLY A C 1
ATOM 3090 O O . GLY A 1 393 ? -27.468 1.886 50.317 1.00 93.56 393 GLY A O 1
ATOM 3091 N N . SER A 1 394 ? -28.131 0.395 48.779 1.00 94.88 394 SER A N 1
ATOM 3092 C CA . SER A 1 394 ? -26.853 0.315 48.072 1.00 94.88 394 SER A CA 1
ATOM 3093 C C . SER A 1 394 ? -27.053 0.233 46.560 1.00 94.88 394 SER A C 1
ATOM 3095 O O . SER A 1 394 ? -28.080 -0.237 46.071 1.00 94.88 394 SER A O 1
ATOM 3097 N N . THR A 1 395 ? -26.060 0.703 45.808 1.00 96.31 395 THR A N 1
ATOM 3098 C CA . THR A 1 395 ? -25.996 0.558 44.352 1.00 96.31 395 THR A CA 1
ATOM 3099 C C . THR A 1 395 ? -24.642 -0.037 43.976 1.00 96.31 395 THR A C 1
ATOM 3101 O O . THR A 1 395 ? -23.619 0.253 44.598 1.00 96.31 395 THR A O 1
ATOM 3104 N N . SER A 1 396 ? -24.611 -0.897 42.964 1.00 96.12 396 SER A N 1
ATOM 3105 C CA . SER A 1 396 ? -23.369 -1.439 42.415 1.00 96.12 396 SER A CA 1
ATOM 3106 C C . SER A 1 396 ? -23.480 -1.622 40.910 1.00 96.12 396 SER A C 1
ATOM 3108 O O . SER A 1 396 ? -24.564 -1.827 40.365 1.00 96.12 396 SER A O 1
ATOM 3110 N N . VAL A 1 397 ? -22.344 -1.514 40.226 1.00 96.62 397 VAL A N 1
ATOM 3111 C CA . VAL A 1 397 ? -22.238 -1.740 38.785 1.00 96.62 397 VAL A CA 1
ATOM 3112 C C . VAL A 1 397 ? -21.082 -2.695 38.559 1.00 96.62 397 VAL A C 1
ATOM 3114 O O . VAL A 1 397 ? -19.959 -2.419 38.977 1.00 96.62 397 VAL A O 1
ATOM 3117 N N . VAL A 1 398 ? -21.359 -3.824 37.917 1.00 96.12 398 VAL A N 1
ATOM 3118 C CA . VAL A 1 398 ? -20.368 -4.868 37.658 1.00 96.12 398 VAL A CA 1
ATOM 3119 C C . VAL A 1 398 ? -20.290 -5.108 36.162 1.00 96.12 398 VAL A C 1
ATOM 3121 O O . VAL A 1 398 ? -21.269 -5.518 35.541 1.00 96.12 398 VAL A O 1
ATOM 3124 N N . VAL A 1 399 ? -19.113 -4.873 35.587 1.00 95.50 399 VAL A N 1
ATOM 3125 C CA . VAL A 1 399 ? -18.800 -5.248 34.205 1.00 95.50 399 VAL A CA 1
ATOM 3126 C C . VAL A 1 399 ? -18.170 -6.632 34.223 1.00 95.50 399 VAL A C 1
ATOM 3128 O O . VAL A 1 399 ? -17.266 -6.908 35.011 1.00 95.50 399 VAL A O 1
ATOM 3131 N N . THR A 1 400 ? -18.651 -7.521 33.364 1.00 93.25 400 THR A N 1
ATOM 3132 C CA . THR A 1 400 ? -18.063 -8.857 33.221 1.00 93.25 400 THR A CA 1
ATOM 3133 C C . THR A 1 400 ? -16.608 -8.784 32.740 1.00 93.25 400 THR A C 1
ATOM 3135 O O . THR A 1 400 ? -16.265 -7.880 31.980 1.00 93.25 400 THR A O 1
ATOM 3138 N N . PRO A 1 401 ? -15.729 -9.737 33.115 1.00 89.50 401 PRO A N 1
ATOM 3139 C CA . PRO A 1 401 ? -14.305 -9.685 32.753 1.00 89.50 401 PRO A CA 1
ATOM 3140 C C . PRO A 1 401 ? -14.022 -9.651 31.243 1.00 89.50 401 PRO A C 1
ATOM 3142 O O . PRO A 1 401 ? -12.996 -9.133 30.813 1.00 89.50 401 PRO A O 1
ATOM 3145 N N . ASN A 1 402 ? -14.927 -10.198 30.427 1.00 86.81 402 ASN A N 1
ATOM 3146 C CA . ASN A 1 402 ? -14.845 -10.145 28.965 1.00 86.81 402 ASN A CA 1
ATOM 3147 C C . ASN A 1 402 ? -15.380 -8.824 28.372 1.00 86.81 402 ASN A C 1
ATOM 3149 O O . ASN A 1 402 ? -15.322 -8.639 27.157 1.00 86.81 402 ASN A O 1
ATOM 3153 N N . GLY A 1 403 ? -15.909 -7.924 29.206 1.00 90.62 403 GLY A N 1
ATOM 3154 C CA . GLY A 1 403 ? -16.522 -6.663 28.802 1.00 90.62 403 GLY A CA 1
ATOM 3155 C C . GLY A 1 403 ? -17.802 -6.836 27.985 1.00 90.62 403 GLY A C 1
ATOM 3156 O O . GLY A 1 403 ? -18.162 -5.922 27.251 1.00 90.62 403 GLY A O 1
ATOM 3157 N N . ALA A 1 404 ? -18.465 -7.995 28.038 1.00 92.44 404 ALA A N 1
ATOM 3158 C CA . ALA A 1 404 ? -19.639 -8.263 27.202 1.00 92.44 404 ALA A CA 1
ATOM 3159 C C . ALA A 1 404 ? -20.937 -7.735 27.821 1.00 92.44 404 ALA A C 1
ATOM 3161 O O . ALA A 1 404 ? -21.834 -7.312 27.101 1.00 92.44 404 ALA A O 1
ATOM 3162 N N . THR A 1 405 ? -21.035 -7.762 29.147 1.00 94.94 405 THR A N 1
ATOM 3163 C CA . THR A 1 405 ? -22.252 -7.398 29.883 1.00 94.94 405 THR A CA 1
ATOM 3164 C C . THR A 1 405 ? -21.921 -6.527 31.089 1.00 94.94 405 THR A C 1
ATOM 3166 O O . THR A 1 405 ? -20.855 -6.677 31.702 1.00 94.94 405 THR A O 1
ATOM 3169 N N . LEU A 1 406 ? -22.833 -5.618 31.419 1.00 96.69 406 LEU A N 1
ATOM 3170 C CA . LEU A 1 406 ? -22.797 -4.757 32.596 1.00 96.69 406 LEU A CA 1
ATOM 3171 C C . LEU A 1 406 ? -24.092 -4.953 33.379 1.00 96.69 406 LEU A C 1
ATOM 3173 O O . LEU A 1 406 ? -25.178 -4.814 32.826 1.00 96.69 406 LEU A O 1
ATOM 3177 N N . ASN A 1 407 ? -23.967 -5.259 34.666 1.00 96.81 407 ASN A N 1
ATOM 3178 C CA . ASN A 1 407 ? -25.090 -5.430 35.581 1.00 96.81 407 ASN A CA 1
ATOM 3179 C C . ASN A 1 407 ? -25.119 -4.276 36.576 1.00 96.81 407 ASN A C 1
ATOM 3181 O O . ASN A 1 407 ? -24.139 -4.036 37.281 1.00 96.81 407 ASN A O 1
ATOM 3185 N N . ILE A 1 408 ? -26.245 -3.580 36.628 1.00 97.31 408 ILE A N 1
ATOM 3186 C CA . ILE A 1 408 ? -26.551 -2.551 37.613 1.00 97.31 408 ILE A CA 1
ATOM 3187 C C . ILE A 1 408 ? -27.441 -3.198 38.661 1.00 97.31 408 ILE A C 1
ATOM 3189 O O . ILE A 1 408 ? -28.537 -3.623 38.318 1.00 97.31 408 ILE A O 1
ATOM 3193 N N . ASN A 1 409 ? -26.999 -3.252 39.912 1.00 97.00 409 ASN A N 1
ATOM 3194 C CA . ASN A 1 409 ? -27.812 -3.749 41.018 1.00 97.00 409 ASN A CA 1
ATOM 3195 C C . ASN A 1 409 ? -28.107 -2.603 41.972 1.00 97.00 409 ASN A C 1
ATOM 3197 O O . ASN A 1 409 ? -27.190 -1.887 42.384 1.00 97.00 409 ASN A O 1
ATOM 3201 N N . VAL A 1 410 ? -29.370 -2.453 42.343 1.00 97.31 410 VAL A N 1
ATOM 3202 C CA . VAL A 1 410 ? -29.792 -1.530 43.393 1.00 97.31 410 VAL A CA 1
ATOM 3203 C C . VAL A 1 410 ? -30.577 -2.287 44.449 1.00 97.31 410 VAL A C 1
ATOM 3205 O O . VAL A 1 410 ? -31.363 -3.178 44.135 1.00 97.31 410 VAL A O 1
ATOM 3208 N N . GLN A 1 411 ? -30.346 -1.927 45.703 1.00 97.06 411 GLN A N 1
ATOM 3209 C CA . GLN A 1 411 ? -31.049 -2.459 46.858 1.00 97.06 411 GLN A CA 1
ATOM 3210 C C . GLN A 1 411 ? -31.489 -1.292 47.732 1.00 97.06 411 GLN A C 1
ATOM 3212 O O . GLN A 1 411 ? -30.696 -0.397 48.013 1.00 97.06 411 GLN A O 1
ATOM 3217 N N . ALA A 1 412 ? -32.733 -1.314 48.185 1.00 97.06 412 ALA A N 1
ATOM 3218 C CA . ALA A 1 412 ? -33.273 -0.385 49.163 1.00 97.06 412 ALA A CA 1
ATOM 3219 C C . ALA A 1 412 ? -33.845 -1.177 50.335 1.00 97.06 412 ALA A C 1
ATOM 3221 O O . ALA A 1 412 ? -34.471 -2.217 50.126 1.00 97.06 412 ALA A O 1
ATOM 3222 N N . ASN A 1 413 ? -33.651 -0.673 51.548 1.00 95.88 413 ASN A N 1
ATOM 3223 C CA . ASN A 1 413 ? -34.176 -1.278 52.760 1.00 95.88 413 ASN A CA 1
ATOM 3224 C C . ASN A 1 413 ? -35.131 -0.296 53.442 1.00 95.88 413 ASN A C 1
ATOM 3226 O O . ASN A 1 413 ? -34.924 0.910 53.397 1.00 95.88 413 ASN A O 1
ATOM 3230 N N . GLY A 1 414 ? -36.167 -0.804 54.084 1.00 94.88 414 GLY A N 1
ATOM 3231 C CA . GLY A 1 414 ? -37.024 -0.056 54.996 1.00 94.88 414 GLY A CA 1
ATOM 3232 C C . GLY A 1 414 ? -36.958 -0.684 56.374 1.00 94.88 414 GLY A C 1
ATOM 3233 O O . GLY A 1 414 ? -36.615 -1.862 56.488 1.00 94.88 414 GLY A O 1
ATOM 3234 N N . HIS A 1 415 ? -37.256 0.087 57.411 1.00 96.00 415 HIS A N 1
ATOM 3235 C CA . HIS A 1 415 ? -37.064 -0.345 58.789 1.00 96.00 415 HIS A CA 1
ATOM 3236 C C . HIS A 1 415 ? -38.026 0.349 59.739 1.00 96.00 415 HIS A C 1
ATOM 3238 O O . HIS A 1 415 ? -38.353 1.524 59.559 1.00 96.00 415 HIS A O 1
ATOM 3244 N N . ILE A 1 416 ? -38.435 -0.383 60.766 1.00 95.56 416 ILE A N 1
ATOM 3245 C CA . ILE A 1 416 ? -39.139 0.131 61.936 1.00 95.56 416 ILE A CA 1
ATOM 3246 C C . ILE A 1 416 ? -38.870 -0.812 63.106 1.00 95.56 416 ILE A C 1
ATOM 3248 O O . ILE A 1 416 ? -38.657 -2.003 62.887 1.00 95.56 416 ILE A O 1
ATOM 3252 N N . CYS A 1 417 ? -38.930 -0.325 64.342 1.00 93.56 417 CYS A N 1
ATOM 3253 C CA . CYS A 1 417 ? -38.964 -1.202 65.509 1.00 93.56 417 CYS A CA 1
ATOM 3254 C C . CYS A 1 417 ? -40.164 -0.897 66.385 1.00 93.56 417 CYS A C 1
ATOM 3256 O O . CYS A 1 417 ? -40.427 0.273 66.653 1.00 93.56 417 CYS A O 1
ATOM 3258 N N . TYR A 1 418 ? -40.844 -1.945 66.844 1.00 90.56 418 TYR A N 1
ATOM 3259 C CA . TYR A 1 418 ? -42.002 -1.866 67.733 1.00 90.56 418 TYR A CA 1
ATOM 3260 C C . TYR A 1 418 ? -41.599 -2.206 69.162 1.00 90.56 418 TYR A C 1
ATOM 3262 O O . TYR A 1 418 ? -40.749 -3.078 69.373 1.00 90.56 418 TYR A O 1
ATOM 3270 N N . GLU A 1 419 ? -42.193 -1.523 70.139 1.00 87.19 419 GLU A N 1
ATOM 3271 C CA . GLU A 1 419 ? -41.978 -1.837 71.551 1.00 87.19 419 GLU A CA 1
ATOM 3272 C C . GLU A 1 419 ? -42.440 -3.273 71.859 1.00 87.19 419 GLU A C 1
ATOM 3274 O O . GLU A 1 419 ? -43.569 -3.655 71.560 1.00 87.19 419 GLU A O 1
ATOM 3279 N N . GLY A 1 420 ? -41.555 -4.078 72.456 1.00 75.56 420 GLY A N 1
ATOM 3280 C CA . GLY A 1 420 ? -41.850 -5.456 72.863 1.00 75.56 420 GLY A CA 1
ATOM 3281 C C . GLY A 1 420 ? -42.001 -5.651 74.374 1.00 75.56 420 GLY A C 1
ATOM 3282 O O . GLY A 1 420 ? -42.247 -6.772 74.817 1.00 75.56 420 GLY A O 1
ATOM 3283 N N . SER A 1 421 ? -41.814 -4.605 75.186 1.00 71.38 421 SER A N 1
ATOM 3284 C CA . SER A 1 421 ? -41.923 -4.682 76.646 1.00 71.38 421 SER A CA 1
ATOM 3285 C C . SER A 1 421 ? -43.342 -4.402 77.133 1.00 71.38 421 SER A C 1
ATOM 3287 O O . SER A 1 421 ? -43.910 -3.362 76.845 1.00 71.38 421 SER A O 1
ATOM 3289 N N . GLU A 1 422 ? -43.891 -5.282 77.974 1.00 66.31 422 GLU A N 1
ATOM 3290 C CA . GLU A 1 422 ? -45.223 -5.094 78.580 1.00 66.31 422 GLU A CA 1
ATOM 3291 C C . GLU A 1 422 ? -45.273 -3.956 79.624 1.00 66.31 422 GLU A C 1
ATOM 3293 O O . GLU A 1 422 ? -46.340 -3.616 80.132 1.00 66.31 422 GLU A O 1
ATOM 3298 N N . VAL A 1 423 ? -44.120 -3.375 79.982 1.00 66.12 423 VAL A N 1
ATOM 3299 C CA . VAL A 1 423 ? -43.984 -2.406 81.075 1.00 66.12 423 VAL A CA 1
ATOM 3300 C C . VAL A 1 423 ? -43.049 -1.259 80.663 1.00 66.12 423 VAL A C 1
ATOM 3302 O O . VAL A 1 423 ? -41.906 -1.187 81.112 1.00 66.12 423 VAL A O 1
ATOM 3305 N N . CYS A 1 424 ? -43.520 -0.332 79.828 1.00 71.19 424 CYS A N 1
ATOM 3306 C CA . CYS A 1 424 ? -42.958 1.019 79.756 1.00 71.19 424 CYS A CA 1
ATOM 3307 C C . CYS A 1 424 ? -44.066 2.077 79.819 1.00 71.19 424 CYS A C 1
ATOM 3309 O O . CYS A 1 424 ? -45.102 1.969 79.172 1.00 71.19 424 CYS A O 1
ATOM 3311 N N . VAL A 1 425 ? -43.845 3.129 80.612 1.00 70.06 425 VAL A N 1
ATOM 3312 C CA . VAL A 1 425 ? -44.723 4.305 80.681 1.00 70.06 425 VAL A CA 1
ATOM 3313 C C . VAL A 1 425 ? -44.013 5.452 79.959 1.00 70.06 425 VAL A C 1
ATOM 3315 O O . VAL A 1 425 ? -42.933 5.856 80.384 1.00 70.06 425 VAL A O 1
ATOM 3318 N N . ASN A 1 426 ? -44.627 5.986 78.896 1.00 76.00 426 ASN A N 1
ATOM 3319 C CA . ASN A 1 426 ? -44.094 7.031 77.997 1.00 76.00 426 ASN A CA 1
ATOM 3320 C C . ASN A 1 426 ? -42.962 6.603 77.035 1.00 76.00 426 ASN A C 1
ATOM 3322 O O . ASN A 1 426 ? -42.204 7.463 76.577 1.00 76.00 426 ASN A O 1
ATOM 3326 N N . CYS A 1 427 ? -42.839 5.317 76.699 1.00 80.19 427 CYS A N 1
ATOM 3327 C CA . CYS A 1 427 ? -42.027 4.913 75.550 1.00 80.19 427 CYS A CA 1
ATOM 3328 C C . CYS A 1 427 ? -42.773 5.209 74.235 1.00 80.19 427 CYS A C 1
ATOM 3330 O O . CYS A 1 427 ? -43.999 5.119 74.201 1.00 80.19 427 CYS A O 1
ATOM 3332 N N . PRO A 1 428 ? -42.076 5.610 73.159 1.00 84.62 428 PRO A N 1
ATOM 3333 C CA . PRO A 1 428 ? -42.683 5.684 71.836 1.00 84.62 428 PRO A CA 1
ATOM 3334 C C . PRO A 1 428 ? -42.996 4.276 71.308 1.00 84.62 428 PRO A C 1
ATOM 3336 O O . PRO A 1 428 ? -42.105 3.434 71.281 1.00 84.62 428 PRO A O 1
ATOM 3339 N N . ASP A 1 429 ? -44.216 4.056 70.807 1.00 85.12 429 ASP A N 1
ATOM 3340 C CA . ASP A 1 429 ? -44.664 2.752 70.275 1.00 85.12 429 ASP A CA 1
ATOM 3341 C C . ASP A 1 429 ? -43.756 2.214 69.155 1.00 85.12 429 ASP A C 1
ATOM 3343 O O . ASP A 1 429 ? -43.605 1.004 68.972 1.00 85.12 429 ASP A O 1
ATOM 3347 N N . THR A 1 430 ? -43.138 3.127 68.397 1.00 88.75 430 THR A N 1
ATOM 3348 C CA . THR A 1 430 ? -42.198 2.799 67.326 1.00 88.75 430 THR A CA 1
ATOM 3349 C C . THR A 1 430 ? -40.970 3.693 67.348 1.00 88.75 430 THR A C 1
ATOM 3351 O O . THR A 1 430 ? -41.084 4.906 67.544 1.00 88.75 430 THR A O 1
ATOM 3354 N N . ILE A 1 431 ? -39.808 3.121 67.038 1.00 89.62 431 ILE A N 1
ATOM 3355 C CA . ILE A 1 431 ? -38.554 3.861 66.857 1.00 89.62 431 ILE A CA 1
ATOM 3356 C C . ILE A 1 431 ? -37.892 3.525 65.520 1.00 89.62 431 ILE A C 1
ATOM 3358 O O . ILE A 1 431 ? -38.168 2.496 64.907 1.00 89.62 431 ILE A O 1
ATOM 3362 N N . GLN A 1 432 ? -36.996 4.416 65.078 1.00 90.50 432 GLN A N 1
ATOM 3363 C CA . GLN A 1 432 ? -36.140 4.224 63.899 1.00 90.50 432 GLN A CA 1
ATOM 3364 C C . GLN A 1 432 ? -36.909 3.877 62.611 1.00 90.50 432 GLN A C 1
ATOM 3366 O O . GLN A 1 432 ? -36.457 3.052 61.820 1.00 90.50 432 GLN A O 1
ATOM 3371 N N . ALA A 1 433 ? -38.059 4.523 62.397 1.00 93.31 433 ALA A N 1
ATOM 3372 C CA . ALA A 1 433 ? -38.855 4.363 61.188 1.00 93.31 433 ALA A CA 1
ATOM 3373 C C . ALA A 1 433 ? -38.198 5.080 59.999 1.00 93.31 433 ALA A C 1
ATOM 3375 O O . ALA A 1 433 ? -38.062 6.308 60.002 1.00 93.31 433 ALA A O 1
ATOM 3376 N N . TRP A 1 434 ? -37.815 4.331 58.969 1.00 95.56 434 TRP A N 1
ATOM 3377 C CA . TRP A 1 434 ? -37.328 4.897 57.713 1.00 95.56 434 TRP A CA 1
ATOM 3378 C C . TRP A 1 434 ? -37.690 4.031 56.510 1.00 95.56 434 TRP A C 1
ATOM 3380 O O . TRP A 1 434 ? -37.790 2.809 56.589 1.00 95.56 434 TRP A O 1
ATOM 3390 N N . ALA A 1 435 ? -37.891 4.705 55.379 1.00 95.88 435 ALA A N 1
ATOM 3391 C CA . ALA A 1 435 ? -38.011 4.090 54.066 1.00 95.88 435 ALA A CA 1
ATOM 3392 C C . ALA A 1 435 ? -36.662 4.163 53.337 1.00 95.88 435 ALA A C 1
ATOM 3394 O O . ALA A 1 435 ? -35.841 5.056 53.601 1.00 95.88 435 ALA A O 1
ATOM 3395 N N . GLY A 1 436 ? -36.461 3.247 52.396 1.00 95.69 436 GLY A N 1
ATOM 3396 C CA . GLY A 1 436 ? -35.273 3.199 51.555 1.00 95.69 436 GLY A CA 1
ATOM 3397 C C . GLY A 1 436 ? -35.577 3.513 50.110 1.00 95.69 436 GLY A C 1
ATOM 3398 O O . GLY A 1 436 ? -36.608 3.117 49.560 1.00 95.69 436 GLY A O 1
ATOM 3399 N N . HIS A 1 437 ? -34.621 4.171 49.473 1.00 96.50 437 HIS A N 1
ATOM 3400 C CA . HIS A 1 437 ? -34.655 4.476 48.058 1.00 96.50 437 HIS A CA 1
ATOM 3401 C C . HIS A 1 437 ? -33.276 4.266 47.446 1.00 96.50 437 HIS A C 1
ATOM 3403 O O . HIS A 1 437 ? -32.277 4.740 47.980 1.00 96.50 437 HIS A O 1
ATOM 3409 N N . ALA A 1 438 ? -33.207 3.594 46.304 1.00 97.06 438 ALA A N 1
ATOM 3410 C CA . ALA A 1 438 ? -31.974 3.483 45.542 1.00 97.06 438 ALA A CA 1
ATOM 3411 C C . ALA A 1 438 ? -32.255 3.606 44.044 1.00 97.06 438 ALA A C 1
ATOM 3413 O O . ALA A 1 438 ? -33.149 2.941 43.515 1.00 97.06 438 ALA A O 1
ATOM 3414 N N . ARG A 1 439 ? -31.480 4.447 43.351 1.00 96.69 439 ARG A N 1
ATOM 3415 C CA . ARG A 1 439 ? -31.542 4.650 41.900 1.00 96.69 439 ARG A CA 1
ATOM 3416 C C . ARG A 1 439 ? -30.157 4.707 41.297 1.00 96.69 439 ARG A C 1
ATOM 3418 O O . ARG A 1 439 ? -29.258 5.389 41.791 1.00 96.69 439 ARG A O 1
ATOM 3425 N N . ARG A 1 440 ? -30.002 4.023 40.169 1.00 97.38 440 ARG A N 1
ATOM 3426 C CA . ARG A 1 440 ? -28.732 3.957 39.456 1.00 97.38 440 ARG A CA 1
ATOM 3427 C C . ARG A 1 440 ? -28.961 3.985 37.955 1.00 97.38 440 ARG A C 1
ATOM 3429 O O . ARG A 1 440 ? -29.755 3.215 37.420 1.00 97.38 440 ARG A O 1
ATOM 3436 N N . GLN A 1 441 ? -28.239 4.866 37.276 1.00 97.44 441 GLN A N 1
ATOM 3437 C CA . GLN A 1 441 ? -28.178 4.918 35.819 1.00 97.44 441 GLN A CA 1
ATOM 3438 C C . GLN A 1 441 ? -26.754 5.251 35.401 1.00 97.44 441 GLN A C 1
ATOM 3440 O O . GLN A 1 441 ? -26.127 6.138 35.985 1.00 97.44 441 GLN A O 1
ATOM 3445 N N . VAL A 1 442 ? -26.255 4.568 34.375 1.00 96.75 442 VAL A N 1
ATOM 3446 C CA . VAL A 1 442 ? -24.902 4.795 33.867 1.00 96.75 442 VAL A CA 1
ATOM 3447 C C . VAL A 1 442 ? -24.906 5.050 32.365 1.00 96.75 442 VAL A C 1
ATOM 3449 O O . VAL A 1 442 ? -25.781 4.597 31.625 1.00 96.75 442 VAL A O 1
ATOM 3452 N N . GLN A 1 443 ? -23.898 5.783 31.915 1.00 97.12 443 GLN A N 1
ATOM 3453 C CA . GLN A 1 443 ? -23.503 5.891 30.523 1.00 97.12 443 GLN A CA 1
ATOM 3454 C C . GLN A 1 443 ? -22.386 4.879 30.266 1.00 97.12 443 GLN A C 1
ATOM 3456 O O . GLN A 1 443 ? -21.288 5.006 30.804 1.00 97.12 443 GLN A O 1
ATOM 3461 N N . VAL A 1 444 ? -22.659 3.869 29.448 1.00 96.25 444 VAL A N 1
ATOM 3462 C CA . VAL A 1 444 ? -21.707 2.813 29.090 1.00 96.25 444 VAL A CA 1
ATOM 3463 C C . VAL A 1 444 ? -20.819 3.294 27.951 1.00 96.25 444 VAL A C 1
ATOM 3465 O O . VAL A 1 444 ? -21.325 3.698 26.903 1.00 96.25 444 VAL A O 1
ATOM 3468 N N . ASN A 1 445 ? -19.504 3.215 28.140 1.00 96.56 445 ASN A N 1
ATOM 3469 C CA . ASN A 1 445 ? -18.508 3.511 27.117 1.00 96.56 445 ASN A CA 1
ATOM 3470 C C . ASN A 1 445 ? -18.131 2.211 26.401 1.00 96.56 445 ASN A C 1
ATOM 3472 O O . ASN A 1 445 ? -17.614 1.267 27.002 1.00 96.56 445 ASN A O 1
ATOM 3476 N N . LEU A 1 446 ? -18.429 2.159 25.109 1.00 95.00 446 LEU A N 1
ATOM 3477 C CA . LEU A 1 446 ? -18.207 1.028 24.223 1.00 95.00 446 LEU A CA 1
ATOM 3478 C C . LEU A 1 446 ? -17.004 1.298 23.331 1.00 95.00 446 LEU A C 1
ATOM 3480 O O . LEU A 1 446 ? -16.900 2.369 22.735 1.00 95.00 446 LEU A O 1
ATOM 3484 N N . VAL A 1 447 ? -16.164 0.283 23.163 1.00 94.19 447 VAL A N 1
ATOM 3485 C CA . VAL A 1 447 ? -15.062 0.265 22.201 1.00 94.19 447 VAL A CA 1
ATOM 3486 C C . VAL A 1 447 ? -15.239 -0.924 21.264 1.00 94.19 447 VAL A C 1
ATOM 3488 O O . VAL A 1 447 ? -15.608 -2.018 21.703 1.00 94.19 447 VAL A O 1
ATOM 3491 N N . SER A 1 448 ? -15.032 -0.729 19.963 1.00 89.00 448 SER A N 1
ATOM 3492 C CA . SER A 1 448 ? -15.109 -1.834 19.007 1.00 89.00 448 SER A CA 1
ATOM 3493 C C . SER A 1 448 ? -14.050 -2.895 19.323 1.00 89.00 448 SER A C 1
ATOM 3495 O O . SER A 1 448 ? -12.983 -2.596 19.856 1.00 89.00 448 SER A O 1
ATOM 3497 N N . THR A 1 449 ? -14.326 -4.159 19.013 1.00 84.31 449 THR A N 1
ATOM 3498 C CA . THR A 1 449 ? -13.367 -5.257 19.237 1.00 84.31 449 THR A CA 1
ATOM 3499 C C . THR A 1 449 ? -12.259 -5.291 18.186 1.00 84.31 449 THR A C 1
ATOM 3501 O O . THR A 1 449 ? -11.170 -5.791 18.460 1.00 84.31 449 THR A O 1
ATOM 3504 N N . THR A 1 450 ? -12.512 -4.729 17.001 1.00 82.44 450 THR A N 1
ATOM 3505 C CA . THR A 1 450 ? -11.530 -4.546 15.924 1.00 82.44 450 THR A CA 1
ATOM 3506 C C . THR A 1 450 ? -11.426 -3.072 15.522 1.00 82.44 450 THR A C 1
ATOM 3508 O O . THR A 1 450 ? -12.392 -2.319 15.704 1.00 82.44 450 THR A O 1
ATOM 3511 N N . PRO A 1 451 ? -10.282 -2.619 14.976 1.00 84.69 451 PRO A N 1
ATOM 3512 C CA . PRO A 1 451 ? -10.153 -1.274 14.423 1.00 84.69 451 PRO A CA 1
ATOM 3513 C C . PRO A 1 451 ? -11.092 -1.097 13.223 1.00 84.69 451 PRO A C 1
ATOM 3515 O O . PRO A 1 451 ? -10.947 -1.765 12.200 1.00 84.69 451 PRO A O 1
ATOM 3518 N N . THR A 1 452 ? -12.073 -0.204 13.343 1.00 82.56 452 THR A N 1
ATOM 3519 C CA . THR A 1 452 ? -13.124 0.000 12.325 1.00 82.56 452 THR A CA 1
ATOM 3520 C C . THR A 1 452 ? -13.251 1.450 11.874 1.00 82.56 452 THR A C 1
ATOM 3522 O O . THR A 1 452 ? -13.826 1.712 10.816 1.00 82.56 452 THR A O 1
ATOM 3525 N N . LYS A 1 453 ? -12.678 2.395 12.624 1.00 83.38 453 LYS A N 1
ATOM 3526 C CA . LYS A 1 453 ? -12.728 3.824 12.329 1.00 83.38 453 LYS A CA 1
ATOM 3527 C C . LYS A 1 453 ? -11.442 4.255 11.633 1.00 83.38 453 LYS A C 1
ATOM 3529 O O . LYS A 1 453 ? -10.363 4.158 12.203 1.00 83.38 453 LYS A O 1
ATOM 3534 N N . LYS A 1 454 ? -11.541 4.771 10.409 1.00 83.44 454 LYS A N 1
ATOM 3535 C CA . LYS A 1 454 ? -10.396 5.385 9.725 1.00 83.44 454 LYS A CA 1
ATOM 3536 C C . LYS A 1 454 ? -10.050 6.706 10.421 1.00 83.44 454 LYS A C 1
ATOM 3538 O O . LYS A 1 454 ? -10.834 7.649 10.361 1.00 83.44 454 LYS A O 1
ATOM 3543 N N . VAL A 1 455 ? -8.888 6.772 11.068 1.00 83.88 455 VAL A N 1
ATOM 3544 C CA . VAL A 1 455 ? -8.356 7.988 11.725 1.00 83.88 455 VAL A CA 1
ATOM 3545 C C . VAL A 1 455 ? -7.312 8.700 10.870 1.00 83.88 455 VAL A C 1
ATOM 3547 O O . VAL A 1 455 ? -6.839 9.793 11.186 1.00 83.88 455 VAL A O 1
ATOM 3550 N N . GLY A 1 456 ? -6.918 8.088 9.758 1.00 83.00 456 GLY A N 1
ATOM 3551 C CA . GLY A 1 456 ? -5.919 8.678 8.899 1.00 83.00 456 GLY A CA 1
ATOM 3552 C C . GLY A 1 456 ? -5.522 7.826 7.717 1.00 83.00 456 GLY A C 1
ATOM 3553 O O . GLY A 1 456 ? -6.108 6.784 7.438 1.00 83.00 456 GLY A O 1
ATOM 3554 N N . GLU A 1 457 ? -4.481 8.291 7.046 1.00 84.06 457 GLU A N 1
ATOM 3555 C CA . GLU A 1 457 ? -3.762 7.584 5.998 1.00 84.06 457 GLU A CA 1
ATOM 3556 C C . GLU A 1 457 ? -2.263 7.655 6.295 1.00 84.06 457 GLU A C 1
ATOM 3558 O O . GLU A 1 457 ? -1.779 8.661 6.827 1.00 84.06 457 GLU A O 1
ATOM 3563 N N . GLN A 1 458 ? -1.559 6.578 5.968 1.00 85.50 458 GLN A N 1
ATOM 3564 C CA . GLN A 1 458 ? -0.107 6.477 5.949 1.00 85.50 458 GLN A CA 1
ATOM 3565 C C . GLN A 1 458 ? 0.338 6.312 4.497 1.00 85.50 458 GLN A C 1
ATOM 3567 O O . GLN A 1 458 ? -0.278 5.554 3.747 1.00 85.50 458 GLN A O 1
ATOM 3572 N N . GLU A 1 459 ? 1.395 7.019 4.103 1.00 88.19 459 GLU A N 1
ATOM 3573 C CA . GLU A 1 459 ? 1.957 6.894 2.761 1.00 88.19 459 GLU A CA 1
ATOM 3574 C C . GLU A 1 459 ? 2.918 5.706 2.665 1.00 88.19 459 GLU A C 1
ATOM 3576 O O . GLU A 1 459 ? 3.675 5.388 3.589 1.00 88.19 459 GLU A O 1
ATOM 3581 N N . VAL A 1 460 ? 2.858 5.029 1.526 1.00 91.62 460 VAL A N 1
ATOM 3582 C CA . VAL A 1 460 ? 3.616 3.822 1.223 1.00 91.62 460 VAL A CA 1
ATOM 3583 C C . VAL A 1 460 ? 4.183 3.961 -0.184 1.00 91.62 460 VAL A C 1
ATOM 3585 O O . VAL A 1 460 ? 3.491 4.380 -1.109 1.00 91.62 460 VAL A O 1
ATOM 3588 N N . LEU A 1 461 ? 5.452 3.608 -0.342 1.00 93.12 461 LEU A N 1
ATOM 3589 C CA . LEU A 1 461 ? 6.139 3.548 -1.621 1.00 93.12 461 LEU A CA 1
ATOM 3590 C C . LEU A 1 461 ? 5.934 2.166 -2.242 1.00 93.12 461 LEU A C 1
ATOM 3592 O O . LEU A 1 461 ? 6.373 1.160 -1.685 1.00 93.12 461 LEU A O 1
ATOM 3596 N N . MET A 1 462 ? 5.295 2.122 -3.403 1.00 92.81 462 MET A N 1
ATOM 3597 C CA . MET A 1 462 ? 5.135 0.931 -4.227 1.00 92.81 462 MET A CA 1
ATOM 3598 C C . MET A 1 462 ? 6.060 1.025 -5.438 1.00 92.81 462 MET A C 1
ATOM 3600 O O . MET A 1 462 ? 6.011 2.000 -6.182 1.00 92.81 462 MET A O 1
ATOM 3604 N N . ILE A 1 463 ? 6.885 0.005 -5.643 1.00 93.25 463 ILE A N 1
ATOM 3605 C CA . ILE A 1 463 ? 7.813 -0.085 -6.768 1.00 93.25 463 ILE A CA 1
ATOM 3606 C C . ILE A 1 463 ? 7.285 -1.147 -7.722 1.00 93.25 463 ILE A C 1
ATOM 3608 O O . ILE A 1 463 ? 7.002 -2.279 -7.310 1.00 93.25 463 ILE A O 1
ATOM 3612 N N . THR A 1 464 ? 7.151 -0.775 -8.988 1.00 91.69 464 THR A N 1
ATOM 3613 C CA . THR A 1 464 ? 6.752 -1.688 -10.055 1.00 91.69 464 THR A CA 1
ATOM 3614 C C . THR A 1 464 ? 7.868 -1.851 -11.075 1.00 91.69 464 THR A C 1
ATOM 3616 O O . THR A 1 464 ? 8.782 -1.033 -11.151 1.00 91.69 464 THR A O 1
ATOM 3619 N N . THR A 1 465 ? 7.834 -2.955 -11.809 1.00 90.12 465 THR A N 1
ATOM 3620 C CA . THR A 1 465 ? 8.809 -3.310 -12.831 1.00 90.12 465 THR A CA 1
ATOM 3621 C C . THR A 1 465 ? 8.096 -3.830 -14.065 1.00 90.12 465 THR A C 1
ATOM 3623 O O . THR A 1 465 ? 7.114 -4.573 -13.970 1.00 90.12 465 THR A O 1
ATOM 3626 N N . ARG A 1 466 ? 8.629 -3.476 -15.228 1.00 88.50 466 ARG A N 1
ATOM 3627 C CA . ARG A 1 466 ? 8.207 -3.970 -16.533 1.00 88.50 466 ARG A CA 1
ATOM 3628 C C . ARG A 1 466 ? 9.446 -4.261 -17.366 1.00 88.50 466 ARG A C 1
ATOM 3630 O O . ARG A 1 466 ? 10.423 -3.515 -17.323 1.00 88.50 466 ARG A O 1
ATOM 3637 N N . GLY A 1 467 ? 9.418 -5.345 -18.131 1.00 88.69 467 GLY A N 1
ATOM 3638 C CA . GLY A 1 467 ? 10.521 -5.727 -19.003 1.00 88.69 467 GLY A CA 1
ATOM 3639 C C . GLY A 1 467 ? 10.125 -5.828 -20.466 1.00 88.69 467 GLY A C 1
ATOM 3640 O O . GLY A 1 467 ? 8.956 -5.855 -20.833 1.00 88.69 467 GLY A O 1
ATOM 3641 N N . LEU A 1 468 ? 11.130 -5.898 -21.322 1.00 86.94 468 LEU A N 1
ATOM 3642 C CA . LEU A 1 468 ? 10.976 -6.179 -22.737 1.00 86.94 468 LEU A CA 1
ATOM 3643 C C . LEU A 1 468 ? 12.253 -6.861 -23.230 1.00 86.94 468 LEU A C 1
ATOM 3645 O O . LEU A 1 468 ? 13.351 -6.397 -22.940 1.00 86.94 468 LEU A O 1
ATOM 3649 N N . CYS A 1 469 ? 12.130 -7.970 -23.955 1.00 87.31 469 CYS A N 1
ATOM 3650 C CA . CYS A 1 469 ? 13.270 -8.675 -24.541 1.00 87.31 469 CYS A CA 1
ATOM 3651 C C . CYS A 1 469 ? 13.051 -8.841 -26.046 1.00 87.31 469 CYS A C 1
ATOM 3653 O O . CYS A 1 469 ? 12.022 -9.356 -26.480 1.00 87.31 469 CYS A O 1
ATOM 3655 N N . CYS A 1 470 ? 14.018 -8.377 -26.831 1.00 85.81 470 CYS A N 1
ATOM 3656 C CA . CYS A 1 470 ? 13.918 -8.163 -28.266 1.00 85.81 470 CYS A CA 1
ATOM 3657 C C . CYS A 1 470 ? 15.027 -8.961 -28.947 1.00 85.81 470 CYS A C 1
ATOM 3659 O O . CYS A 1 470 ? 16.153 -8.489 -29.094 1.00 85.81 470 CYS A O 1
ATOM 3661 N N . CYS A 1 471 ? 14.703 -10.198 -29.314 1.00 81.88 471 CYS A N 1
ATOM 3662 C CA . CYS A 1 471 ? 15.583 -11.122 -30.019 1.00 81.88 471 CYS A CA 1
ATOM 3663 C C . CYS A 1 471 ? 14.854 -11.672 -31.248 1.00 81.88 471 CYS A C 1
ATOM 3665 O O . CYS A 1 471 ? 13.685 -12.036 -31.153 1.00 81.88 471 CYS A O 1
ATOM 3667 N N . ALA A 1 472 ? 15.560 -11.830 -32.370 1.00 62.75 472 ALA A N 1
ATOM 3668 C CA . ALA A 1 472 ? 15.001 -12.395 -33.604 1.00 62.75 472 ALA A CA 1
ATOM 3669 C C . ALA A 1 472 ? 14.521 -13.862 -33.471 1.00 62.75 472 ALA A C 1
ATOM 3671 O O . ALA A 1 472 ? 13.739 -14.332 -34.291 1.00 62.75 472 ALA A O 1
ATOM 3672 N N . ASN A 1 473 ? 14.964 -14.592 -32.438 1.00 57.81 473 ASN A N 1
ATOM 3673 C CA . ASN A 1 473 ? 14.524 -15.960 -32.157 1.00 57.81 473 ASN A CA 1
ATOM 3674 C C . ASN A 1 473 ? 13.472 -15.977 -31.034 1.00 57.81 473 ASN A C 1
ATOM 3676 O O . ASN A 1 473 ? 13.797 -15.787 -29.863 1.00 57.81 473 ASN A O 1
ATOM 3680 N N . GLU A 1 474 ? 12.225 -16.307 -31.383 1.00 50.84 474 GLU A N 1
ATOM 3681 C CA . GLU A 1 474 ? 11.039 -16.322 -30.501 1.00 50.84 474 GLU A CA 1
ATOM 3682 C C . GLU A 1 474 ? 11.141 -17.237 -29.261 1.00 50.84 474 GLU A C 1
ATOM 3684 O O . GLU A 1 474 ? 10.316 -17.153 -28.351 1.00 50.84 474 GLU A O 1
ATOM 3689 N N . ARG A 1 475 ? 12.154 -18.111 -29.185 1.00 45.81 475 ARG A N 1
ATOM 3690 C CA . ARG A 1 475 ? 12.328 -19.078 -28.084 1.00 45.81 475 ARG A CA 1
ATOM 3691 C C . ARG A 1 475 ? 12.762 -18.457 -26.748 1.00 45.81 475 ARG A C 1
ATOM 3693 O O . ARG A 1 475 ? 12.759 -19.170 -25.752 1.00 45.81 475 ARG A O 1
ATOM 3700 N N . VAL A 1 476 ? 13.102 -17.164 -26.711 1.00 51.00 476 VAL A N 1
ATOM 3701 C CA . VAL A 1 476 ? 13.570 -16.441 -25.504 1.00 51.00 476 VAL A CA 1
ATOM 3702 C C . VAL A 1 476 ? 12.484 -15.507 -24.938 1.00 51.00 476 VAL A C 1
ATOM 3704 O O . VAL A 1 476 ? 12.765 -14.516 -24.271 1.00 51.00 476 VAL A O 1
ATOM 3707 N N . ARG A 1 477 ? 11.197 -15.794 -25.177 1.00 51.44 477 ARG A N 1
ATOM 3708 C CA . ARG A 1 477 ? 10.117 -15.125 -24.434 1.00 51.44 477 ARG A CA 1
ATOM 3709 C C . ARG A 1 477 ? 10.129 -15.627 -22.989 1.00 51.44 477 ARG A C 1
ATOM 3711 O O . ARG A 1 477 ? 9.486 -16.624 -22.675 1.00 51.44 477 ARG A O 1
ATOM 3718 N N . HIS A 1 478 ? 10.861 -14.953 -22.105 1.00 52.84 478 HIS A N 1
ATOM 3719 C CA . HIS A 1 478 ? 10.711 -15.171 -20.670 1.00 52.84 478 HIS A CA 1
ATOM 3720 C C . HIS A 1 478 ? 9.362 -14.577 -20.215 1.00 52.84 478 HIS A C 1
ATOM 3722 O O . HIS A 1 478 ? 9.188 -13.358 -20.277 1.00 52.84 478 HIS A O 1
ATOM 3728 N N . PRO A 1 479 ? 8.402 -15.400 -19.745 1.00 50.94 479 PRO A N 1
ATOM 3729 C CA . PRO A 1 479 ? 7.063 -14.935 -19.359 1.00 50.94 479 PRO A CA 1
ATOM 3730 C C . PRO A 1 479 ? 7.070 -13.971 -18.159 1.00 50.94 479 PRO A C 1
ATOM 3732 O O . PRO A 1 479 ? 6.088 -13.282 -17.901 1.00 50.94 479 PRO A O 1
ATOM 3735 N N . THR A 1 480 ? 8.186 -13.887 -17.435 1.00 52.31 480 THR A N 1
ATOM 3736 C CA . THR A 1 480 ? 8.396 -12.990 -16.294 1.00 52.31 480 THR A CA 1
ATOM 3737 C C . THR A 1 480 ? 8.558 -11.513 -16.662 1.00 52.31 480 THR A C 1
ATOM 3739 O O . THR A 1 480 ? 8.556 -10.690 -15.754 1.00 52.31 480 THR A O 1
ATOM 3742 N N . PHE A 1 481 ? 8.668 -11.150 -17.947 1.00 60.66 481 PHE A N 1
ATOM 3743 C CA . PHE A 1 481 ? 8.954 -9.766 -18.356 1.00 60.66 481 PHE A CA 1
ATOM 3744 C C . PHE A 1 481 ? 7.819 -9.039 -19.086 1.00 60.66 481 PHE A C 1
ATOM 3746 O O . PHE A 1 481 ? 7.928 -7.838 -19.265 1.00 60.66 481 PHE A O 1
ATOM 3753 N N . THR A 1 482 ? 6.739 -9.702 -19.505 1.00 62.97 482 THR A N 1
ATOM 3754 C CA . THR A 1 482 ? 5.775 -9.092 -20.447 1.00 62.97 482 THR A CA 1
ATOM 3755 C C . THR A 1 482 ? 4.704 -8.202 -19.818 1.00 62.97 482 THR A C 1
ATOM 3757 O O . THR A 1 482 ? 4.062 -7.465 -20.552 1.00 62.97 482 THR A O 1
ATOM 3760 N N . ASN A 1 483 ? 4.502 -8.265 -18.498 1.00 73.75 483 ASN A N 1
ATOM 3761 C CA . ASN A 1 483 ? 3.503 -7.462 -17.784 1.00 73.75 483 ASN A CA 1
ATOM 3762 C C . ASN A 1 483 ? 4.181 -6.557 -16.748 1.00 73.75 483 ASN A C 1
ATOM 3764 O O . ASN A 1 483 ? 5.352 -6.744 -16.413 1.00 73.75 483 ASN A O 1
ATOM 3768 N N . GLU A 1 484 ? 3.417 -5.618 -16.202 1.00 80.62 484 GLU A N 1
ATOM 3769 C CA . GLU A 1 484 ? 3.825 -4.790 -15.070 1.00 80.62 484 GLU A CA 1
ATOM 3770 C C . GLU A 1 484 ? 3.565 -5.509 -13.742 1.00 80.62 484 GLU A C 1
ATOM 3772 O O . GLU A 1 484 ? 2.456 -5.976 -13.462 1.00 80.62 484 GLU A O 1
ATOM 3777 N N . TYR A 1 485 ? 4.609 -5.619 -12.926 1.00 85.44 485 TYR A N 1
ATOM 3778 C CA . TYR A 1 485 ? 4.594 -6.345 -11.660 1.00 85.44 485 TYR A CA 1
ATOM 3779 C C . TYR A 1 485 ? 5.064 -5.456 -10.519 1.00 85.44 485 TYR A C 1
ATOM 3781 O O . TYR A 1 485 ? 5.941 -4.621 -10.692 1.00 85.44 485 TYR A O 1
ATOM 3789 N N . VAL A 1 486 ? 4.545 -5.687 -9.321 1.00 88.31 486 VAL A N 1
ATOM 3790 C CA . VAL A 1 486 ? 5.031 -5.067 -8.090 1.00 88.31 486 VAL A CA 1
ATOM 3791 C C . VAL A 1 486 ? 6.218 -5.864 -7.567 1.00 88.31 486 VAL A C 1
ATOM 3793 O O . VAL A 1 486 ? 6.131 -7.083 -7.405 1.00 88.31 486 VAL A O 1
ATOM 3796 N N . THR A 1 487 ? 7.325 -5.184 -7.285 1.00 89.19 487 THR A N 1
ATOM 3797 C CA . THR A 1 487 ? 8.553 -5.799 -6.755 1.00 89.19 487 THR A CA 1
ATOM 3798 C C . THR A 1 487 ? 8.749 -5.511 -5.278 1.00 89.19 487 THR A C 1
ATOM 3800 O O . THR A 1 487 ? 9.259 -6.359 -4.547 1.00 89.19 487 THR A O 1
ATOM 3803 N N . ALA A 1 488 ? 8.318 -4.337 -4.817 1.00 90.12 488 ALA A N 1
ATOM 3804 C CA . ALA A 1 488 ? 8.469 -3.934 -3.431 1.00 90.12 488 ALA A CA 1
ATOM 3805 C C . ALA A 1 488 ? 7.387 -2.949 -2.996 1.00 90.12 488 ALA A C 1
ATOM 3807 O O . ALA A 1 488 ? 6.895 -2.133 -3.772 1.00 90.12 488 ALA A O 1
ATOM 3808 N N . ILE A 1 489 ? 7.051 -3.021 -1.711 1.00 90.62 489 ILE A N 1
ATOM 3809 C CA . ILE A 1 489 ? 6.154 -2.094 -1.029 1.00 90.62 489 ILE A CA 1
ATOM 3810 C C . ILE A 1 489 ? 6.821 -1.730 0.296 1.00 90.62 489 ILE A C 1
ATOM 3812 O O . ILE A 1 489 ? 7.152 -2.616 1.088 1.00 90.62 489 ILE A O 1
ATOM 3816 N N . LYS A 1 490 ? 7.085 -0.442 0.514 1.00 91.38 490 LYS A N 1
ATOM 3817 C CA . LYS A 1 490 ? 7.870 0.074 1.644 1.00 91.38 490 LYS A CA 1
ATOM 3818 C C . LYS A 1 490 ? 7.111 1.197 2.337 1.00 91.38 490 LYS A C 1
ATOM 3820 O O . LYS A 1 490 ? 6.626 2.115 1.687 1.00 91.38 490 LYS A O 1
ATOM 3825 N N . ALA A 1 491 ? 7.008 1.138 3.660 1.00 89.69 491 ALA A N 1
ATOM 3826 C CA . ALA A 1 491 ? 6.405 2.220 4.431 1.00 89.69 491 ALA A CA 1
ATOM 3827 C C . ALA A 1 491 ? 7.290 3.473 4.371 1.00 89.69 491 ALA A C 1
ATOM 3829 O O . ALA A 1 491 ? 8.500 3.376 4.588 1.00 89.69 491 ALA A O 1
ATOM 3830 N N . VAL A 1 492 ? 6.687 4.640 4.126 1.00 89.75 492 VAL A N 1
ATOM 3831 C CA . VAL A 1 492 ? 7.408 5.914 4.217 1.00 89.75 492 VAL A CA 1
ATOM 3832 C C . VAL A 1 492 ? 7.693 6.210 5.699 1.00 89.75 492 VAL A C 1
ATOM 3834 O O . VAL A 1 492 ? 6.785 6.071 6.528 1.00 89.75 492 VAL A O 1
ATOM 3837 N N . PRO A 1 493 ? 8.934 6.585 6.071 1.00 88.94 493 PRO A N 1
ATOM 3838 C CA . PRO A 1 493 ? 9.276 6.917 7.450 1.00 88.94 493 PRO A CA 1
ATOM 3839 C C . PRO A 1 493 ? 8.389 8.039 8.014 1.00 88.94 493 PRO A C 1
ATOM 3841 O O . PRO A 1 493 ? 8.135 9.010 7.301 1.00 88.94 493 PRO A O 1
ATOM 3844 N N . PRO A 1 494 ? 7.983 7.991 9.300 1.00 84.62 494 PRO A N 1
ATOM 3845 C CA . PRO A 1 494 ? 7.141 9.031 9.901 1.00 84.62 494 PRO A CA 1
ATOM 3846 C C . PRO A 1 494 ? 7.733 10.445 9.828 1.00 84.62 494 PRO A C 1
ATOM 3848 O O . PRO A 1 494 ? 6.989 11.413 9.730 1.00 84.62 494 PRO A O 1
ATOM 3851 N N . SER A 1 495 ? 9.064 10.579 9.831 1.00 84.88 495 SER A N 1
ATOM 3852 C CA . SER A 1 495 ? 9.758 11.869 9.680 1.00 84.88 495 SER A CA 1
ATOM 3853 C C . SER A 1 495 ? 9.554 12.518 8.306 1.00 84.88 495 SER A C 1
ATOM 3855 O O . SER A 1 495 ? 9.678 13.734 8.175 1.00 84.88 495 SER A O 1
ATOM 3857 N N . LEU A 1 496 ? 9.253 11.703 7.294 1.00 84.62 496 LEU A N 1
ATOM 3858 C CA . LEU A 1 496 ? 8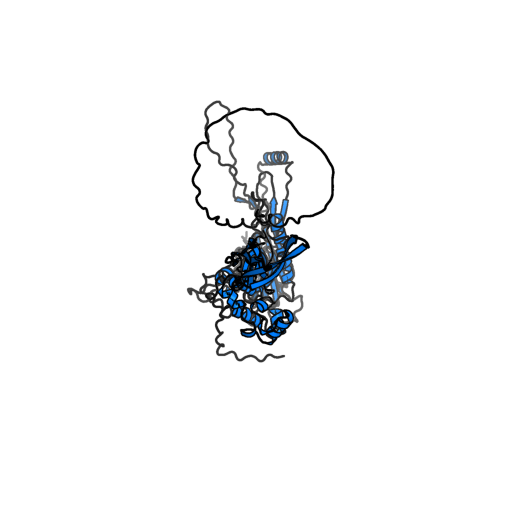.982 12.107 5.917 1.00 84.62 496 LEU A CA 1
ATOM 3859 C C . LEU A 1 496 ? 7.488 12.011 5.585 1.00 84.62 496 LEU A C 1
ATOM 3861 O O . LEU A 1 496 ? 7.132 12.082 4.418 1.00 84.62 496 LEU A O 1
ATOM 3865 N N . ALA A 1 497 ? 6.617 11.803 6.575 1.00 81.06 497 ALA A N 1
ATOM 3866 C CA . ALA A 1 497 ? 5.173 11.811 6.378 1.00 81.06 497 ALA A CA 1
ATOM 3867 C C . ALA A 1 497 ? 4.655 13.262 6.294 1.00 81.06 497 ALA A C 1
ATOM 3869 O O . ALA A 1 497 ? 5.283 14.172 6.849 1.00 81.06 497 ALA A O 1
ATOM 3870 N N . PRO A 1 498 ? 3.509 13.507 5.632 1.00 78.19 498 PRO A N 1
ATOM 3871 C CA . PRO A 1 498 ? 2.979 14.856 5.507 1.00 78.19 498 PRO A CA 1
ATOM 3872 C C . PRO A 1 498 ? 2.599 15.402 6.885 1.00 78.19 498 PRO A C 1
ATOM 3874 O O . PRO A 1 498 ? 2.020 14.693 7.717 1.00 78.19 498 PRO A O 1
ATOM 3877 N N . ILE A 1 499 ? 2.894 16.681 7.119 1.00 71.94 499 ILE A N 1
ATOM 3878 C CA . ILE A 1 499 ? 2.518 17.358 8.357 1.00 71.94 499 ILE A CA 1
ATOM 3879 C C . ILE A 1 499 ? 1.002 17.518 8.335 1.00 71.94 499 ILE A C 1
ATOM 3881 O O . ILE A 1 499 ? 0.429 18.157 7.446 1.00 71.94 499 ILE A O 1
ATOM 3885 N N . ARG A 1 500 ? 0.333 16.917 9.319 1.00 65.19 500 ARG A N 1
ATOM 3886 C CA . ARG A 1 500 ? -1.083 17.187 9.544 1.00 65.19 500 ARG A CA 1
ATOM 3887 C C . ARG A 1 500 ? -1.204 18.512 10.288 1.00 65.19 500 ARG A C 1
ATOM 3889 O O . ARG A 1 500 ? -0.542 18.667 11.315 1.00 65.19 500 ARG A O 1
ATOM 3896 N N . PRO A 1 501 ? -2.036 19.456 9.817 1.00 54.06 501 PRO A N 1
ATOM 3897 C CA . PRO A 1 501 ? -2.401 20.586 10.651 1.00 54.06 501 PRO A CA 1
ATOM 3898 C C . PRO A 1 501 ? -3.071 20.028 11.908 1.00 54.06 501 PRO A C 1
ATOM 3900 O O . PRO A 1 501 ? -4.041 19.276 11.814 1.00 54.06 501 PRO A O 1
ATOM 3903 N N . VAL A 1 502 ? -2.508 20.342 13.076 1.00 42.94 502 VAL A N 1
ATOM 3904 C CA . VAL A 1 502 ? -3.084 19.956 14.365 1.00 42.94 502 VAL A CA 1
ATOM 3905 C C . VAL A 1 502 ? -4.441 20.641 14.461 1.00 42.94 502 VAL A C 1
ATOM 3907 O O . VAL A 1 502 ? -4.529 21.856 14.631 1.00 42.94 502 VAL A O 1
ATOM 3910 N N . THR A 1 503 ? -5.519 19.879 14.305 1.00 41.88 503 THR A N 1
ATOM 3911 C CA . THR A 1 503 ? -6.850 20.366 14.645 1.00 41.88 503 THR A CA 1
ATOM 3912 C C . THR A 1 503 ? -6.900 20.546 16.156 1.00 41.88 503 THR A C 1
ATOM 3914 O O . THR A 1 503 ? -6.547 19.632 16.898 1.00 41.88 503 THR A O 1
ATOM 3917 N N . ALA A 1 504 ? -7.347 21.715 16.617 1.00 38.09 504 ALA A N 1
ATOM 3918 C CA . ALA A 1 504 ? -7.378 22.115 18.028 1.00 38.09 504 ALA A CA 1
ATOM 3919 C C . ALA A 1 504 ? -8.189 21.187 18.969 1.00 38.09 504 ALA A C 1
ATOM 3921 O O . ALA A 1 504 ? -8.274 21.467 20.160 1.00 38.09 504 ALA A O 1
ATOM 3922 N N . SER A 1 505 ? -8.776 20.088 18.476 1.00 41.44 505 SER A N 1
ATOM 3923 C CA . SER A 1 505 ? -9.389 19.052 19.315 1.00 41.44 505 SER A CA 1
ATOM 3924 C C . SER A 1 505 ? -8.397 18.018 19.862 1.00 41.44 505 SER A C 1
ATOM 3926 O O . SER A 1 505 ? -8.734 17.347 20.831 1.00 41.44 505 SER A O 1
ATOM 3928 N N . ASP A 1 506 ? -7.197 17.875 19.285 1.00 36.44 506 ASP A N 1
ATOM 3929 C CA . ASP A 1 506 ? -6.239 16.829 19.698 1.00 36.44 506 ASP A CA 1
ATOM 3930 C C . ASP A 1 506 ? -5.416 17.203 20.945 1.00 36.44 506 ASP A C 1
ATOM 3932 O O . ASP A 1 506 ? -4.783 16.347 21.559 1.00 36.44 506 ASP A O 1
ATOM 3936 N N . THR A 1 507 ? -5.451 18.465 21.380 1.00 35.91 507 THR A N 1
ATOM 3937 C CA . THR A 1 507 ? -4.754 18.935 22.591 1.00 35.91 507 THR A CA 1
ATOM 3938 C C . THR A 1 507 ? -5.577 18.811 23.877 1.00 35.91 507 THR A C 1
ATOM 3940 O O . THR A 1 507 ? -5.062 19.117 24.950 1.00 35.91 507 THR A O 1
ATOM 3943 N N . ALA A 1 508 ? -6.824 18.331 23.822 1.00 34.19 508 ALA A N 1
ATOM 3944 C CA . ALA A 1 508 ? -7.695 18.292 25.001 1.00 34.19 508 ALA A CA 1
ATOM 3945 C C . ALA A 1 508 ? -7.549 17.040 25.894 1.00 34.19 508 ALA A C 1
ATOM 3947 O O . ALA A 1 508 ? -8.144 17.013 26.968 1.00 34.19 508 ALA A O 1
ATOM 3948 N N . THR A 1 509 ? -6.777 16.012 25.514 1.00 38.22 509 THR A N 1
ATOM 3949 C CA . THR A 1 509 ? -6.808 14.714 26.234 1.00 38.22 509 THR A CA 1
ATOM 3950 C C . THR A 1 509 ? -5.485 14.158 26.751 1.00 38.22 509 THR A C 1
ATOM 3952 O O . THR A 1 509 ? -5.476 13.018 27.199 1.00 38.22 509 THR A O 1
ATOM 3955 N N . HIS A 1 510 ? -4.390 14.923 26.807 1.00 34.50 510 HIS A N 1
ATOM 3956 C CA . HIS A 1 510 ? -3.196 14.480 27.546 1.00 34.50 510 HIS A CA 1
ATOM 3957 C C . HIS A 1 510 ? -2.417 15.641 28.182 1.00 34.50 510 HIS A C 1
ATOM 3959 O O . HIS A 1 510 ? -1.386 16.074 27.677 1.00 34.50 510 HIS A O 1
ATOM 3965 N N . LEU A 1 511 ? -2.876 16.091 29.351 1.00 26.59 511 LEU A N 1
ATOM 3966 C CA . LEU A 1 511 ? -1.996 16.661 30.373 1.00 26.59 511 LEU A CA 1
ATOM 3967 C C . LEU A 1 511 ? -1.899 15.640 31.517 1.00 26.59 511 LEU A C 1
ATOM 3969 O O . LEU A 1 511 ? -2.916 15.359 32.151 1.00 26.59 511 LEU A O 1
ATOM 3973 N N . PRO A 1 512 ? -0.724 15.048 31.794 1.00 29.22 512 PRO A N 1
ATOM 3974 C CA . PRO A 1 512 ? -0.534 14.301 33.025 1.00 29.22 512 PRO A CA 1
ATOM 3975 C C . PRO A 1 512 ? -0.428 15.302 34.181 1.00 29.22 512 PRO A C 1
ATOM 3977 O O . PRO A 1 512 ? 0.508 16.098 34.242 1.00 29.22 512 PRO A O 1
ATOM 3980 N N . SER A 1 513 ? -1.395 15.264 35.099 1.00 29.22 513 SER A N 1
ATOM 3981 C CA . SER A 1 513 ? -1.309 15.959 36.385 1.00 29.22 513 SER A CA 1
ATOM 3982 C C . SER A 1 513 ? -0.101 15.438 37.163 1.00 29.22 513 SER A C 1
ATOM 3984 O O . SER A 1 513 ? -0.151 14.355 37.746 1.00 29.22 513 SER A O 1
ATOM 3986 N N . LEU A 1 514 ? 0.988 16.208 37.186 1.00 28.52 514 LEU A N 1
ATOM 3987 C CA . LEU A 1 514 ? 2.047 16.016 38.169 1.00 28.52 514 LEU A CA 1
ATOM 3988 C C . LEU A 1 514 ? 1.549 16.540 39.518 1.00 28.52 514 LEU A C 1
ATOM 3990 O O . LEU A 1 514 ? 1.435 17.743 39.744 1.00 28.52 514 LEU A O 1
ATOM 3994 N N . VAL A 1 515 ? 1.249 15.604 40.411 1.00 31.55 515 VAL A N 1
ATOM 3995 C CA . VAL A 1 515 ? 1.072 15.854 41.838 1.00 31.55 515 VAL A CA 1
ATOM 3996 C C . VAL A 1 515 ? 2.454 15.860 42.483 1.00 31.55 515 VAL A C 1
ATOM 3998 O O . VAL A 1 515 ? 3.102 14.821 42.566 1.00 31.55 515 VAL A O 1
ATOM 4001 N N . THR A 1 516 ? 2.881 17.010 42.996 1.00 30.59 516 THR A N 1
ATOM 4002 C CA . THR A 1 516 ? 3.904 17.088 44.047 1.00 30.59 516 THR A CA 1
ATOM 4003 C C . THR A 1 516 ? 3.455 18.109 45.090 1.00 30.59 516 THR A C 1
ATOM 4005 O O . THR A 1 516 ? 3.408 19.304 44.807 1.00 30.59 516 THR A O 1
ATOM 4008 N N . GLY A 1 517 ? 3.101 17.628 46.289 1.00 26.27 517 GLY A N 1
ATOM 4009 C CA . GLY A 1 517 ? 3.082 18.444 47.513 1.00 26.27 517 GLY A CA 1
ATOM 4010 C C . GLY A 1 517 ? 4.512 18.865 47.879 1.00 26.27 517 GLY A C 1
ATOM 4011 O O . GLY A 1 517 ? 5.466 18.281 47.379 1.00 26.27 517 GLY A O 1
ATOM 4012 N N . ALA A 1 518 ? 4.793 19.847 48.727 1.00 28.33 518 ALA A N 1
ATOM 4013 C CA . ALA A 1 518 ? 4.057 20.584 49.754 1.00 28.33 518 ALA A CA 1
ATOM 4014 C C . ALA A 1 518 ? 4.932 21.839 50.097 1.00 28.33 518 ALA A C 1
ATOM 4016 O O . ALA A 1 518 ? 5.862 22.126 49.347 1.00 28.33 518 ALA A O 1
ATOM 4017 N N . PRO A 1 519 ? 4.809 22.511 51.257 1.00 35.81 519 PRO A N 1
ATOM 4018 C CA . PRO A 1 519 ? 3.707 23.359 51.701 1.00 35.81 519 PRO A CA 1
ATOM 4019 C C . PRO A 1 519 ? 4.144 24.796 52.097 1.00 35.81 519 PRO A C 1
ATOM 4021 O O . PRO A 1 519 ? 5.314 25.092 52.299 1.00 35.81 519 PRO A O 1
ATOM 4024 N N . ALA A 1 520 ? 3.113 25.614 52.331 1.00 26.34 520 ALA A N 1
ATOM 4025 C CA . ALA A 1 520 ? 2.971 26.631 53.381 1.00 26.34 520 ALA A CA 1
ATOM 4026 C C . ALA A 1 520 ? 3.803 27.933 53.375 1.00 26.34 520 ALA A C 1
ATOM 4028 O O . ALA A 1 520 ? 5.004 27.957 53.614 1.00 26.34 520 ALA A O 1
ATOM 4029 N N . GLY A 1 521 ? 3.032 29.028 53.371 1.00 25.28 521 GLY A N 1
ATOM 4030 C CA . GLY A 1 521 ? 3.294 30.258 54.121 1.00 25.28 521 GLY A CA 1
ATOM 4031 C C . GLY A 1 521 ? 3.570 31.465 53.226 1.00 25.28 521 GLY A C 1
ATOM 4032 O O . GLY A 1 521 ? 4.406 31.394 52.344 1.00 25.28 521 GLY A O 1
ATOM 4033 N N . ALA A 1 522 ? 2.953 32.628 53.384 1.00 27.23 522 ALA A N 1
ATOM 4034 C CA . ALA A 1 522 ? 1.910 33.117 54.271 1.00 27.23 522 ALA A CA 1
ATOM 4035 C C . ALA A 1 522 ? 1.585 34.546 53.779 1.00 27.23 522 ALA A C 1
ATOM 4037 O O . ALA A 1 522 ? 2.500 35.203 53.292 1.00 27.23 522 ALA A O 1
ATOM 4038 N N . LEU A 1 523 ? 0.352 35.024 54.025 1.00 27.77 523 LEU A N 1
ATOM 4039 C CA . LEU A 1 523 ? 0.002 36.446 54.251 1.00 27.77 523 LEU A CA 1
ATOM 4040 C C . LEU A 1 523 ? 0.133 37.391 53.018 1.00 27.77 523 LEU A C 1
ATOM 4042 O O . LEU A 1 523 ? 1.048 37.274 52.224 1.00 27.77 523 LEU A O 1
ATOM 4046 N N . GLN A 1 524 ? -0.699 38.400 52.747 1.00 28.05 524 GLN A N 1
ATOM 4047 C CA . GLN A 1 524 ? -1.855 39.015 53.399 1.00 28.05 524 GLN A CA 1
ATOM 4048 C C . GLN A 1 524 ? -2.352 40.155 52.464 1.00 28.05 524 GLN A C 1
ATOM 4050 O O . GLN A 1 524 ? -1.548 40.789 51.792 1.00 28.05 524 GLN A O 1
ATOM 4055 N N . GLU A 1 525 ? -3.675 40.346 52.406 1.00 24.91 525 GLU A N 1
ATOM 4056 C CA . GLU A 1 525 ? -4.464 41.584 52.176 1.00 24.91 525 GLU A CA 1
ATOM 4057 C C . GLU A 1 525 ? -4.054 42.641 51.105 1.00 24.91 525 GLU A C 1
ATOM 4059 O O . GLU A 1 525 ? -3.096 43.381 51.264 1.00 24.91 525 GLU A O 1
ATOM 4064 N N . THR A 1 526 ? -4.895 42.752 50.053 1.00 26.83 526 THR A N 1
ATOM 4065 C CA . THR A 1 526 ? -5.698 43.919 49.549 1.00 26.83 526 THR A CA 1
ATOM 4066 C C . THR A 1 526 ? -5.249 45.393 49.770 1.00 26.83 526 THR A C 1
ATOM 4068 O O . THR A 1 526 ? -4.582 45.672 50.756 1.00 26.83 526 THR A O 1
ATOM 4071 N N . PRO A 1 527 ? -5.876 46.423 49.130 1.00 49.78 527 PRO A N 1
ATOM 4072 C CA . PRO A 1 527 ? -6.424 46.618 47.763 1.00 49.78 527 PRO A CA 1
ATOM 4073 C C . PRO A 1 527 ? -6.121 48.051 47.188 1.00 49.78 527 PRO A C 1
ATOM 4075 O O . PRO A 1 527 ? -5.351 48.796 47.784 1.00 49.78 527 PRO A O 1
ATOM 4078 N N . ARG A 1 528 ? -6.860 48.471 46.127 1.00 28.58 528 ARG A N 1
ATOM 4079 C CA . ARG A 1 528 ? -7.073 49.844 45.548 1.00 28.58 528 ARG A CA 1
ATOM 4080 C C . ARG A 1 528 ? -6.197 50.181 44.314 1.00 28.58 528 ARG A C 1
ATOM 4082 O O . ARG A 1 528 ? -5.051 49.774 44.270 1.00 28.58 528 ARG A O 1
ATOM 4089 N N . THR A 1 529 ? -6.626 50.897 43.260 1.00 28.41 529 THR A N 1
ATOM 4090 C CA . THR A 1 529 ? -7.780 51.800 43.016 1.00 28.41 529 THR A CA 1
ATOM 4091 C C . THR A 1 529 ? -7.888 52.183 41.522 1.00 28.41 529 THR A C 1
ATOM 4093 O O . THR A 1 529 ? -6.868 52.212 40.848 1.00 28.41 529 THR A O 1
ATOM 4096 N N . ALA A 1 530 ? -9.098 52.621 41.121 1.00 29.34 530 ALA A N 1
ATOM 4097 C CA . ALA A 1 530 ? -9.435 53.719 40.180 1.00 29.34 530 ALA A CA 1
ATOM 4098 C C . ALA A 1 530 ? -9.037 53.582 38.688 1.00 29.34 530 ALA A C 1
ATOM 4100 O O . ALA A 1 530 ? -7.868 53.535 38.340 1.00 29.34 530 ALA A O 1
ATOM 4101 N N . SER A 1 531 ? -9.981 53.403 37.755 1.00 28.48 531 SER A N 1
ATOM 4102 C CA . SER A 1 531 ? -10.953 54.369 37.185 1.00 28.48 531 SER A CA 1
ATOM 4103 C C . SER A 1 531 ? -10.342 55.424 36.254 1.00 28.48 531 SER A C 1
ATOM 4105 O O . SER A 1 531 ? -9.623 56.295 36.725 1.00 28.48 531 SER A O 1
ATOM 4107 N N . HIS A 1 532 ? -10.751 55.432 34.981 1.00 31.42 532 HIS A N 1
ATOM 4108 C CA . HIS A 1 532 ? -11.260 56.638 34.319 1.00 31.42 532 HIS A CA 1
ATOM 4109 C C . HIS A 1 532 ? -12.034 56.299 33.035 1.00 31.42 532 HIS A C 1
ATOM 4111 O O . HIS A 1 532 ? -11.899 55.238 32.437 1.00 31.42 532 HIS A O 1
ATOM 4117 N N . THR A 1 533 ? -12.926 57.224 32.725 1.00 31.33 533 THR A N 1
ATOM 4118 C CA . THR A 1 533 ? -14.176 57.171 31.968 1.00 31.33 533 THR A CA 1
ATOM 4119 C C . THR A 1 533 ? -14.073 57.767 30.559 1.00 31.33 533 THR A C 1
ATOM 4121 O O . THR A 1 533 ? -13.151 58.525 30.280 1.00 31.33 533 THR A O 1
ATOM 4124 N N . SER A 1 534 ? -15.160 57.575 29.791 1.00 33.09 534 SER A N 1
ATOM 4125 C CA . SER A 1 534 ? -15.637 58.314 28.595 1.00 33.09 534 SER A CA 1
ATOM 4126 C C . SER A 1 534 ? -15.076 57.866 27.233 1.00 33.09 534 SER A C 1
ATOM 4128 O O . SER A 1 534 ? -13.883 57.661 27.099 1.00 33.09 534 SER A O 1
ATOM 4130 N N . GLY A 1 535 ? -15.864 57.685 26.167 1.00 29.78 535 GLY A N 1
ATOM 4131 C CA . GLY A 1 535 ? -17.309 57.822 25.979 1.00 29.78 535 GLY A CA 1
ATOM 4132 C C . GLY A 1 535 ? -17.744 57.386 24.562 1.00 29.78 535 GLY A C 1
ATOM 4133 O O . GLY A 1 535 ? -16.998 57.557 23.609 1.00 29.78 535 GLY A O 1
ATOM 4134 N N . LEU A 1 536 ? -18.953 56.812 24.493 1.00 34.12 536 LEU A N 1
ATOM 4135 C CA . LEU A 1 536 ? -19.987 56.832 23.436 1.00 34.12 536 LEU A CA 1
ATOM 4136 C C . LEU A 1 536 ? -19.622 56.654 21.941 1.00 34.12 536 LEU A C 1
ATOM 4138 O O . LEU A 1 536 ? -19.103 57.561 21.302 1.00 34.12 536 LEU A O 1
ATOM 4142 N N . CYS A 1 537 ? -20.187 55.601 21.329 1.00 28.78 537 CYS A N 1
ATOM 4143 C CA . CYS A 1 537 ? -21.035 55.773 20.140 1.00 28.78 537 CYS A CA 1
ATOM 4144 C C . CYS A 1 537 ? -22.176 54.725 20.099 1.00 28.78 537 CYS A C 1
ATOM 4146 O O . CYS A 1 537 ? -21.931 53.573 20.467 1.00 28.78 537 CYS A O 1
ATOM 4148 N N . PRO A 1 538 ? -23.415 55.090 19.707 1.00 37.88 538 PRO A N 1
ATOM 4149 C CA . PRO A 1 538 ? -24.614 54.279 19.901 1.00 37.88 538 PRO A CA 1
ATOM 4150 C C . PRO A 1 538 ? -25.155 53.747 18.565 1.00 37.88 538 PRO A C 1
ATOM 4152 O O . PRO A 1 538 ? -25.881 54.463 17.891 1.00 37.88 538 PRO A O 1
ATOM 4155 N N . GLU A 1 539 ? -24.832 52.509 18.175 1.00 33.34 539 GLU A N 1
ATOM 4156 C CA . GLU A 1 539 ? -25.454 51.893 16.983 1.00 33.34 539 GLU A CA 1
ATOM 4157 C C . GLU A 1 539 ? -25.328 50.357 16.908 1.00 33.34 539 GLU A C 1
ATOM 4159 O O . GLU A 1 539 ? -25.113 49.776 15.852 1.00 33.34 539 GLU A O 1
ATOM 4164 N N . CYS A 1 540 ? -25.506 49.659 18.034 1.00 32.69 540 CYS A N 1
ATOM 4165 C CA . CYS A 1 540 ? -25.605 48.191 18.045 1.00 32.69 540 CYS A CA 1
ATOM 4166 C C . CYS A 1 540 ? -26.818 47.731 18.863 1.00 32.69 540 CYS A C 1
ATOM 4168 O O . CYS A 1 540 ? -26.685 47.056 19.880 1.00 32.69 540 CYS A O 1
ATOM 4170 N N . ALA A 1 541 ? -28.016 48.123 18.431 1.00 34.09 541 ALA A N 1
ATOM 4171 C CA . ALA A 1 541 ? -29.273 47.571 18.924 1.00 34.09 541 ALA A CA 1
ATOM 4172 C C . ALA A 1 541 ? -30.048 46.981 17.742 1.00 34.09 541 ALA A C 1
ATOM 4174 O O . ALA A 1 541 ? -30.803 47.674 17.068 1.00 34.09 541 ALA A O 1
ATOM 4175 N N . GLY A 1 542 ? -29.838 45.691 17.478 1.00 28.69 542 GLY A N 1
ATOM 4176 C CA . GLY A 1 542 ? -30.614 44.967 16.476 1.00 28.69 542 GLY A CA 1
ATOM 4177 C C . GLY A 1 542 ? -30.001 43.626 16.099 1.00 28.69 542 GLY A C 1
ATOM 4178 O O . GLY A 1 542 ? -29.218 43.579 15.163 1.00 28.69 542 GLY A O 1
ATOM 4179 N N . ALA A 1 543 ? -30.367 42.574 16.843 1.00 29.44 543 ALA A N 1
ATOM 4180 C CA . ALA A 1 543 ? -30.505 41.168 16.413 1.00 29.44 543 ALA A CA 1
ATOM 4181 C C . ALA A 1 543 ? -30.211 40.198 17.575 1.00 29.44 543 ALA A C 1
ATOM 4183 O O . ALA A 1 543 ? -29.226 39.464 17.575 1.00 29.44 543 ALA A O 1
ATOM 4184 N N . ALA A 1 544 ? -31.097 40.177 18.572 1.00 32.34 544 ALA A N 1
ATOM 4185 C CA . ALA A 1 544 ? -31.305 38.984 19.384 1.00 32.34 544 ALA A CA 1
ATOM 4186 C C . ALA A 1 544 ? -32.497 38.218 18.793 1.00 32.34 544 ALA A C 1
ATOM 4188 O O . ALA A 1 544 ? -33.485 38.840 18.411 1.00 32.34 544 ALA A O 1
ATOM 4189 N N . HIS A 1 545 ? -32.386 36.888 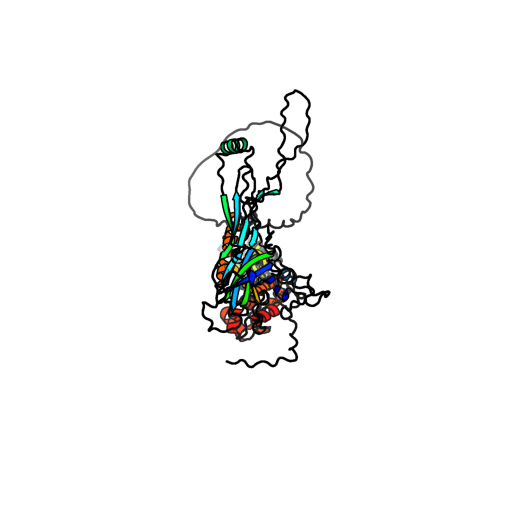18.769 1.00 32.97 545 HIS A N 1
ATOM 4190 C CA . HIS A 1 545 ? -33.331 35.885 18.255 1.00 32.97 545 HIS A CA 1
ATOM 4191 C C . HIS A 1 545 ? -33.148 35.431 16.802 1.00 32.97 545 HIS A C 1
ATOM 4193 O O . HIS A 1 545 ? -33.882 35.810 15.895 1.00 32.97 545 HIS A O 1
ATOM 4199 N N . THR A 1 546 ? -32.261 34.450 16.620 1.00 27.83 546 THR A N 1
ATOM 4200 C CA . THR A 1 546 ? -32.612 33.201 15.921 1.00 27.83 546 THR A CA 1
ATOM 4201 C C . THR A 1 546 ? -31.624 32.105 16.320 1.00 27.83 546 THR A C 1
ATOM 4203 O O . THR A 1 546 ? -30.526 31.983 15.789 1.00 27.83 546 THR A O 1
ATOM 4206 N N . LEU A 1 547 ? -32.022 31.308 17.312 1.00 30.77 547 LEU A N 1
ATOM 4207 C CA . LEU A 1 547 ? -31.434 30.005 17.598 1.00 30.77 547 LEU A CA 1
ATOM 4208 C C . LEU A 1 547 ? -32.005 29.038 16.562 1.00 30.77 547 LEU A C 1
ATOM 4210 O O . LEU A 1 547 ? -33.142 28.601 16.699 1.00 30.77 547 LEU A O 1
ATOM 4214 N N . ASN A 1 548 ? -31.228 28.734 15.524 1.00 28.56 548 ASN A N 1
ATOM 4215 C CA . ASN A 1 548 ? -31.470 27.573 14.680 1.00 28.56 548 ASN A CA 1
ATOM 4216 C C . ASN A 1 548 ? -30.251 26.655 14.739 1.00 28.56 548 ASN A C 1
ATOM 4218 O O . ASN A 1 548 ? -29.127 27.035 14.419 1.00 28.56 548 ASN A O 1
ATOM 4222 N N . THR A 1 549 ? -30.537 25.435 15.178 1.00 33.19 549 THR A N 1
ATOM 4223 C CA . THR A 1 549 ? -29.773 24.198 15.047 1.00 33.19 549 THR A CA 1
ATOM 4224 C C . THR A 1 549 ? -29.002 24.117 13.730 1.00 33.19 549 THR A C 1
ATOM 4226 O O . THR A 1 549 ? -29.549 23.712 12.705 1.00 33.19 549 THR A O 1
ATOM 4229 N N . ALA A 1 550 ? -27.713 24.448 13.769 1.00 25.62 550 ALA A N 1
ATOM 4230 C CA . ALA A 1 550 ? -26.756 24.025 12.760 1.00 25.62 550 ALA A CA 1
ATOM 4231 C C . ALA A 1 550 ? -26.063 22.765 13.284 1.00 25.62 550 ALA A C 1
ATOM 4233 O O . ALA A 1 550 ? -25.189 22.817 14.148 1.00 25.62 550 ALA A O 1
ATOM 4234 N N . THR A 1 551 ? -26.485 21.612 12.769 1.00 29.27 551 THR A N 1
ATOM 4235 C CA . THR A 1 551 ? -25.654 20.408 12.735 1.00 29.27 551 THR A CA 1
ATOM 4236 C C . THR A 1 551 ? -24.281 20.799 12.201 1.00 29.27 551 THR A C 1
ATOM 4238 O O . THR A 1 551 ? -24.170 21.209 11.045 1.00 29.27 551 THR A O 1
ATOM 4241 N N . ALA A 1 552 ? -23.252 20.703 13.043 1.00 27.58 552 ALA A N 1
ATOM 4242 C CA . ALA A 1 552 ? -21.868 20.862 12.634 1.00 27.58 552 ALA A CA 1
ATOM 4243 C C . ALA A 1 552 ? -21.539 19.753 11.625 1.00 27.58 552 ALA A C 1
ATOM 4245 O O . ALA A 1 552 ? -21.190 18.632 11.992 1.00 27.58 552 ALA A O 1
ATOM 4246 N N . ALA A 1 553 ? -21.709 20.053 10.339 1.00 28.38 553 ALA A N 1
ATOM 4247 C CA . ALA A 1 553 ? -21.087 19.283 9.283 1.00 28.38 553 ALA A CA 1
ATOM 4248 C C . ALA A 1 553 ? -19.580 19.390 9.519 1.00 28.38 553 ALA A C 1
ATOM 4250 O O . ALA A 1 553 ? -19.022 20.485 9.482 1.00 28.38 553 ALA A O 1
ATOM 4251 N N . ALA A 1 554 ? -18.945 18.263 9.844 1.00 30.72 554 ALA A N 1
ATOM 4252 C CA . ALA A 1 554 ? -17.505 18.189 10.000 1.00 30.72 554 ALA A CA 1
ATOM 4253 C C . ALA A 1 554 ? -16.856 18.677 8.700 1.00 30.72 554 ALA A C 1
ATOM 4255 O O . ALA A 1 554 ? -16.924 18.001 7.672 1.00 30.72 554 ALA A O 1
ATOM 4256 N N . THR A 1 555 ? -16.264 19.869 8.739 1.00 29.95 555 THR A N 1
ATOM 4257 C CA . THR A 1 555 ? -15.403 20.364 7.670 1.00 29.95 555 THR A CA 1
ATOM 4258 C C . THR A 1 555 ? -14.337 19.293 7.421 1.00 29.95 555 THR A C 1
ATOM 4260 O O . THR A 1 555 ? -13.717 18.845 8.392 1.00 29.95 555 THR A O 1
ATOM 4263 N N . PRO A 1 556 ? -14.131 18.823 6.175 1.00 35.69 556 PRO A N 1
ATOM 4264 C CA . PRO A 1 556 ? -13.084 17.849 5.903 1.00 35.69 556 PRO A CA 1
ATOM 4265 C C . PRO A 1 556 ? -11.746 18.406 6.412 1.00 35.69 556 PRO A C 1
ATOM 4267 O O . PRO A 1 556 ? -11.489 19.602 6.232 1.00 35.69 556 PRO A O 1
ATOM 4270 N N . PRO A 1 557 ? -10.911 17.588 7.079 1.00 43.66 557 PRO A N 1
ATOM 4271 C CA . PRO A 1 557 ? -9.626 18.051 7.580 1.00 43.66 557 PRO A CA 1
ATOM 4272 C C . PRO A 1 557 ? -8.833 18.653 6.420 1.00 43.66 557 PRO A C 1
ATOM 4274 O O . PRO A 1 557 ? -8.803 18.089 5.322 1.00 43.66 557 PRO A O 1
ATOM 4277 N N . ALA A 1 558 ? -8.221 19.816 6.661 1.00 45.53 558 ALA A N 1
ATOM 4278 C CA . ALA A 1 558 ? -7.353 20.454 5.682 1.00 45.53 558 ALA A CA 1
ATOM 4279 C C . ALA A 1 558 ? -6.313 19.429 5.182 1.00 45.53 558 ALA A C 1
ATOM 4281 O O . ALA A 1 558 ? -5.791 18.652 5.991 1.00 45.53 558 ALA A O 1
ATOM 4282 N N . PRO A 1 559 ? -6.047 19.371 3.864 1.00 54.19 559 PRO A N 1
ATOM 4283 C CA . PRO A 1 559 ? -5.178 18.350 3.301 1.00 54.19 559 PRO A CA 1
ATOM 4284 C C . PRO A 1 559 ? -3.798 18.435 3.955 1.00 54.19 559 PRO A C 1
ATOM 4286 O O . PRO A 1 559 ? -3.200 19.508 4.011 1.00 54.19 559 PRO A O 1
ATOM 4289 N N . ALA A 1 560 ? -3.310 17.301 4.460 1.00 63.47 560 ALA A N 1
ATOM 4290 C CA . ALA A 1 560 ? -1.963 17.200 5.003 1.00 63.47 560 ALA A CA 1
ATOM 4291 C C . ALA A 1 560 ? -0.955 17.632 3.924 1.00 63.47 560 ALA A C 1
ATOM 4293 O O . ALA A 1 560 ? -1.038 17.184 2.776 1.00 63.47 560 ALA A O 1
ATOM 4294 N N . GLY A 1 561 ? -0.052 18.536 4.290 1.00 72.19 561 GLY A N 1
ATOM 4295 C CA . GLY A 1 561 ? 0.892 19.170 3.376 1.00 72.19 561 GLY A CA 1
ATOM 4296 C C . GLY A 1 561 ? 2.327 18.785 3.702 1.00 72.19 561 GLY A C 1
ATOM 4297 O O . GLY A 1 561 ? 2.657 18.439 4.836 1.00 72.19 561 GLY A O 1
ATOM 4298 N N . TYR A 1 562 ? 3.193 18.855 2.704 1.00 79.62 562 TYR A N 1
ATOM 4299 C CA . TYR A 1 562 ? 4.630 18.702 2.879 1.00 79.62 562 TYR A CA 1
ATOM 4300 C C . TYR A 1 562 ? 5.283 20.071 2.977 1.00 79.62 562 TYR A C 1
ATOM 4302 O O . TYR A 1 562 ? 4.923 20.970 2.225 1.00 79.62 562 TYR A O 1
ATOM 4310 N N . THR A 1 563 ? 6.290 20.239 3.831 1.00 82.19 563 THR A N 1
ATOM 4311 C CA . THR A 1 563 ? 7.228 21.352 3.618 1.00 82.19 563 THR A CA 1
ATOM 4312 C C . THR A 1 563 ? 8.046 21.089 2.351 1.00 82.19 563 THR A C 1
ATOM 4314 O O . THR A 1 563 ? 8.247 19.936 1.956 1.00 82.19 563 THR A O 1
ATOM 4317 N N . LEU A 1 564 ? 8.562 22.146 1.722 1.00 77.81 564 LEU A N 1
ATOM 4318 C CA . LEU A 1 564 ? 9.417 22.026 0.535 1.00 77.81 564 LEU A CA 1
ATOM 4319 C C . LEU A 1 564 ? 10.617 21.099 0.781 1.00 77.81 564 LEU A C 1
ATOM 4321 O O . LEU A 1 564 ? 10.909 20.213 -0.023 1.00 77.81 564 LEU A O 1
ATOM 4325 N N . ARG A 1 565 ? 11.258 21.250 1.946 1.00 80.38 565 ARG A N 1
ATOM 4326 C CA . ARG A 1 565 ? 12.367 20.395 2.376 1.00 80.38 565 ARG A CA 1
ATOM 4327 C C . ARG A 1 565 ? 11.948 18.928 2.479 1.00 80.38 565 ARG A C 1
ATOM 4329 O O . ARG A 1 565 ? 12.621 18.079 1.905 1.00 80.38 565 ARG A O 1
ATOM 4336 N N . GLN A 1 566 ? 10.830 18.632 3.144 1.00 84.19 566 GLN A N 1
ATOM 4337 C CA . GLN A 1 566 ? 10.339 17.255 3.273 1.00 84.19 566 GLN A CA 1
ATOM 4338 C C . GLN A 1 566 ? 9.980 16.634 1.921 1.00 84.19 566 GLN A C 1
ATOM 4340 O O . GLN A 1 566 ? 10.274 15.465 1.700 1.00 84.19 566 GLN A O 1
ATOM 4345 N N . ALA A 1 567 ? 9.375 17.394 1.003 1.00 84.56 567 ALA A N 1
ATOM 4346 C CA . ALA A 1 567 ? 9.042 16.884 -0.327 1.00 84.56 567 ALA A CA 1
ATOM 4347 C C . ALA A 1 567 ? 10.301 16.517 -1.136 1.00 84.56 567 ALA A C 1
ATOM 4349 O O . ALA A 1 567 ? 10.332 15.476 -1.795 1.00 84.56 567 ALA A O 1
ATOM 4350 N N . ASN A 1 568 ? 11.355 17.334 -1.046 1.00 84.94 568 ASN A N 1
ATOM 4351 C CA . ASN A 1 568 ? 12.636 17.059 -1.700 1.00 84.94 568 ASN A CA 1
ATOM 4352 C C . ASN A 1 568 ? 13.381 15.882 -1.027 1.00 84.94 568 ASN A C 1
ATOM 4354 O O . ASN A 1 568 ? 13.902 15.008 -1.723 1.00 84.94 568 ASN A O 1
ATOM 4358 N N . GLU A 1 569 ? 13.371 15.794 0.309 1.00 87.94 569 GLU A N 1
ATOM 4359 C CA . GLU A 1 569 ? 13.921 14.650 1.058 1.00 87.94 569 GLU A CA 1
ATOM 4360 C C . GLU A 1 569 ? 13.176 13.341 0.735 1.00 87.94 569 GLU A C 1
ATOM 4362 O O . GLU A 1 569 ? 13.808 12.299 0.545 1.00 87.94 569 GLU A O 1
ATOM 4367 N N . LEU A 1 570 ? 11.847 13.395 0.580 1.00 88.94 570 LEU A N 1
ATOM 4368 C CA . LEU A 1 570 ? 11.034 12.263 0.133 1.00 88.94 570 LEU A CA 1
ATOM 4369 C C . LEU A 1 570 ? 11.412 11.823 -1.290 1.00 88.94 570 LEU A C 1
ATOM 4371 O O . LEU A 1 570 ? 11.532 10.625 -1.540 1.00 88.94 570 LEU A O 1
ATOM 4375 N N . GLY A 1 571 ? 11.695 12.759 -2.201 1.00 86.56 571 GLY A N 1
ATOM 4376 C CA . GLY A 1 571 ? 12.256 12.444 -3.523 1.00 86.56 571 GLY A CA 1
ATOM 4377 C C . GLY A 1 571 ? 13.585 11.675 -3.440 1.00 86.56 571 GLY A C 1
ATOM 4378 O O . GLY A 1 571 ? 13.775 10.669 -4.131 1.00 86.56 571 GLY A O 1
ATOM 4379 N N . GLY A 1 572 ? 14.481 12.083 -2.534 1.00 87.19 572 GLY A N 1
ATOM 4380 C CA . GLY A 1 572 ? 15.739 11.375 -2.261 1.00 87.19 572 GLY A CA 1
ATOM 4381 C C . GLY A 1 572 ? 15.540 9.974 -1.665 1.00 87.19 572 GLY A C 1
ATOM 4382 O O . GLY A 1 572 ? 16.227 9.020 -2.055 1.00 87.19 572 GLY A O 1
ATOM 4383 N N . TYR A 1 573 ? 14.565 9.821 -0.766 1.00 91.56 573 TYR A N 1
ATOM 4384 C CA . TYR A 1 573 ? 14.162 8.524 -0.216 1.00 91.56 573 TYR A CA 1
ATOM 4385 C C . TYR A 1 573 ? 13.632 7.588 -1.311 1.00 91.56 573 TYR A C 1
ATOM 4387 O O . TYR A 1 573 ? 14.106 6.456 -1.422 1.00 91.56 573 TYR A O 1
ATOM 4395 N N . ILE A 1 574 ? 12.727 8.077 -2.170 1.00 90.88 574 ILE A N 1
ATOM 4396 C CA . ILE A 1 574 ? 12.175 7.317 -3.302 1.00 90.88 574 ILE A CA 1
ATOM 4397 C C . ILE A 1 574 ? 13.307 6.797 -4.187 1.00 90.88 574 ILE A C 1
ATOM 4399 O O . ILE A 1 574 ? 13.371 5.597 -4.455 1.00 90.88 574 ILE A O 1
ATOM 4403 N N . ARG A 1 575 ? 14.250 7.662 -4.581 1.00 87.62 575 ARG A N 1
ATOM 4404 C CA . ARG A 1 575 ? 15.428 7.265 -5.372 1.00 87.62 575 ARG A CA 1
ATOM 4405 C C . ARG A 1 575 ? 16.198 6.122 -4.707 1.00 87.62 575 ARG A C 1
ATOM 4407 O O . ARG A 1 575 ? 16.511 5.123 -5.355 1.00 87.62 575 ARG A O 1
ATOM 4414 N N . THR A 1 576 ? 16.493 6.268 -3.420 1.00 90.38 576 THR A N 1
ATOM 4415 C CA . THR A 1 576 ? 17.306 5.312 -2.657 1.00 90.38 576 THR A CA 1
ATOM 4416 C C . THR A 1 576 ? 16.623 3.953 -2.527 1.00 90.38 576 THR A C 1
ATOM 4418 O O . THR A 1 576 ? 17.256 2.921 -2.747 1.00 90.38 576 THR A O 1
ATOM 4421 N N . GLU A 1 577 ? 15.333 3.925 -2.203 1.00 90.88 577 GLU A N 1
ATOM 4422 C CA . GLU A 1 577 ? 14.597 2.666 -2.056 1.00 90.88 577 GLU A CA 1
ATOM 4423 C C . GLU A 1 577 ? 14.338 1.982 -3.400 1.00 90.88 577 GLU A C 1
ATOM 4425 O O . GLU A 1 577 ? 14.432 0.756 -3.482 1.00 90.88 577 GLU A O 1
ATOM 4430 N N . THR A 1 578 ? 14.116 2.752 -4.471 1.00 89.12 578 THR A N 1
ATOM 4431 C CA . THR A 1 578 ? 14.025 2.193 -5.831 1.00 89.12 578 THR A CA 1
ATOM 4432 C C . THR A 1 578 ? 15.328 1.478 -6.194 1.00 89.12 578 THR A C 1
ATOM 4434 O O . THR A 1 578 ? 15.312 0.317 -6.593 1.00 89.12 578 THR A O 1
ATOM 4437 N N . LEU A 1 579 ? 16.473 2.125 -5.952 1.00 88.25 579 LEU A N 1
ATOM 4438 C CA . LEU A 1 579 ? 17.806 1.544 -6.145 1.00 88.25 579 LEU A CA 1
ATOM 4439 C C . LEU A 1 579 ? 18.042 0.273 -5.324 1.00 88.25 579 LEU A C 1
ATOM 4441 O O . LEU A 1 579 ? 18.596 -0.700 -5.834 1.00 88.25 579 LEU A O 1
ATOM 4445 N N . LYS A 1 580 ? 17.632 0.261 -4.053 1.00 89.19 580 LYS A N 1
ATOM 4446 C CA . LYS A 1 580 ? 17.749 -0.935 -3.208 1.00 89.19 580 LYS A CA 1
ATOM 4447 C C . LYS A 1 580 ? 16.893 -2.076 -3.742 1.00 89.19 580 LYS A C 1
ATOM 4449 O O . LYS A 1 580 ? 17.382 -3.196 -3.811 1.00 89.19 580 LYS A O 1
ATOM 4454 N N . SER A 1 581 ? 15.662 -1.791 -4.165 1.00 85.25 581 SER A N 1
ATOM 4455 C CA . SER A 1 581 ? 14.768 -2.801 -4.738 1.00 85.25 581 SER A CA 1
ATOM 4456 C C . SER A 1 581 ? 15.309 -3.403 -6.035 1.00 85.25 581 SER A C 1
ATOM 4458 O O . SER A 1 581 ? 15.035 -4.566 -6.311 1.00 85.25 581 SER A O 1
ATOM 4460 N N . LEU A 1 582 ? 16.068 -2.641 -6.830 1.00 79.38 582 LEU A N 1
ATOM 4461 C CA . LEU A 1 582 ? 16.740 -3.166 -8.023 1.00 79.38 582 LEU A CA 1
ATOM 4462 C C . LEU A 1 582 ? 17.843 -4.166 -7.695 1.00 79.38 582 LEU A C 1
ATOM 4464 O O . LEU A 1 582 ? 18.056 -5.117 -8.444 1.00 79.38 582 LEU A O 1
ATOM 4468 N N . ASN A 1 583 ? 18.560 -3.908 -6.606 1.00 82.81 583 ASN A N 1
ATOM 4469 C CA . ASN A 1 583 ? 19.707 -4.698 -6.184 1.00 82.81 583 ASN A CA 1
ATOM 4470 C C . ASN A 1 583 ? 19.321 -5.833 -5.230 1.00 82.81 583 ASN A C 1
ATOM 4472 O O . ASN A 1 583 ? 20.207 -6.548 -4.772 1.00 82.81 583 ASN A O 1
ATOM 4476 N N . ASP A 1 584 ? 18.034 -5.995 -4.913 1.00 82.06 584 ASP A N 1
ATOM 4477 C CA . ASP A 1 584 ? 17.549 -7.059 -4.043 1.00 82.06 584 ASP A CA 1
ATOM 4478 C C . ASP A 1 584 ? 17.405 -8.368 -4.843 1.00 82.06 584 ASP A C 1
ATOM 4480 O O . ASP A 1 584 ? 16.478 -8.497 -5.650 1.00 82.06 584 ASP A O 1
ATOM 4484 N N . PRO A 1 585 ? 18.288 -9.364 -4.635 1.00 75.00 585 PRO A N 1
ATOM 4485 C CA . PRO A 1 585 ? 18.212 -10.636 -5.348 1.00 75.00 585 PRO A CA 1
ATOM 4486 C C . PRO A 1 585 ? 17.007 -11.484 -4.914 1.00 75.00 585 PRO A C 1
ATOM 4488 O O . PRO A 1 585 ? 16.691 -12.476 -5.570 1.00 75.00 585 PRO A O 1
ATOM 4491 N N . PHE A 1 586 ? 16.339 -11.119 -3.815 1.00 78.50 586 PHE A N 1
ATOM 4492 C CA . PHE A 1 586 ? 15.177 -11.821 -3.277 1.00 78.50 586 PHE A CA 1
ATOM 4493 C C . PHE A 1 586 ? 13.849 -11.159 -3.660 1.00 78.50 586 PHE A C 1
ATOM 4495 O O . PHE A 1 586 ? 12.789 -11.672 -3.288 1.00 78.50 586 PHE A O 1
ATOM 4502 N N . ALA A 1 587 ? 13.874 -10.041 -4.393 1.00 81.12 587 ALA A N 1
ATOM 4503 C CA . ALA A 1 587 ? 12.663 -9.398 -4.881 1.00 81.12 587 ALA A CA 1
ATOM 4504 C C . ALA A 1 587 ? 11.998 -10.276 -5.952 1.00 81.12 587 ALA A C 1
ATOM 4506 O O . ALA A 1 587 ? 12.506 -10.437 -7.061 1.00 81.12 587 ALA A O 1
ATOM 4507 N N . ILE A 1 588 ? 10.840 -10.845 -5.614 1.00 82.94 588 ILE A N 1
ATOM 4508 C CA . ILE A 1 588 ? 10.031 -11.655 -6.529 1.00 82.94 588 ILE A CA 1
ATOM 4509 C C . ILE A 1 588 ? 8.923 -10.759 -7.095 1.00 82.94 588 ILE A C 1
ATOM 4511 O O . ILE A 1 588 ? 8.056 -10.343 -6.321 1.00 82.94 588 ILE A O 1
ATOM 4515 N N . PRO A 1 589 ? 8.913 -10.470 -8.411 1.00 83.44 589 PRO A N 1
ATOM 4516 C CA . PRO A 1 589 ? 7.837 -9.712 -9.038 1.00 83.44 589 PRO A CA 1
ATOM 4517 C C . PRO A 1 589 ? 6.494 -10.438 -8.887 1.00 83.44 589 PRO A C 1
ATOM 4519 O O . PRO A 1 589 ? 6.388 -11.632 -9.176 1.00 83.44 589 PRO A O 1
ATOM 4522 N N . LYS A 1 590 ? 5.465 -9.720 -8.435 1.00 82.69 590 LYS A N 1
ATOM 4523 C CA . LYS A 1 590 ? 4.104 -10.239 -8.213 1.00 82.69 590 LYS A CA 1
ATOM 4524 C C . LYS A 1 590 ? 3.081 -9.335 -8.880 1.00 82.69 590 LYS A C 1
ATOM 4526 O O . LYS A 1 590 ? 3.300 -8.131 -8.991 1.00 82.69 590 LYS A O 1
ATOM 4531 N N . LYS A 1 591 ? 1.944 -9.875 -9.327 1.00 80.56 591 LYS A N 1
ATOM 4532 C CA . LYS A 1 591 ? 0.827 -9.006 -9.736 1.00 80.56 591 LYS A CA 1
ATOM 4533 C C . LYS A 1 591 ? 0.346 -8.243 -8.504 1.00 80.56 591 LYS A C 1
ATOM 4535 O O . LYS A 1 591 ? 0.404 -8.783 -7.404 1.00 80.56 591 LYS A O 1
ATOM 4540 N N . PHE A 1 592 ? -0.172 -7.028 -8.670 1.00 82.00 592 PHE A N 1
ATOM 4541 C CA . PHE A 1 592 ? -0.642 -6.225 -7.534 1.00 82.00 592 PHE A CA 1
ATOM 4542 C C . PHE A 1 592 ? -1.678 -6.959 -6.671 1.00 82.00 592 PHE A C 1
ATOM 4544 O O . PHE A 1 592 ? -1.560 -6.953 -5.448 1.00 82.00 592 PHE A O 1
ATOM 4551 N N . VAL A 1 593 ? -2.608 -7.692 -7.292 1.00 77.94 593 VAL A N 1
ATOM 4552 C CA . VAL A 1 593 ? -3.599 -8.518 -6.574 1.00 77.94 593 VAL A CA 1
ATOM 4553 C C . VAL A 1 593 ? -2.996 -9.673 -5.775 1.00 77.94 593 VAL A C 1
ATOM 4555 O O . VAL A 1 593 ? -3.595 -10.117 -4.804 1.00 77.94 593 VAL A O 1
ATOM 4558 N N . ASP A 1 594 ? -1.799 -10.128 -6.139 1.00 80.19 594 ASP A N 1
ATOM 4559 C CA . ASP A 1 594 ? -1.082 -11.201 -5.446 1.00 80.19 594 ASP A CA 1
ATOM 4560 C C . ASP A 1 594 ? -0.179 -10.647 -4.323 1.00 80.19 594 ASP A C 1
ATOM 4562 O O . ASP A 1 594 ? 0.670 -11.359 -3.786 1.00 80.19 594 ASP A O 1
ATOM 4566 N N . THR A 1 595 ? -0.309 -9.363 -3.970 1.00 85.12 595 THR A N 1
ATOM 4567 C CA . THR A 1 595 ? 0.451 -8.753 -2.872 1.00 85.12 595 THR A CA 1
ATOM 4568 C C . THR A 1 595 ? -0.341 -8.773 -1.564 1.00 85.12 595 THR A C 1
ATOM 4570 O O . THR A 1 595 ? -1.542 -8.503 -1.540 1.00 85.12 595 THR A O 1
ATOM 4573 N N . ASP A 1 596 ? 0.351 -8.997 -0.438 1.00 86.81 596 ASP A N 1
ATOM 4574 C CA . ASP A 1 596 ? -0.244 -8.841 0.902 1.00 86.81 596 ASP A CA 1
ATOM 4575 C C . ASP A 1 596 ? -0.796 -7.423 1.121 1.00 86.81 596 ASP A C 1
ATOM 4577 O O . ASP A 1 596 ? -1.765 -7.230 1.850 1.00 86.81 596 ASP A O 1
ATOM 4581 N N . PHE A 1 597 ? -0.192 -6.426 0.472 1.00 87.44 597 PHE A N 1
ATOM 4582 C CA . PHE A 1 597 ? -0.638 -5.042 0.531 1.00 87.44 597 PHE A CA 1
ATOM 4583 C C . PHE A 1 597 ? -2.040 -4.858 -0.048 1.00 87.44 597 PHE A C 1
ATOM 4585 O O . PHE A 1 597 ? -2.882 -4.243 0.604 1.00 87.44 597 PHE A O 1
ATOM 4592 N N . PHE A 1 598 ? -2.313 -5.428 -1.224 1.00 85.06 598 PHE A N 1
ATOM 4593 C CA . PHE A 1 598 ? -3.644 -5.388 -1.823 1.00 85.06 598 PHE A CA 1
ATOM 4594 C C . PHE A 1 598 ? -4.677 -6.088 -0.936 1.00 85.06 598 PHE A C 1
ATOM 4596 O O . PHE A 1 598 ? -5.728 -5.514 -0.644 1.00 85.06 598 PHE A O 1
ATOM 4603 N N . ALA A 1 599 ? -4.355 -7.288 -0.437 1.00 85.25 599 ALA A N 1
ATOM 4604 C CA . ALA A 1 599 ? -5.226 -8.012 0.488 1.00 85.25 599 ALA A CA 1
ATOM 4605 C C . ALA A 1 599 ? -5.531 -7.183 1.749 1.00 85.25 599 ALA A C 1
ATOM 4607 O O . ALA A 1 599 ? -6.681 -7.125 2.183 1.00 85.25 599 ALA A O 1
ATOM 4608 N N . LYS A 1 600 ? -4.531 -6.477 2.295 1.00 87.19 600 LYS A N 1
ATOM 4609 C CA . LYS A 1 600 ? -4.700 -5.605 3.464 1.00 87.19 600 LYS A CA 1
ATOM 4610 C C . LYS A 1 600 ? -5.547 -4.368 3.163 1.00 87.19 600 LYS A C 1
ATOM 4612 O O . LYS A 1 600 ? -6.420 -4.021 3.956 1.00 87.19 600 LYS A O 1
ATOM 4617 N N . GLN A 1 601 ? -5.327 -3.704 2.028 1.00 84.25 601 GLN A N 1
ATOM 4618 C CA . GLN A 1 601 ? -6.160 -2.568 1.622 1.00 84.25 601 GLN A CA 1
ATOM 4619 C C . GLN A 1 601 ? -7.624 -2.995 1.428 1.00 84.25 601 GLN A C 1
ATOM 4621 O O . GLN A 1 601 ? -8.534 -2.286 1.865 1.00 84.25 601 GLN A O 1
ATOM 4626 N N . LEU A 1 602 ? -7.854 -4.174 0.841 1.00 83.62 602 LEU A N 1
ATOM 4627 C CA . LEU A 1 602 ? -9.194 -4.729 0.681 1.00 83.62 602 LEU A CA 1
ATOM 4628 C C . LEU A 1 602 ? -9.830 -5.094 2.027 1.00 83.62 602 LEU A C 1
ATOM 4630 O O . LEU A 1 602 ? -10.990 -4.762 2.253 1.00 83.62 602 LEU A O 1
ATOM 4634 N N . GLU A 1 603 ? -9.083 -5.720 2.938 1.00 86.12 603 GLU A N 1
ATOM 4635 C CA . GLU A 1 603 ? -9.549 -6.013 4.300 1.00 86.12 603 GLU A CA 1
ATOM 4636 C C . GLU A 1 603 ? -10.059 -4.744 4.994 1.00 86.12 603 GLU A C 1
ATOM 4638 O O . GLU A 1 603 ? -11.156 -4.746 5.556 1.00 86.12 603 GLU A O 1
ATOM 4643 N N . TYR A 1 604 ? -9.318 -3.635 4.895 1.00 85.62 604 TYR A N 1
ATOM 4644 C CA . TYR A 1 604 ? -9.741 -2.361 5.476 1.00 85.62 604 TYR A CA 1
ATOM 4645 C C . TYR A 1 604 ? -11.040 -1.829 4.871 1.00 85.62 604 TYR A C 1
ATOM 4647 O O . TYR A 1 604 ? -11.878 -1.313 5.610 1.00 85.62 604 TYR A O 1
ATOM 4655 N N . ALA A 1 605 ? -11.237 -1.966 3.559 1.00 81.38 605 ALA A N 1
ATOM 4656 C CA . ALA A 1 605 ? -12.494 -1.587 2.915 1.00 81.38 605 ALA A CA 1
ATOM 4657 C C . ALA A 1 605 ? -13.657 -2.491 3.370 1.00 81.38 605 ALA A C 1
ATOM 4659 O O . ALA A 1 605 ? -14.740 -2.008 3.706 1.00 81.38 605 ALA A O 1
ATOM 4660 N N . VAL A 1 606 ? -13.420 -3.803 3.459 1.00 82.81 606 VAL A N 1
ATOM 4661 C CA . VAL A 1 606 ? -14.421 -4.804 3.858 1.00 82.81 606 VAL A CA 1
ATOM 4662 C C . VAL A 1 606 ? -14.881 -4.584 5.305 1.00 82.81 606 VAL A C 1
ATOM 4664 O O . VAL A 1 606 ? -16.089 -4.506 5.563 1.00 82.81 606 VAL A O 1
ATOM 4667 N N . VAL A 1 607 ? -13.944 -4.409 6.244 1.00 83.75 607 VAL A N 1
ATOM 4668 C CA . VAL A 1 607 ? -14.202 -4.268 7.695 1.00 83.75 607 VAL A CA 1
ATOM 4669 C C . VAL A 1 607 ? -15.009 -3.013 8.051 1.00 83.75 607 VAL A C 1
ATOM 4671 O O . VAL A 1 607 ? -15.687 -2.979 9.084 1.00 83.75 607 VAL A O 1
ATOM 4674 N N . GLN A 1 608 ? -15.035 -1.995 7.188 1.00 79.75 608 GLN A N 1
ATOM 4675 C CA . GLN A 1 608 ? -15.878 -0.813 7.403 1.00 79.75 608 GLN A CA 1
ATOM 4676 C C . GLN A 1 608 ? -17.378 -1.153 7.367 1.00 79.75 608 GLN A C 1
ATOM 4678 O O . GLN A 1 608 ? -18.186 -0.511 8.046 1.00 79.75 608 GLN A O 1
ATOM 4683 N N . THR A 1 609 ? -17.771 -2.223 6.671 1.00 79.44 609 THR A N 1
ATOM 4684 C CA . THR A 1 609 ? -19.175 -2.643 6.559 1.00 79.44 609 THR A CA 1
ATOM 4685 C C . THR A 1 609 ? -19.545 -3.723 7.581 1.00 79.44 609 THR A C 1
ATOM 4687 O O . THR A 1 609 ? -18.748 -4.599 7.907 1.00 79.44 609 THR A O 1
ATOM 4690 N N . LYS A 1 610 ? -20.798 -3.723 8.067 1.00 78.31 610 LYS A N 1
ATOM 4691 C CA . LYS A 1 610 ? -21.290 -4.761 8.999 1.00 78.31 610 LYS A CA 1
ATOM 4692 C C . LYS A 1 610 ? -21.182 -6.172 8.407 1.00 78.31 610 LYS A C 1
ATOM 4694 O O . LYS A 1 610 ? -20.772 -7.092 9.105 1.00 78.31 610 LYS A O 1
ATOM 4699 N N . LYS A 1 611 ? -21.531 -6.333 7.124 1.00 79.44 611 LYS A N 1
ATOM 4700 C CA . LYS A 1 611 ? -21.432 -7.616 6.410 1.00 79.44 611 LYS A CA 1
ATOM 4701 C C . LYS A 1 611 ? -19.981 -8.074 6.266 1.00 79.44 611 LYS A C 1
ATOM 4703 O O . LYS A 1 611 ? -19.705 -9.251 6.451 1.00 79.44 611 LYS A O 1
ATOM 4708 N N . GLY A 1 612 ? -19.063 -7.153 5.973 1.00 81.31 612 GLY A N 1
ATOM 4709 C CA . GLY A 1 612 ? -17.645 -7.471 5.864 1.00 81.31 612 GLY A CA 1
ATOM 4710 C C . GLY A 1 612 ? -17.017 -7.883 7.193 1.00 81.31 612 GLY A C 1
ATOM 4711 O O . GLY A 1 612 ? -16.247 -8.834 7.213 1.00 81.31 612 GLY A O 1
ATOM 4712 N N . ARG A 1 613 ? -17.422 -7.275 8.318 1.00 81.88 613 ARG A N 1
ATOM 4713 C CA . ARG A 1 613 ? -17.020 -7.748 9.660 1.00 81.88 613 ARG A CA 1
ATOM 4714 C C . ARG A 1 613 ? -17.454 -9.189 9.913 1.00 81.88 613 ARG A C 1
ATOM 4716 O O . ARG A 1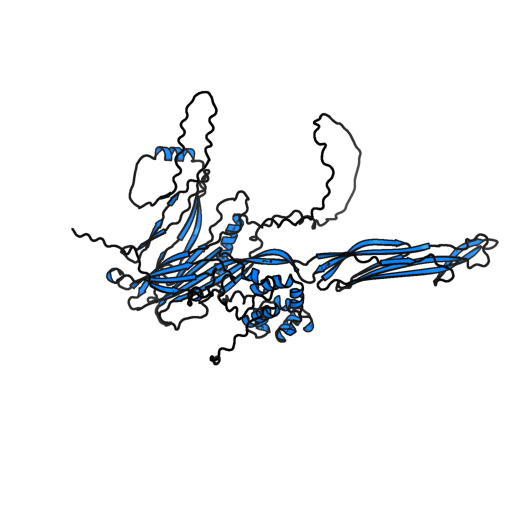 613 ? -16.625 -10.041 10.192 1.00 81.88 613 ARG A O 1
ATOM 4723 N N . GLN A 1 614 ? -18.728 -9.490 9.664 1.00 83.75 614 GLN A N 1
ATOM 4724 C CA . GLN A 1 614 ? -19.249 -10.858 9.779 1.00 83.75 614 GLN A CA 1
ATOM 4725 C C . GLN A 1 614 ? -18.542 -11.862 8.861 1.00 83.75 614 GLN A C 1
ATOM 4727 O O . GLN A 1 614 ? -18.557 -13.056 9.140 1.00 83.75 614 GLN A O 1
ATOM 4732 N N . LEU A 1 615 ? -17.979 -11.401 7.744 1.00 84.88 615 LEU A N 1
ATOM 4733 C CA . LEU A 1 615 ? -17.220 -12.235 6.826 1.00 84.88 615 LEU A CA 1
ATOM 4734 C C . LEU A 1 615 ? -15.843 -12.583 7.405 1.00 84.88 615 LEU A C 1
ATOM 4736 O O . LEU A 1 615 ? -15.484 -13.756 7.428 1.00 84.88 615 LEU A O 1
ATOM 4740 N N . VAL A 1 616 ? -15.099 -11.589 7.902 1.00 86.62 616 VAL A N 1
ATOM 4741 C CA . VAL A 1 616 ? -13.744 -11.800 8.445 1.00 86.62 616 VAL A CA 1
ATOM 4742 C C . VAL A 1 616 ? -13.741 -12.450 9.833 1.00 86.62 616 VAL A C 1
ATOM 4744 O O . VAL A 1 616 ? -12.751 -13.077 10.204 1.00 86.62 616 VAL A O 1
ATOM 4747 N N . ASP A 1 617 ? -14.851 -12.363 10.570 1.00 87.50 617 ASP A N 1
ATOM 4748 C CA . ASP A 1 617 ? -15.026 -13.003 11.881 1.00 87.50 617 ASP A CA 1
ATOM 4749 C C . ASP A 1 617 ? -15.340 -14.510 11.780 1.00 87.50 617 ASP A C 1
ATOM 4751 O O . ASP A 1 617 ? -15.407 -15.199 12.799 1.00 87.50 617 ASP A O 1
ATOM 4755 N N . ARG A 1 618 ? -15.537 -15.057 10.570 1.00 89.62 618 ARG A N 1
ATOM 4756 C CA . ARG A 1 618 ? -15.794 -16.496 10.392 1.00 89.62 618 ARG A CA 1
ATOM 4757 C C . ARG A 1 618 ? -14.588 -17.341 10.811 1.00 89.62 618 ARG A C 1
ATOM 4759 O O . ARG A 1 618 ? -13.449 -16.884 10.671 1.00 89.62 618 ARG A O 1
ATOM 4766 N N . PRO A 1 619 ? -14.809 -18.591 11.254 1.00 93.38 619 PRO A N 1
ATOM 4767 C CA . PRO A 1 619 ? -13.723 -19.506 11.573 1.00 93.38 619 PRO A CA 1
ATOM 4768 C C . PRO A 1 619 ? -12.792 -19.722 10.374 1.00 93.38 619 PRO A C 1
ATOM 4770 O O . PRO A 1 619 ? -13.223 -20.105 9.285 1.00 93.38 619 PRO A O 1
ATOM 4773 N N . ALA A 1 620 ? -11.488 -19.551 10.590 1.00 92.62 620 ALA A N 1
ATOM 4774 C CA . ALA A 1 620 ? -10.460 -19.758 9.571 1.00 92.62 620 ALA A CA 1
ATOM 4775 C C . ALA A 1 620 ? -10.480 -21.181 8.988 1.00 92.62 620 ALA A C 1
ATOM 4777 O O . ALA A 1 620 ? -10.131 -21.386 7.826 1.00 92.62 620 ALA A O 1
ATOM 4778 N N . SER A 1 621 ? -10.935 -22.158 9.779 1.00 92.69 621 SER A N 1
ATOM 4779 C CA . SER A 1 621 ? -11.107 -23.561 9.385 1.00 92.69 621 SER A CA 1
ATOM 4780 C C . SER A 1 621 ? -12.075 -23.788 8.231 1.00 92.69 621 SER A C 1
ATOM 4782 O O . SER A 1 621 ? -12.029 -24.855 7.627 1.00 92.69 621 SER A O 1
ATOM 4784 N N . GLU A 1 622 ? -12.953 -22.832 7.928 1.00 91.81 622 GLU A N 1
ATOM 4785 C CA . GLU A 1 622 ? -13.875 -22.950 6.794 1.00 91.81 622 GLU A CA 1
ATOM 4786 C C . GLU A 1 622 ? -13.167 -22.786 5.444 1.00 91.81 622 GLU A C 1
ATOM 4788 O O . GLU A 1 622 ? -13.654 -23.297 4.438 1.00 91.81 622 GLU A O 1
ATOM 4793 N N . GLN A 1 623 ? -12.030 -22.079 5.404 1.00 87.62 623 GLN A N 1
ATOM 4794 C CA . GLN A 1 623 ? -11.361 -21.727 4.145 1.00 87.62 623 GLN A CA 1
ATOM 4795 C C . GLN A 1 623 ? -9.874 -22.072 4.094 1.00 87.62 623 GLN A C 1
ATOM 4797 O O . GLN A 1 623 ? -9.318 -22.211 3.004 1.00 87.62 623 GLN A O 1
ATOM 4802 N N . LEU A 1 624 ? -9.207 -22.207 5.241 1.00 89.25 624 LEU A N 1
ATOM 4803 C CA . LEU A 1 624 ? -7.777 -22.485 5.299 1.00 89.25 624 LEU A CA 1
ATOM 4804 C C . LEU A 1 624 ? -7.485 -23.956 5.609 1.00 89.25 624 LEU A C 1
ATOM 4806 O O . LEU A 1 624 ? -8.223 -24.598 6.361 1.00 89.25 624 LEU A O 1
ATOM 4810 N N . PRO A 1 625 ? -6.367 -24.500 5.089 1.00 92.44 625 PRO A N 1
ATOM 4811 C CA . PRO A 1 625 ? -5.929 -25.843 5.437 1.00 92.44 625 PRO A CA 1
ATOM 4812 C C . PRO A 1 625 ? -5.717 -25.983 6.946 1.00 92.44 625 PRO A C 1
ATOM 4814 O O . PRO A 1 625 ? -5.143 -25.098 7.583 1.00 92.44 625 PRO A O 1
ATOM 4817 N N . LYS A 1 626 ? -6.071 -27.147 7.505 1.00 94.44 626 LYS A N 1
ATOM 4818 C CA . LYS A 1 626 ? -5.935 -27.442 8.942 1.00 94.44 626 LYS A CA 1
ATOM 4819 C C . LYS A 1 626 ? -4.548 -27.098 9.505 1.00 94.44 626 LYS A C 1
ATOM 4821 O O . LYS A 1 626 ? -4.459 -26.507 10.571 1.00 94.44 626 LYS A O 1
ATOM 4826 N N . ARG A 1 627 ? -3.472 -27.379 8.756 1.00 93.50 627 ARG A N 1
ATOM 4827 C CA . ARG A 1 627 ? -2.091 -27.041 9.154 1.00 93.50 627 ARG A CA 1
ATOM 4828 C C . ARG A 1 627 ? -1.880 -25.543 9.398 1.00 93.50 627 ARG A C 1
ATOM 4830 O O . ARG A 1 627 ? -1.220 -25.178 10.365 1.00 93.50 627 ARG A O 1
ATOM 4837 N N . ALA A 1 628 ? -2.449 -24.687 8.547 1.00 92.12 628 ALA A N 1
ATOM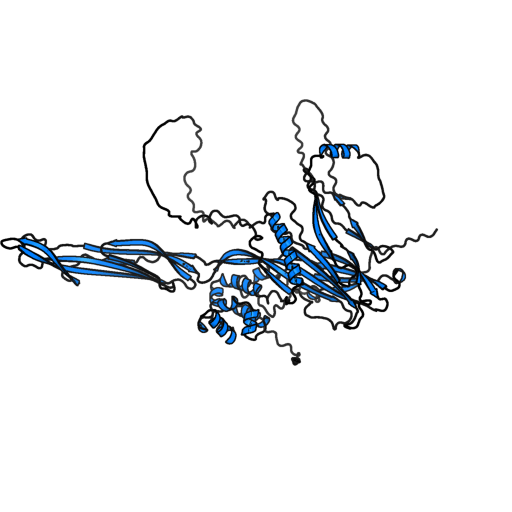 4838 C CA . ALA A 1 628 ? -2.355 -23.236 8.698 1.00 92.12 628 ALA A CA 1
ATOM 4839 C C . ALA A 1 628 ? -3.140 -22.754 9.928 1.00 92.12 628 ALA A C 1
ATOM 4841 O O . ALA A 1 628 ? -2.648 -21.922 10.688 1.00 92.12 628 ALA A O 1
ATOM 4842 N N . VAL A 1 629 ? -4.329 -23.321 10.157 1.00 95.00 629 VAL A N 1
ATOM 4843 C CA . VAL A 1 629 ? -5.175 -23.000 11.319 1.00 95.00 629 VAL A CA 1
ATOM 4844 C C . VAL A 1 629 ? -4.521 -23.446 12.626 1.00 95.00 629 VAL A C 1
ATOM 4846 O O . VAL A 1 629 ? -4.472 -22.666 13.570 1.00 95.00 629 VAL A O 1
ATOM 4849 N N . ASP A 1 630 ? -3.961 -24.656 12.677 1.00 95.12 630 ASP A N 1
ATOM 4850 C CA . ASP A 1 630 ? -3.273 -25.181 13.863 1.00 95.12 630 ASP A CA 1
ATOM 4851 C C . ASP A 1 630 ? -2.041 -24.329 14.220 1.00 95.12 630 ASP A C 1
ATOM 4853 O O . ASP A 1 630 ? -1.770 -24.054 15.393 1.00 95.12 630 ASP A O 1
ATOM 4857 N N . TYR A 1 631 ? -1.309 -23.855 13.209 1.00 93.94 631 TYR A N 1
ATOM 4858 C CA . TYR A 1 631 ? -0.196 -22.930 13.404 1.00 93.94 631 TYR A CA 1
ATOM 4859 C C . TYR A 1 631 ? -0.654 -21.565 13.931 1.00 93.94 631 TYR A C 1
ATOM 4861 O O . TYR A 1 631 ? -0.083 -21.063 14.902 1.00 93.94 631 TYR A O 1
ATOM 4869 N N . LEU A 1 632 ? -1.703 -20.984 13.337 1.00 91.75 632 LEU A N 1
ATOM 4870 C CA . LEU A 1 632 ? -2.307 -19.729 13.798 1.00 91.75 632 LEU A CA 1
ATOM 4871 C C . LEU A 1 632 ? -2.796 -19.843 15.246 1.00 91.75 632 LEU A C 1
ATOM 4873 O O . LEU A 1 632 ? -2.478 -18.988 16.071 1.00 91.75 632 LEU A O 1
ATOM 4877 N N . ALA A 1 633 ? -3.494 -20.931 15.571 1.00 94.69 633 ALA A N 1
ATOM 4878 C CA . ALA A 1 633 ? -3.980 -21.249 16.911 1.00 94.69 633 ALA A CA 1
ATOM 4879 C C . ALA A 1 633 ? -2.832 -21.262 17.930 1.00 94.69 633 ALA A C 1
ATOM 4881 O O . ALA A 1 633 ? -2.877 -20.569 18.950 1.00 94.69 633 ALA A O 1
ATOM 4882 N N . LYS A 1 634 ? -1.747 -21.980 17.606 1.00 95.56 634 LYS A N 1
ATOM 4883 C CA . LYS A 1 634 ? -0.546 -22.051 18.445 1.00 95.56 634 LYS A CA 1
ATOM 4884 C C . LYS A 1 634 ? 0.114 -20.682 18.624 1.00 95.56 634 LYS A C 1
ATOM 4886 O O . LYS A 1 634 ? 0.495 -20.337 19.741 1.00 95.56 634 LYS A O 1
ATOM 4891 N N . ARG A 1 635 ? 0.248 -19.902 17.548 1.00 93.50 635 ARG A N 1
ATOM 4892 C CA . ARG A 1 635 ? 0.886 -18.577 17.574 1.00 93.50 635 ARG A CA 1
ATOM 4893 C C . ARG A 1 635 ? 0.085 -17.563 18.388 1.00 93.50 635 ARG A C 1
ATOM 4895 O O . ARG A 1 635 ? 0.669 -16.812 19.163 1.00 93.50 635 ARG A O 1
ATOM 4902 N N . LEU A 1 636 ? -1.234 -17.557 18.223 1.00 92.19 636 LEU A N 1
ATOM 4903 C CA . LEU A 1 636 ? -2.142 -16.612 18.877 1.00 92.19 636 LEU A CA 1
ATOM 4904 C C . LEU A 1 636 ? -2.580 -17.064 20.272 1.00 92.19 636 LEU A C 1
ATOM 4906 O O . LEU A 1 636 ? -3.249 -16.306 20.967 1.00 92.19 636 LEU A O 1
ATOM 4910 N N . ARG A 1 637 ? -2.200 -18.282 20.686 1.00 95.00 637 ARG A N 1
ATOM 4911 C CA . ARG A 1 637 ? -2.649 -18.923 21.933 1.00 95.00 637 ARG A CA 1
ATOM 4912 C C . ARG A 1 637 ? -4.180 -18.996 22.023 1.00 95.00 637 ARG A C 1
ATOM 4914 O O . ARG A 1 637 ? -4.749 -18.831 23.097 1.00 95.00 637 ARG A O 1
ATOM 4921 N N . LYS A 1 638 ? -4.828 -19.252 20.884 1.00 93.50 638 LYS A N 1
ATOM 4922 C CA . LYS A 1 638 ? -6.278 -19.445 20.751 1.00 93.50 638 LYS A CA 1
ATOM 4923 C C . LYS A 1 638 ? -6.566 -20.904 20.387 1.00 93.50 638 LYS A C 1
ATOM 4925 O O . LYS A 1 638 ? -5.757 -21.510 19.682 1.00 93.50 638 LYS A O 1
ATOM 4930 N N . PRO A 1 639 ? -7.689 -21.499 20.815 1.00 94.88 639 PRO A N 1
ATOM 4931 C CA . PRO A 1 639 ? -8.086 -22.806 20.310 1.00 94.88 639 PRO A CA 1
ATOM 4932 C C . PRO A 1 639 ? -8.385 -22.721 18.798 1.00 94.88 639 PRO A C 1
ATOM 4934 O O . PRO A 1 639 ? -8.888 -21.696 18.337 1.00 94.88 639 PRO A O 1
ATOM 4937 N N . PRO A 1 640 ? -8.147 -23.786 18.004 1.00 93.44 640 PRO A N 1
ATOM 4938 C CA . PRO A 1 640 ? -8.314 -23.748 16.544 1.00 93.44 640 PRO A CA 1
ATOM 4939 C C . PRO A 1 640 ? -9.693 -23.289 16.051 1.00 93.44 640 PRO A C 1
ATOM 4941 O O . PRO A 1 640 ? -9.799 -22.717 14.973 1.00 93.44 640 PRO A O 1
ATOM 4944 N N . LYS A 1 641 ? -10.746 -23.516 16.847 1.00 94.00 641 LYS A N 1
ATOM 4945 C CA . LYS A 1 641 ? -12.123 -23.104 16.532 1.00 94.00 641 LYS A CA 1
ATOM 4946 C C . LYS A 1 641 ? -12.376 -21.601 16.702 1.00 94.00 641 LYS A C 1
ATOM 4948 O O . LYS A 1 641 ? -13.335 -21.098 16.134 1.00 94.00 641 LYS A O 1
ATOM 4953 N N . GLU A 1 642 ? -11.544 -20.909 17.478 1.00 92.25 642 GLU A N 1
ATOM 4954 C CA . GLU A 1 642 ? -11.640 -19.462 17.726 1.00 92.25 642 GLU A CA 1
ATOM 4955 C C . GLU A 1 642 ? -10.708 -18.644 16.821 1.00 92.25 642 GLU A C 1
ATOM 4957 O O . GLU A 1 642 ? -10.700 -17.417 16.885 1.00 92.25 642 GLU A O 1
ATOM 4962 N N . VAL A 1 643 ? -9.905 -19.304 15.978 1.00 92.94 643 VAL A N 1
ATOM 4963 C CA . VAL A 1 643 ? -9.092 -18.619 14.970 1.00 92.94 643 VAL A CA 1
ATOM 4964 C C . VAL A 1 643 ? -10.013 -18.124 13.860 1.00 92.94 643 VAL A C 1
ATOM 4966 O O . VAL A 1 643 ? -10.697 -18.919 13.215 1.00 92.94 643 VAL A O 1
ATOM 4969 N N . THR A 1 644 ? -10.009 -16.817 13.623 1.00 93.06 644 THR A N 1
ATOM 4970 C CA . THR A 1 644 ? -10.856 -16.151 12.622 1.00 93.06 644 THR A CA 1
ATOM 4971 C C . THR A 1 644 ? -10.122 -15.928 11.296 1.00 93.06 644 THR A C 1
ATOM 4973 O O . THR A 1 644 ? -8.894 -16.014 11.225 1.00 93.06 644 THR A O 1
ATOM 4976 N N . LEU A 1 645 ? -10.845 -15.611 10.218 1.00 90.44 645 LEU A N 1
ATOM 4977 C CA . LEU A 1 645 ? -10.218 -15.207 8.951 1.00 90.44 645 LEU A CA 1
ATOM 4978 C C . LEU A 1 645 ? -9.423 -13.899 9.100 1.00 90.44 645 LEU A C 1
ATOM 4980 O O . LEU A 1 645 ? -8.369 -13.770 8.482 1.00 90.44 645 LEU A O 1
ATOM 4984 N N . SER A 1 646 ? -9.856 -12.970 9.960 1.00 89.12 646 SER A N 1
ATOM 4985 C CA . SER A 1 646 ? -9.087 -11.759 10.292 1.00 89.12 646 SER A CA 1
ATOM 4986 C C . SER A 1 646 ? -7.718 -12.092 10.903 1.00 89.12 646 SER A C 1
ATOM 4988 O O . SER A 1 646 ? -6.704 -11.528 10.488 1.00 89.12 646 SER A O 1
ATOM 4990 N N . ASP A 1 647 ? -7.659 -13.080 11.806 1.00 90.19 647 ASP A N 1
ATOM 4991 C CA . ASP A 1 647 ? -6.395 -13.568 12.377 1.00 90.19 647 ASP A CA 1
ATOM 4992 C C . ASP A 1 647 ? -5.442 -14.097 11.286 1.00 90.19 647 ASP A C 1
ATOM 4994 O O . ASP A 1 647 ? -4.229 -13.889 11.348 1.00 90.19 647 ASP A O 1
ATOM 4998 N N . ALA A 1 648 ? -5.984 -14.757 10.257 1.00 89.50 648 ALA A N 1
ATOM 4999 C CA . ALA A 1 648 ? -5.192 -15.250 9.135 1.00 89.50 648 ALA A CA 1
ATOM 5000 C C . ALA A 1 648 ? -4.736 -14.135 8.179 1.00 89.50 648 ALA A C 1
ATOM 5002 O O . ALA A 1 648 ? -3.613 -14.175 7.675 1.00 89.50 648 ALA A O 1
ATOM 5003 N N . LEU A 1 649 ? -5.578 -13.127 7.938 1.00 89.06 649 LEU A N 1
ATOM 5004 C CA . LEU A 1 649 ? -5.242 -11.973 7.097 1.00 89.06 649 LEU A CA 1
ATOM 5005 C C . LEU A 1 649 ? -4.113 -11.121 7.697 1.00 89.06 649 LEU A C 1
ATOM 5007 O O . LEU A 1 649 ? -3.360 -10.497 6.950 1.00 89.06 649 LEU A O 1
ATOM 5011 N N . ALA A 1 650 ? -3.947 -11.144 9.023 1.00 86.75 650 ALA A N 1
ATOM 5012 C CA . ALA A 1 650 ? -2.874 -10.441 9.723 1.00 86.75 650 ALA A CA 1
ATOM 5013 C C . ALA A 1 650 ? -1.466 -11.029 9.491 1.00 86.75 650 ALA A C 1
ATOM 5015 O O . ALA A 1 650 ? -0.479 -10.316 9.684 1.00 86.75 650 ALA A O 1
ATOM 5016 N N . LEU A 1 651 ? -1.343 -12.299 9.084 1.00 88.12 651 LEU A N 1
ATOM 5017 C CA . LEU A 1 651 ? -0.045 -12.908 8.768 1.00 88.12 651 LEU A CA 1
ATOM 5018 C C . LEU A 1 651 ? 0.393 -12.612 7.336 1.00 88.12 651 LEU A C 1
ATOM 5020 O O . LEU A 1 651 ? -0.431 -12.493 6.434 1.00 88.12 651 LEU A O 1
ATOM 5024 N N . GLN A 1 652 ? 1.703 -12.572 7.095 1.00 88.38 652 GLN A N 1
ATOM 5025 C CA . GLN A 1 652 ? 2.242 -12.463 5.738 1.00 88.38 652 GLN A CA 1
ATOM 5026 C C . GLN A 1 652 ? 1.931 -13.727 4.925 1.00 88.38 652 GLN A C 1
ATOM 5028 O O . GLN A 1 652 ? 1.974 -14.847 5.442 1.00 88.38 652 GLN A O 1
ATOM 5033 N N . GLY A 1 653 ? 1.635 -13.560 3.636 1.00 86.94 653 GLY A N 1
ATOM 5034 C CA . GLY A 1 653 ? 1.305 -14.668 2.739 1.00 86.94 653 GLY A CA 1
ATOM 5035 C C . GLY A 1 653 ? 2.431 -15.692 2.637 1.00 86.94 653 GLY A C 1
ATOM 5036 O O . GLY A 1 653 ? 2.163 -16.891 2.631 1.00 86.94 653 GLY A O 1
ATOM 5037 N N . ARG A 1 654 ? 3.689 -15.232 2.648 1.00 88.25 654 ARG A N 1
ATOM 5038 C CA . ARG A 1 654 ? 4.882 -16.094 2.648 1.00 88.25 654 ARG A CA 1
ATOM 5039 C C . ARG A 1 654 ? 4.938 -17.029 3.857 1.00 88.25 654 ARG A C 1
ATOM 5041 O O . ARG A 1 654 ? 5.216 -18.212 3.699 1.00 88.25 654 ARG A O 1
ATOM 5048 N N . GLU A 1 655 ? 4.655 -16.511 5.046 1.00 90.38 655 GLU A N 1
ATOM 5049 C CA . GLU A 1 655 ? 4.682 -17.295 6.282 1.00 90.38 655 GLU A CA 1
ATOM 5050 C C . GLU A 1 655 ? 3.572 -18.355 6.295 1.00 90.38 655 GLU A C 1
ATOM 5052 O O . GLU A 1 655 ? 3.801 -19.520 6.615 1.00 90.38 655 GLU A O 1
ATOM 5057 N N . LEU A 1 656 ? 2.370 -17.977 5.856 1.00 89.06 656 LEU A N 1
ATOM 5058 C CA . LEU A 1 656 ? 1.268 -18.922 5.687 1.00 89.06 656 LEU A CA 1
ATOM 5059 C C . LEU A 1 656 ? 1.562 -19.978 4.613 1.00 89.06 656 LEU A C 1
ATOM 5061 O O . LEU A 1 656 ? 1.173 -21.135 4.778 1.00 89.06 656 LEU A O 1
ATOM 5065 N N . ALA A 1 657 ? 2.244 -19.610 3.529 1.00 90.25 657 ALA A N 1
ATOM 5066 C CA . ALA A 1 657 ? 2.646 -20.528 2.466 1.00 90.25 657 ALA A CA 1
ATOM 5067 C C . ALA A 1 657 ? 3.620 -21.593 2.990 1.00 90.25 657 ALA A C 1
ATOM 5069 O O . ALA A 1 657 ? 3.376 -22.787 2.817 1.00 90.25 657 ALA A O 1
ATOM 5070 N N . GLU A 1 658 ? 4.652 -21.171 3.722 1.00 91.88 658 GLU A N 1
ATOM 5071 C CA . GLU A 1 658 ? 5.655 -22.061 4.318 1.00 91.88 658 GLU A CA 1
ATOM 5072 C C . GLU A 1 658 ? 5.026 -23.095 5.263 1.00 91.88 658 GLU A C 1
ATOM 5074 O O . GLU A 1 658 ? 5.304 -24.290 5.175 1.00 91.88 658 GLU A O 1
ATOM 5079 N N . VAL A 1 659 ? 4.107 -22.653 6.121 1.00 91.31 659 VAL A N 1
ATOM 5080 C CA . VAL A 1 659 ? 3.440 -23.518 7.103 1.00 91.31 659 VAL A CA 1
ATOM 5081 C C . VAL A 1 659 ? 2.394 -24.436 6.463 1.00 91.31 659 VAL A C 1
ATOM 5083 O O . VAL A 1 659 ? 2.234 -25.595 6.859 1.00 91.31 659 VAL A O 1
ATOM 5086 N N . SER A 1 660 ? 1.630 -23.922 5.499 1.00 89.50 660 SER A N 1
ATOM 5087 C CA . SER A 1 660 ? 0.554 -24.683 4.853 1.00 89.50 660 SER A CA 1
ATOM 5088 C C . SER A 1 660 ? 1.067 -25.681 3.813 1.00 89.50 660 SER A C 1
ATOM 5090 O O . SER A 1 660 ? 0.370 -26.655 3.522 1.00 89.50 660 SER A O 1
ATOM 5092 N N . GLY A 1 661 ? 2.265 -25.453 3.263 1.00 89.69 661 GLY A N 1
ATOM 5093 C CA . GLY A 1 661 ? 2.786 -26.164 2.096 1.00 89.69 661 GLY A CA 1
ATOM 5094 C C . GLY A 1 661 ? 2.143 -25.729 0.773 1.00 89.69 661 GLY A C 1
ATOM 5095 O O . GLY A 1 661 ? 2.332 -26.398 -0.241 1.00 89.69 661 GLY A O 1
ATOM 5096 N N . LEU A 1 662 ? 1.361 -24.645 0.771 1.00 90.12 662 LEU A N 1
ATOM 5097 C CA . LEU A 1 662 ? 0.787 -24.052 -0.437 1.00 90.12 662 LEU A CA 1
ATOM 5098 C C . LEU A 1 662 ? 1.744 -23.022 -1.044 1.00 90.12 662 LEU A C 1
ATOM 5100 O O . LEU A 1 662 ? 2.600 -22.467 -0.360 1.00 90.12 662 LEU A O 1
ATOM 5104 N N . SER A 1 663 ? 1.574 -22.722 -2.334 1.00 88.50 663 SER A N 1
ATOM 5105 C CA . SER A 1 663 ? 2.283 -21.598 -2.948 1.00 88.50 663 SER A CA 1
ATOM 5106 C C . SER A 1 663 ? 1.761 -20.266 -2.406 1.00 88.50 663 SER A C 1
ATOM 5108 O O . SER A 1 663 ? 0.590 -20.140 -2.041 1.00 88.50 663 SER A O 1
ATOM 5110 N N . GLU A 1 664 ? 2.610 -19.239 -2.396 1.00 86.25 664 GLU A N 1
ATOM 5111 C CA . GLU A 1 664 ? 2.209 -17.910 -1.928 1.00 86.25 664 GLU A CA 1
ATOM 5112 C C . GLU A 1 664 ? 1.025 -17.353 -2.734 1.00 86.25 664 GLU A C 1
ATOM 5114 O O . GLU A 1 664 ? 0.073 -16.849 -2.148 1.00 86.25 664 GLU A O 1
ATOM 5119 N N . ALA A 1 665 ? 1.009 -17.543 -4.057 1.00 80.00 665 ALA A N 1
ATOM 5120 C CA . ALA A 1 665 ? -0.117 -17.150 -4.906 1.00 80.00 665 ALA A CA 1
ATOM 5121 C C . ALA A 1 665 ? -1.429 -17.868 -4.529 1.00 80.00 665 ALA A C 1
ATOM 5123 O O . ALA A 1 665 ? -2.496 -17.254 -4.532 1.00 80.00 665 ALA A O 1
ATOM 5124 N N . ALA A 1 666 ? -1.368 -19.153 -4.156 1.00 86.50 666 ALA A N 1
ATOM 5125 C CA . ALA A 1 666 ? -2.543 -19.885 -3.684 1.00 86.50 666 ALA A CA 1
ATOM 5126 C C . ALA A 1 666 ? -3.043 -19.343 -2.336 1.00 86.50 666 ALA A C 1
ATOM 5128 O O . ALA A 1 666 ? -4.249 -19.177 -2.158 1.00 86.50 666 ALA A O 1
ATOM 5129 N N . ILE A 1 667 ? -2.133 -19.001 -1.418 1.00 89.88 667 ILE A N 1
ATOM 5130 C CA . ILE A 1 667 ? -2.486 -18.343 -0.152 1.00 89.88 667 ILE A CA 1
ATOM 5131 C C . ILE A 1 667 ? -3.138 -16.983 -0.390 1.00 89.88 667 ILE A C 1
ATOM 5133 O O . ILE A 1 667 ? -4.154 -16.692 0.236 1.00 89.88 667 ILE A O 1
ATOM 5137 N N . GLN A 1 668 ? -2.618 -16.168 -1.308 1.00 86.19 668 GLN A N 1
ATOM 5138 C CA . GLN A 1 668 ? -3.231 -14.874 -1.623 1.00 86.19 668 GLN A CA 1
ATOM 5139 C C . GLN A 1 668 ? -4.625 -15.040 -2.222 1.00 86.19 668 GLN A C 1
ATOM 5141 O O . GLN A 1 668 ? -5.565 -14.375 -1.791 1.00 86.19 668 GLN A O 1
ATOM 5146 N N . ARG A 1 669 ? -4.807 -15.998 -3.136 1.00 84.06 669 ARG A N 1
ATOM 5147 C CA . ARG A 1 669 ? -6.132 -16.327 -3.676 1.00 84.06 669 ARG A CA 1
ATOM 5148 C C . ARG A 1 669 ? -7.099 -16.762 -2.572 1.00 84.06 669 ARG A C 1
ATOM 5150 O O . ARG A 1 669 ? -8.250 -16.330 -2.578 1.00 84.06 669 ARG A O 1
ATOM 5157 N N . LEU A 1 670 ? -6.641 -17.556 -1.601 1.00 87.12 670 LEU A N 1
ATOM 5158 C CA . LEU A 1 670 ? -7.441 -17.936 -0.430 1.00 87.12 670 LEU A CA 1
ATOM 5159 C C . LEU A 1 670 ? -7.795 -16.725 0.439 1.00 87.12 670 LEU A C 1
ATOM 5161 O O . LEU A 1 670 ? -8.957 -16.569 0.796 1.00 87.12 670 LEU A O 1
ATOM 5165 N N . LYS A 1 671 ? -6.841 -15.830 0.723 1.00 88.75 671 LYS A N 1
ATOM 5166 C CA . LYS A 1 671 ? -7.091 -14.585 1.471 1.00 88.75 671 LYS A CA 1
ATOM 5167 C C . LYS A 1 671 ? -8.123 -13.694 0.785 1.00 88.75 671 LYS A C 1
ATOM 5169 O O . LYS A 1 671 ? -9.028 -13.178 1.430 1.00 88.75 671 LYS A O 1
ATOM 5174 N N . LEU A 1 672 ? -8.019 -13.532 -0.529 1.00 84.69 672 LEU A N 1
ATOM 5175 C CA . LEU A 1 672 ? -8.984 -12.754 -1.299 1.00 84.69 672 LEU A CA 1
ATOM 5176 C C . LEU A 1 672 ? -10.360 -13.434 -1.316 1.00 84.69 672 LEU A C 1
ATOM 5178 O O . LEU A 1 672 ? -11.372 -12.772 -1.095 1.00 84.69 672 LEU A O 1
ATOM 5182 N N . THR A 1 673 ? -10.412 -14.757 -1.481 1.00 83.81 673 THR A N 1
ATOM 5183 C CA . THR A 1 673 ? -11.670 -15.524 -1.394 1.00 83.81 673 THR A CA 1
ATOM 5184 C C . THR A 1 673 ? -12.319 -15.364 -0.014 1.00 83.81 673 THR A C 1
ATOM 5186 O O . THR A 1 673 ? -13.528 -15.146 0.081 1.00 83.81 673 THR A O 1
ATOM 5189 N N . ALA A 1 674 ? -11.508 -15.352 1.049 1.00 83.56 674 ALA A N 1
ATOM 5190 C CA . ALA A 1 674 ? -11.930 -15.077 2.422 1.00 83.56 674 ALA A CA 1
ATOM 5191 C C . ALA A 1 674 ? -12.498 -13.673 2.614 1.00 83.56 674 ALA A C 1
ATOM 5193 O O . ALA A 1 674 ? -13.373 -13.486 3.454 1.00 83.56 674 ALA A O 1
ATOM 5194 N N . LEU A 1 675 ? -12.064 -12.713 1.797 1.00 82.56 675 LEU A N 1
ATOM 5195 C CA . LEU A 1 675 ? -12.607 -11.357 1.734 1.00 82.56 675 LEU A CA 1
ATOM 5196 C C . LEU A 1 675 ? -13.851 -11.237 0.837 1.00 82.56 675 LEU A C 1
ATOM 5198 O O . LEU A 1 675 ? -14.407 -10.149 0.715 1.00 82.56 675 LEU A O 1
ATOM 5202 N N . GLY A 1 676 ? -14.350 -12.343 0.272 1.00 76.06 676 GLY A N 1
ATOM 5203 C CA . GLY A 1 676 ? -15.577 -12.384 -0.534 1.00 76.06 676 GLY A CA 1
ATOM 5204 C C . GLY A 1 676 ? -15.335 -12.143 -2.023 1.00 76.06 676 GLY A C 1
ATOM 5205 O O . GLY A 1 676 ? -16.272 -11.891 -2.786 1.00 76.06 676 GLY A O 1
ATOM 5206 N N . VAL A 1 677 ? -14.071 -12.189 -2.440 1.00 76.06 677 VAL A N 1
ATOM 5207 C CA . VAL A 1 677 ? -13.678 -12.060 -3.835 1.00 76.06 677 VAL A CA 1
ATOM 5208 C C . VAL A 1 677 ? -13.988 -13.370 -4.546 1.00 76.06 677 VAL A C 1
ATOM 5210 O O . VAL A 1 677 ? -13.415 -14.412 -4.233 1.00 76.06 677 VAL A O 1
ATOM 5213 N N . ALA A 1 678 ? -14.889 -13.326 -5.523 1.00 70.44 678 ALA A N 1
ATOM 5214 C CA . ALA A 1 678 ? -15.141 -14.478 -6.375 1.00 70.44 678 ALA A CA 1
ATOM 5215 C C . ALA A 1 678 ? -14.097 -14.526 -7.493 1.00 70.44 678 ALA A C 1
ATOM 5217 O O . ALA A 1 678 ? -13.852 -13.515 -8.147 1.00 70.44 678 ALA A O 1
ATOM 5218 N N . PHE A 1 679 ? -13.522 -15.702 -7.734 1.00 66.06 679 PHE A N 1
ATOM 5219 C CA . PHE A 1 679 ? -12.675 -15.963 -8.891 1.00 66.06 679 PHE A CA 1
ATOM 5220 C C . PHE A 1 679 ? -13.437 -16.854 -9.878 1.00 66.06 679 PHE A C 1
ATOM 5222 O O . PHE A 1 679 ? -13.950 -17.898 -9.484 1.00 66.06 679 PHE A O 1
ATOM 5229 N N . HIS A 1 680 ? -13.501 -16.479 -11.153 1.00 58.84 680 HIS A N 1
ATOM 5230 C CA . HIS A 1 680 ? -13.915 -17.351 -12.238 1.00 58.84 680 HIS A CA 1
ATOM 5231 C C . HIS A 1 680 ? -13.028 -18.595 -12.217 1.00 58.84 680 HIS A C 1
ATOM 5233 O O . HIS A 1 680 ? -11.800 -18.503 -12.133 1.00 58.84 680 HIS A O 1
ATOM 5239 N N . GLU A 1 681 ? -13.657 -19.766 -12.261 1.00 49.72 681 GLU A N 1
ATOM 5240 C CA . GLU A 1 681 ? -12.934 -21.004 -12.492 1.00 49.72 681 GLU A CA 1
ATOM 5241 C C . GLU A 1 681 ? -12.251 -20.887 -13.853 1.00 49.72 681 GLU A C 1
ATOM 5243 O O . GLU A 1 681 ? -12.917 -20.707 -14.879 1.00 49.72 681 GLU A O 1
ATOM 5248 N N . ASP A 1 682 ? -10.920 -20.965 -13.867 1.00 45.94 682 ASP A N 1
ATOM 5249 C CA . ASP A 1 682 ? -10.195 -21.195 -15.105 1.00 45.94 682 ASP A CA 1
ATOM 5250 C C . ASP A 1 682 ? -10.742 -22.510 -15.660 1.00 45.94 682 ASP A C 1
ATOM 5252 O O . ASP A 1 682 ? -10.462 -23.581 -15.116 1.00 45.94 682 ASP A O 1
ATOM 5256 N N . LYS A 1 683 ? -11.579 -22.447 -16.707 1.00 36.31 683 LYS A N 1
ATOM 5257 C CA . LYS A 1 683 ? -11.995 -23.656 -17.421 1.00 36.31 683 LYS A CA 1
ATOM 5258 C C . LYS A 1 683 ? -10.696 -24.375 -17.775 1.00 36.31 683 LYS A C 1
ATOM 5260 O O . LYS A 1 683 ? -9.897 -23.768 -18.494 1.00 36.31 683 LYS A O 1
ATOM 5265 N N . PRO A 1 684 ? -10.449 -25.602 -17.277 1.00 38.81 684 PRO A N 1
ATOM 5266 C CA . PRO A 1 684 ? -9.207 -26.300 -17.551 1.00 38.81 684 PRO A CA 1
ATOM 5267 C C . PRO A 1 684 ? -9.057 -26.326 -19.062 1.00 38.81 684 PRO A C 1
ATOM 5269 O O . PRO A 1 684 ? -9.924 -26.853 -19.767 1.00 38.81 684 PRO A O 1
ATOM 5272 N N . GLY A 1 685 ? -8.023 -25.644 -19.558 1.00 39.41 685 GLY A N 1
ATOM 5273 C CA . GLY A 1 685 ? -7.792 -25.521 -20.984 1.00 39.41 685 GLY A CA 1
ATOM 5274 C C . GLY A 1 685 ? -7.804 -26.926 -21.565 1.00 39.41 685 GLY A C 1
ATOM 5275 O O . GLY A 1 685 ? -6.973 -27.755 -21.192 1.00 39.41 685 GLY A O 1
ATOM 5276 N N . LYS A 1 686 ? -8.786 -27.220 -22.423 1.00 37.16 686 LYS A N 1
ATOM 5277 C CA . LYS A 1 686 ? -8.849 -28.479 -23.164 1.00 37.16 686 LYS A CA 1
ATOM 5278 C C . LYS A 1 686 ? -7.557 -28.585 -23.985 1.00 37.16 686 LYS A C 1
ATOM 5280 O O . LYS A 1 686 ? -7.496 -28.037 -25.076 1.00 37.16 686 LYS A O 1
ATOM 5285 N N . GLY A 1 687 ? -6.516 -29.236 -23.458 1.00 37.69 687 GLY A N 1
ATOM 5286 C CA . GLY A 1 687 ? -5.333 -29.601 -24.245 1.00 37.69 687 GLY A CA 1
ATOM 5287 C C . GLY A 1 687 ? -3.959 -29.583 -23.569 1.00 37.69 687 GLY A C 1
ATOM 5288 O O . GLY A 1 687 ? -3.052 -30.213 -24.106 1.00 37.69 687 GLY A O 1
ATOM 5289 N N . ALA A 1 688 ? -3.750 -28.946 -22.414 1.00 33.81 688 ALA A N 1
ATOM 5290 C CA . ALA A 1 688 ? -2.413 -28.930 -21.806 1.00 33.81 688 ALA A CA 1
ATOM 5291 C C . ALA A 1 688 ? -2.243 -30.088 -20.809 1.00 33.81 688 ALA A C 1
ATOM 5293 O O . ALA A 1 688 ? -2.595 -29.972 -19.637 1.00 33.81 688 ALA A O 1
ATOM 5294 N N . LYS A 1 689 ? -1.698 -31.223 -21.273 1.00 29.70 689 LYS A N 1
ATOM 5295 C CA . LYS A 1 689 ? -1.189 -32.267 -20.367 1.00 29.70 689 LYS A CA 1
ATOM 5296 C C . LYS A 1 689 ? -0.149 -31.639 -19.422 1.00 29.70 689 LYS A C 1
ATOM 5298 O O . LYS A 1 689 ? 0.735 -30.933 -19.915 1.00 29.70 689 LYS A O 1
ATOM 5303 N N . PRO A 1 690 ? -0.206 -31.901 -18.105 1.00 32.41 690 PRO A N 1
ATOM 5304 C CA . PRO A 1 690 ? 0.827 -31.447 -17.185 1.00 32.41 690 PRO A CA 1
ATOM 5305 C C . PRO A 1 690 ? 2.164 -32.063 -17.609 1.00 32.41 690 PRO A C 1
ATOM 5307 O O . PRO A 1 690 ? 2.289 -33.285 -17.710 1.00 32.41 690 PRO A O 1
ATOM 5310 N N . LYS A 1 691 ? 3.160 -31.219 -17.902 1.00 32.16 691 LYS A N 1
ATOM 5311 C CA . LYS A 1 691 ? 4.540 -31.692 -18.025 1.00 32.16 691 LYS A CA 1
ATOM 5312 C C . LYS A 1 691 ? 4.978 -32.176 -16.638 1.00 32.16 691 LYS A C 1
ATOM 5314 O O . LYS A 1 691 ? 4.836 -31.405 -15.688 1.00 32.16 691 LYS A O 1
ATOM 5319 N N . PRO A 1 692 ? 5.479 -33.413 -16.497 1.00 30.16 692 PRO A N 1
ATOM 5320 C CA . PRO A 1 692 ? 6.032 -33.868 -15.232 1.00 30.16 692 PRO A CA 1
ATOM 5321 C C . PRO A 1 692 ? 7.217 -32.974 -14.855 1.00 30.16 692 PRO A C 1
ATOM 5323 O O . PRO A 1 692 ? 8.075 -32.686 -15.692 1.00 30.16 692 PRO A O 1
ATOM 5326 N N . SER A 1 693 ? 7.231 -32.510 -13.605 1.00 31.42 693 SER A N 1
ATOM 5327 C CA . SER A 1 693 ? 8.371 -31.815 -13.018 1.00 31.42 693 SER A CA 1
ATOM 5328 C C . SER A 1 693 ? 9.565 -32.766 -13.010 1.00 31.42 693 SER A C 1
ATOM 5330 O O . SER A 1 693 ? 9.519 -33.808 -12.353 1.00 31.42 693 SER A O 1
ATOM 5332 N N . ALA A 1 694 ? 10.617 -32.427 -13.750 1.00 30.92 694 ALA A N 1
ATOM 5333 C CA . ALA A 1 694 ? 11.921 -33.022 -13.521 1.00 30.92 694 ALA A CA 1
ATOM 5334 C C . ALA A 1 694 ? 12.483 -32.400 -12.237 1.00 30.92 694 ALA A C 1
ATOM 5336 O O . ALA A 1 694 ? 12.503 -31.173 -12.113 1.00 30.92 694 ALA A O 1
ATOM 5337 N N . TYR A 1 695 ? 12.820 -33.273 -11.290 1.00 33.75 695 TYR A N 1
ATOM 5338 C CA . TYR A 1 695 ? 13.580 -32.961 -10.083 1.00 33.75 695 TYR A CA 1
ATOM 5339 C C . TYR A 1 695 ? 14.944 -32.358 -10.412 1.00 33.75 695 TYR A C 1
ATOM 5341 O O . TYR A 1 695 ? 15.521 -32.767 -11.449 1.00 33.75 695 TYR A O 1
#

Organism: NCBI:txid1225769